Protein AF-A0A167EK23-F1 (afdb_monomer_lite)

Secondary structure (DSSP, 8-state):
-HHHHHHHHHHHHHHHHHHHHHHHHHHHHHHHHHHIIIIITTTSTHHHHTTSSTTHHHHHHHHHHHHHHHHTHHHHHHHHHHSIIIIIT--HHHHHHHHHHHHHT-HHHHHHHHHHHHHHHHHHHHHHHHHHHT-EEEE-SSTT-SS-SEEEE-TT--EEEEEEE--S-HHHHHHHHHH-TT--EEEE-HHHHHHHHHTTHHHHHHTTT-EEEE-S--HHHHHHHHHHHHHHHHHHHHHHTT-TTHHHHHHHHHHHHHHHHHHTT-S-HHHHHHHHHHHHHHHHTTS-SSSHHHHHHHHHHHHSIIIIIHHHTS-THHHHHTS-------HHHHHHHHHHHHHHHHHHHHHHTT---HHHHHHHHHHTS-HHHHHHHHHHHHHHHHHTHHHH-TT--SPPPHHHHHHHHHHHHHHHHHHHHHHHHHHHHHHHHHHHHHHHHHHTTTS-HHHHHHHHHHHHHHHHHH-HHHHT-HHHHHHHHHHHHHHHHHHHH----TT--SS-HHHHHHHHHHHHHHHSPP--HHHHH-----HHHHHHHHHHHHHHHHHHHHHHHH-

Foldseek 3Di:
DLQVLLVVLVVVLVVLVVLLVLLVVLLVVLLVLLCCQAPVLVVVVCPPVLVPDVVSVVSVLLVLLLCLCVVCVLLLVQLCVLCVVQRVPDQVVSVLVVLLVQVVVHDVSLVVSLQSQLQVVLLVLLCVVLVVVVWNKDFDPDCPPPQFGMWTQHPVRDIATEHEDEDPDPVVVVVSCVSRVVHQEYEYAPNHVVVCVVVVNQVVSVVVSHHYDHSDHHSVVSSVSSVSSSCSSNVSSVVVVPDPQNLQSSLVVQLVVLVVCQLVVVDALLRSLVSNLVSVLSNLLHHPDDDVLVVCLVVVLCRSPPPLSCLSVNDLVVQLVPQDLPDDDDPPVQCVLCVLLLVLLLVQLVVDLVHDDPLLLVLLLVVQHVLVVLVVVLVVLVVQLVVCVLCSRSSHPDPNDSSNSSSLSSNLSSVQLSVLSSQLSVQLGVSLSVSLLVSLCVNPVPDDPVSSSSSSSSLSSQLQLQAPRSCVRPVNCVPSVVSSVSNVVSCVVPVDRNNDGPDRSNSSSNSSSSSSSSPRDRDNSSVVSCPDSPVVSVVSSVVSNVSSVVSVVVVVVVD

Organism: NCBI:txid1763538

pLDDT: mean 74.18, std 21.86, range [27.73, 98.12]

Structure (mmCIF, N/CA/C/O backbone):
data_AF-A0A167EK23-F1
#
_entry.id   AF-A0A167EK23-F1
#
loop_
_atom_site.group_PDB
_atom_site.id
_atom_site.type_symbol
_atom_site.label_atom_id
_atom_site.label_alt_id
_atom_site.label_comp_id
_atom_site.label_asym_id
_atom_site.label_entity_id
_atom_site.label_seq_id
_atom_site.pdbx_PDB_ins_code
_atom_site.Cartn_x
_atom_site.Cartn_y
_atom_site.Cartn_z
_atom_site.occupancy
_atom_site.B_iso_or_equiv
_atom_site.auth_seq_id
_atom_site.auth_comp_id
_atom_site.auth_asym_id
_atom_site.auth_atom_id
_atom_site.pdbx_PDB_model_num
ATOM 1 N N . MET A 1 1 ? -22.776 21.039 62.248 1.00 86.50 1 MET A N 1
ATOM 2 C CA . MET A 1 1 ? -21.851 21.248 61.106 1.00 86.50 1 MET A CA 1
ATOM 3 C C . MET A 1 1 ? -21.140 19.959 60.688 1.00 86.50 1 MET A C 1
ATOM 5 O O . MET A 1 1 ? -21.287 19.573 59.538 1.00 86.50 1 MET A O 1
ATOM 9 N N . LEU A 1 2 ? -20.440 19.262 61.598 1.00 85.25 2 LEU A N 1
ATOM 10 C CA . LEU A 1 2 ? -19.725 18.003 61.299 1.00 85.25 2 LEU A CA 1
ATOM 11 C C . LEU A 1 2 ? -20.613 16.918 60.668 1.00 85.25 2 LEU A C 1
ATOM 13 O O . LEU A 1 2 ? -20.218 16.307 59.682 1.00 85.25 2 LEU A O 1
ATOM 17 N N . PHE A 1 3 ? -21.846 16.755 61.157 1.00 87.81 3 PHE A N 1
ATOM 18 C CA . PHE A 1 3 ? -22.830 15.844 60.560 1.00 87.81 3 PHE A CA 1
ATOM 19 C C . PHE A 1 3 ? -23.125 16.157 59.079 1.00 87.81 3 PHE A C 1
ATOM 21 O O . PHE A 1 3 ? -23.064 15.269 58.232 1.00 87.81 3 PHE A O 1
ATOM 28 N N . PHE A 1 4 ? -23.354 17.432 58.734 1.00 91.00 4 PHE A N 1
ATOM 29 C CA . PHE A 1 4 ? -23.576 17.862 57.346 1.00 91.00 4 PHE A CA 1
ATOM 30 C C . PHE A 1 4 ? -22.340 17.646 56.463 1.00 91.00 4 PHE A C 1
ATOM 32 O O . PHE A 1 4 ? -22.483 17.211 55.322 1.00 91.00 4 PHE A O 1
ATOM 39 N N . ILE A 1 5 ? -21.133 17.887 56.990 1.00 88.19 5 ILE A N 1
ATOM 40 C CA . ILE A 1 5 ? -19.869 17.597 56.289 1.00 88.19 5 ILE A CA 1
ATOM 41 C C . ILE A 1 5 ? -19.736 16.090 56.027 1.00 88.19 5 ILE A C 1
ATOM 43 O O . ILE A 1 5 ? -19.355 15.691 54.923 1.00 88.19 5 ILE A O 1
ATOM 47 N N . GLY A 1 6 ? -20.096 15.254 57.006 1.00 87.19 6 GLY A N 1
ATOM 48 C CA . GLY A 1 6 ? -20.115 13.798 56.880 1.00 87.19 6 GLY A CA 1
ATOM 49 C C . GLY A 1 6 ? -21.075 13.315 55.790 1.00 87.19 6 GLY A C 1
ATOM 50 O O . GLY A 1 6 ? -20.671 12.558 54.903 1.00 87.19 6 GLY A O 1
ATOM 51 N N . ILE A 1 7 ? -22.319 13.808 55.793 1.00 90.25 7 ILE A N 1
ATOM 52 C CA . ILE A 1 7 ? -23.319 13.483 54.762 1.00 90.25 7 ILE A CA 1
ATOM 53 C C . ILE A 1 7 ? -22.845 13.938 53.382 1.00 90.25 7 ILE A C 1
ATOM 55 O O . ILE A 1 7 ? -22.831 13.139 52.447 1.00 90.25 7 ILE A O 1
ATOM 59 N N . PHE A 1 8 ? -22.416 15.194 53.246 1.00 90.75 8 PHE A N 1
ATOM 60 C CA . PHE A 1 8 ? -21.968 15.739 51.966 1.00 90.75 8 PHE A CA 1
ATOM 61 C C . PHE A 1 8 ? -20.787 14.944 51.392 1.00 90.75 8 PHE A C 1
ATOM 63 O O . PHE A 1 8 ? -20.816 14.537 50.230 1.00 90.75 8 PHE A O 1
ATOM 70 N N . SER A 1 9 ? -19.784 14.641 52.222 1.00 86.88 9 SER A N 1
ATOM 71 C CA . SER A 1 9 ? -18.617 13.845 51.817 1.00 86.88 9 SER A CA 1
ATOM 72 C C . SER A 1 9 ? -19.011 12.430 51.381 1.00 86.88 9 SER A C 1
ATOM 74 O O . SER A 1 9 ? -18.484 11.919 50.391 1.00 86.88 9 SER A O 1
ATOM 76 N N . THR A 1 10 ? -19.991 11.826 52.061 1.00 87.56 10 THR A N 1
ATOM 77 C CA . THR A 1 10 ? -20.549 10.518 51.685 1.00 87.56 10 THR A CA 1
ATOM 78 C C . THR A 1 10 ? -21.228 10.580 50.317 1.00 87.56 10 THR A C 1
ATOM 80 O O . THR A 1 10 ? -20.924 9.766 49.447 1.00 87.56 10 THR A O 1
ATOM 83 N N . VAL A 1 11 ? -22.091 11.575 50.081 1.00 91.00 11 VAL A N 1
ATOM 84 C CA . VAL A 1 11 ? -22.794 11.762 48.796 1.00 91.00 11 VAL A CA 1
ATOM 85 C C . VAL A 1 11 ? -21.803 11.952 47.645 1.00 91.00 11 VAL A C 1
ATOM 87 O O . VAL A 1 11 ? -21.958 11.342 46.582 1.00 91.00 11 VAL A O 1
ATOM 90 N N . VAL A 1 12 ? -20.752 12.747 47.856 1.00 88.44 12 VAL A N 1
ATOM 91 C CA . VAL A 1 12 ? -19.687 12.967 46.867 1.00 88.44 12 VAL A CA 1
ATOM 92 C C . VAL A 1 12 ? -18.919 11.672 46.580 1.00 88.44 12 VAL A C 1
ATOM 94 O O . VAL A 1 12 ? -18.734 11.321 45.412 1.00 88.44 12 VAL A O 1
ATOM 97 N N . SER A 1 13 ? -18.522 10.924 47.616 1.00 86.25 13 SER A N 1
ATOM 98 C CA . SER A 1 13 ? -17.794 9.656 47.463 1.00 86.25 13 SER A CA 1
ATOM 99 C C . SER A 1 13 ? -18.622 8.607 46.709 1.00 86.25 13 SER A C 1
ATOM 101 O O . SER A 1 13 ? -18.146 8.017 45.734 1.00 86.25 13 SER A O 1
ATOM 103 N N . VAL A 1 14 ? -19.902 8.447 47.071 1.00 89.25 14 VAL A N 1
ATOM 104 C CA . VAL A 1 14 ? -20.846 7.546 46.387 1.00 89.25 14 VAL A CA 1
ATOM 105 C C . VAL A 1 14 ? -21.035 7.953 44.924 1.00 89.25 14 VAL A C 1
ATOM 107 O O . VAL A 1 14 ? -21.017 7.096 44.039 1.00 89.25 14 VAL A O 1
ATOM 110 N N . SER A 1 15 ? -21.146 9.254 44.640 1.00 88.44 15 SER A N 1
ATOM 111 C CA . SER A 1 15 ? -21.293 9.769 43.273 1.00 88.44 15 SER A CA 1
ATOM 112 C C . SER A 1 15 ? -20.065 9.468 42.408 1.00 88.44 15 SER A C 1
ATOM 114 O O . SER A 1 15 ? -20.202 8.975 41.285 1.00 88.44 15 SER A O 1
ATOM 116 N N . PHE A 1 16 ? -18.852 9.693 42.926 1.00 87.88 16 PHE A N 1
ATOM 117 C CA . PHE A 1 16 ? -17.621 9.344 42.209 1.00 87.88 16 PHE A CA 1
ATOM 118 C C . PHE A 1 16 ? -17.469 7.835 42.013 1.00 87.88 16 PHE A C 1
ATOM 120 O O . PHE A 1 16 ? -17.067 7.396 40.931 1.00 87.88 16 PHE A O 1
ATOM 127 N N . PHE A 1 17 ? -17.834 7.032 43.015 1.00 87.38 17 PHE A N 1
ATOM 128 C CA . PHE A 1 17 ? -17.827 5.578 42.901 1.00 87.38 17 PHE A CA 1
ATOM 129 C C . PHE A 1 17 ? -18.801 5.089 41.818 1.00 87.38 17 PHE A C 1
ATOM 131 O O . PHE A 1 17 ? -18.417 4.290 40.963 1.00 87.38 17 PHE A O 1
ATOM 138 N N . ALA A 1 18 ? -20.025 5.625 41.776 1.00 89.06 18 ALA A N 1
ATOM 139 C CA . ALA A 1 18 ? -21.009 5.311 40.740 1.00 89.06 18 ALA A CA 1
ATOM 140 C C . ALA A 1 18 ? -20.520 5.705 39.332 1.00 89.06 18 ALA A C 1
ATOM 142 O O . ALA A 1 18 ? -20.670 4.934 38.376 1.00 89.06 18 ALA A O 1
ATOM 143 N N . LEU A 1 19 ? -19.878 6.872 39.196 1.00 89.38 19 LEU A N 1
ATOM 144 C CA . LEU A 1 19 ? -19.251 7.306 37.944 1.00 89.38 19 LEU A CA 1
ATOM 145 C C . LEU A 1 19 ? -18.118 6.366 37.505 1.00 89.38 19 LEU A C 1
ATOM 147 O O . LEU A 1 19 ? -18.019 6.050 36.316 1.00 89.38 19 LEU A O 1
ATOM 151 N N . GLU A 1 20 ? -17.291 5.880 38.434 1.00 89.12 20 GLU A N 1
ATOM 152 C CA . GLU A 1 20 ? -16.228 4.919 38.124 1.00 89.12 20 GLU A CA 1
ATOM 153 C C . GLU A 1 20 ? -16.790 3.546 37.748 1.00 89.12 20 GLU A C 1
ATOM 155 O O . GLU A 1 20 ? -16.356 2.978 36.747 1.00 89.12 20 GLU A O 1
ATOM 160 N N . LEU A 1 21 ? -17.796 3.032 38.464 1.00 88.75 21 LEU A N 1
ATOM 161 C CA . LEU A 1 21 ? -18.479 1.783 38.103 1.00 88.75 21 LEU A CA 1
ATOM 162 C C . LEU A 1 21 ? -19.038 1.848 36.679 1.00 88.75 21 LEU A C 1
ATOM 164 O O . LEU A 1 21 ? -18.853 0.924 35.879 1.00 88.75 21 LEU A O 1
ATOM 168 N N . LYS A 1 22 ? -19.662 2.974 36.324 1.00 89.75 22 LYS A N 1
ATOM 169 C CA . LYS A 1 22 ? -20.150 3.214 34.966 1.00 89.75 22 LYS A CA 1
ATOM 170 C C . LYS A 1 22 ? -19.012 3.255 33.948 1.00 89.75 22 LYS A C 1
ATOM 172 O O . LYS A 1 22 ? -19.106 2.612 32.901 1.00 89.75 22 LYS A O 1
ATOM 177 N N . ALA A 1 23 ? -17.930 3.966 34.256 1.00 89.69 23 ALA A N 1
ATOM 178 C CA . ALA A 1 23 ? -16.756 4.024 33.396 1.00 89.69 23 ALA A CA 1
ATOM 179 C C . ALA A 1 23 ? -16.119 2.643 33.194 1.00 89.69 23 ALA A C 1
ATOM 181 O O . ALA A 1 23 ? -15.700 2.321 32.083 1.00 89.69 23 ALA A O 1
ATOM 182 N N . VAL A 1 24 ? -16.084 1.803 34.231 1.00 89.19 24 VAL A N 1
ATOM 183 C CA . VAL A 1 24 ? -15.617 0.414 34.161 1.00 89.19 24 VAL A CA 1
ATOM 184 C C . VAL A 1 24 ? -16.525 -0.418 33.256 1.00 89.19 24 VAL A C 1
ATOM 186 O O . VAL A 1 24 ? -16.014 -1.099 32.364 1.00 89.19 24 VAL A O 1
ATOM 189 N N . LYS A 1 25 ? -17.854 -0.327 33.415 1.00 90.12 25 LYS A N 1
ATOM 190 C CA . LYS A 1 25 ? -18.819 -1.025 32.546 1.00 90.12 25 LYS A CA 1
ATOM 191 C C . LYS A 1 25 ? -18.626 -0.633 31.081 1.00 90.12 25 LYS A C 1
ATOM 193 O O . LYS A 1 25 ? -18.529 -1.506 30.223 1.00 90.12 25 LYS A O 1
ATOM 198 N N . LYS A 1 26 ? -18.465 0.662 30.808 1.00 90.25 26 LYS A N 1
ATOM 199 C CA . LYS A 1 26 ? -18.238 1.180 29.455 1.00 90.25 26 LYS A CA 1
ATOM 200 C C . LYS A 1 26 ? -16.897 0.741 28.861 1.00 90.25 26 LYS A C 1
ATOM 202 O O . LYS A 1 26 ? -16.837 0.355 27.699 1.00 90.25 26 LYS A O 1
ATOM 207 N N . ARG A 1 27 ? -15.818 0.725 29.656 1.00 89.50 27 ARG A N 1
ATOM 208 C CA . ARG A 1 27 ? -14.523 0.165 29.222 1.00 89.50 27 ARG A CA 1
ATOM 209 C C . ARG A 1 27 ? -14.631 -1.325 28.890 1.00 89.50 27 ARG A C 1
ATOM 211 O O . ARG A 1 27 ? -13.993 -1.783 27.947 1.00 89.50 27 ARG A O 1
ATOM 218 N N . LYS A 1 28 ? -15.430 -2.082 29.652 1.00 89.75 28 LYS A N 1
ATOM 219 C CA . LYS A 1 28 ? -15.695 -3.504 29.385 1.00 89.75 28 LYS A CA 1
ATOM 220 C C . LYS A 1 28 ? -16.482 -3.693 28.085 1.00 89.75 28 LYS A C 1
ATOM 222 O O . LYS A 1 28 ? -16.145 -4.590 27.323 1.00 89.75 28 LYS A O 1
ATOM 227 N N . GLU A 1 29 ? -17.472 -2.842 27.819 1.00 88.25 29 GLU A N 1
ATOM 228 C CA . GLU A 1 29 ? -18.258 -2.850 26.576 1.00 88.25 29 GLU A CA 1
ATOM 229 C C . GLU A 1 29 ? -17.384 -2.576 25.348 1.00 88.25 29 GLU A C 1
ATOM 231 O O . GLU A 1 29 ? -17.344 -3.398 24.438 1.00 88.25 29 GLU A O 1
ATOM 236 N N . ILE A 1 30 ? -16.595 -1.496 25.368 1.00 86.94 30 ILE A N 1
ATOM 237 C CA . ILE A 1 30 ? -15.649 -1.195 24.283 1.00 86.94 30 ILE A CA 1
ATOM 238 C C . ILE A 1 30 ? -14.650 -2.340 24.117 1.00 86.94 30 ILE A C 1
ATOM 240 O O . ILE A 1 30 ? -14.402 -2.755 22.996 1.00 86.94 30 ILE A O 1
ATOM 244 N N . ARG A 1 31 ? -14.096 -2.897 25.205 1.00 86.19 31 ARG A N 1
ATOM 245 C CA . ARG A 1 31 ? -13.167 -4.035 25.109 1.00 86.19 31 ARG A CA 1
ATOM 246 C C . ARG A 1 31 ? -13.824 -5.253 24.469 1.00 86.19 31 ARG A C 1
ATOM 248 O O . ARG A 1 31 ? -13.180 -5.921 23.674 1.00 86.19 31 ARG A O 1
ATOM 255 N N . LYS A 1 32 ? -15.079 -5.549 24.816 1.00 85.19 32 LYS A N 1
ATOM 256 C CA . LYS A 1 32 ? -15.828 -6.649 24.202 1.00 85.19 32 LYS A CA 1
ATOM 257 C C . LYS A 1 32 ? -15.980 -6.412 22.699 1.00 85.19 32 LYS A C 1
ATOM 259 O O . LYS A 1 32 ? -15.695 -7.323 21.939 1.00 85.19 32 LYS A O 1
ATOM 264 N N . MET A 1 33 ? -16.345 -5.196 22.289 1.00 78.75 33 MET A N 1
ATOM 265 C CA . MET A 1 33 ? -16.458 -4.823 20.874 1.00 78.75 33 MET A CA 1
ATOM 266 C C . MET A 1 33 ? -15.108 -4.856 20.148 1.00 78.75 33 MET A C 1
ATOM 268 O O . MET A 1 33 ? -15.029 -5.373 19.046 1.00 78.75 33 MET A O 1
ATOM 272 N N . VAL A 1 34 ? -14.032 -4.365 20.769 1.00 77.06 34 VAL A N 1
ATOM 273 C CA . VAL A 1 34 ? -12.672 -4.457 20.218 1.00 77.06 34 VAL A CA 1
ATOM 274 C C . VAL A 1 34 ? -12.273 -5.916 20.043 1.00 77.06 34 VAL A C 1
ATOM 276 O O . VAL A 1 34 ? -11.807 -6.289 18.979 1.00 77.06 34 VAL A O 1
ATOM 279 N N . ASN A 1 35 ? -12.467 -6.758 21.058 1.00 75.38 35 ASN A N 1
ATOM 280 C CA . ASN A 1 35 ? -12.137 -8.174 20.950 1.00 75.38 35 ASN A CA 1
ATOM 281 C C . ASN A 1 35 ? -12.953 -8.840 19.844 1.00 75.38 35 ASN A C 1
ATOM 283 O O . ASN A 1 35 ? -12.349 -9.454 18.983 1.00 75.38 35 ASN A O 1
ATOM 287 N N . PHE A 1 36 ? -14.268 -8.621 19.805 1.00 69.31 36 PHE A N 1
ATOM 288 C CA . PHE A 1 36 ? -15.137 -9.104 18.731 1.00 69.31 36 PHE A CA 1
ATOM 289 C C . PHE A 1 36 ? -14.594 -8.728 17.340 1.00 69.31 36 PHE A C 1
ATOM 291 O O . PHE A 1 36 ? -14.412 -9.589 16.483 1.00 69.31 36 PHE A O 1
ATOM 298 N N . VAL A 1 37 ? -14.210 -7.462 17.149 1.00 60.06 37 VAL A N 1
ATOM 299 C CA . VAL A 1 37 ? -13.618 -6.973 15.892 1.00 60.06 37 VAL A CA 1
ATOM 300 C C . VAL A 1 37 ? -12.245 -7.590 15.596 1.00 60.06 37 VAL A C 1
ATOM 302 O O . VAL A 1 37 ? -11.894 -7.763 14.438 1.00 60.06 37 VAL A O 1
ATOM 305 N N . LEU A 1 38 ? -11.433 -7.913 16.604 1.00 61.88 38 LEU A N 1
ATOM 306 C CA . LEU A 1 38 ? -10.067 -8.402 16.382 1.00 61.88 38 LEU A CA 1
ATOM 307 C C . LEU A 1 38 ? -9.945 -9.932 16.334 1.00 61.88 38 LEU A C 1
ATOM 309 O O . LEU A 1 38 ? -9.018 -10.432 15.705 1.00 61.88 38 LEU A O 1
ATOM 313 N N . THR A 1 39 ? -10.807 -10.685 17.019 1.00 60.44 39 THR A N 1
ATOM 314 C CA . THR A 1 39 ? -10.721 -12.156 17.114 1.00 60.44 39 THR A CA 1
ATOM 315 C C . THR A 1 39 ? -11.787 -12.872 16.305 1.00 60.44 39 THR A C 1
ATOM 317 O O . THR A 1 39 ? -11.495 -13.899 15.697 1.00 60.44 39 THR A O 1
ATOM 320 N N . ASP A 1 40 ? -13.009 -12.347 16.271 1.00 49.88 40 ASP A N 1
ATOM 321 C CA . ASP A 1 40 ? -14.136 -13.084 15.693 1.00 49.88 40 ASP A CA 1
ATOM 322 C C . ASP A 1 40 ? -14.242 -12.789 14.189 1.00 49.88 40 ASP A C 1
ATOM 324 O O . ASP A 1 40 ? -14.466 -13.698 13.395 1.00 49.88 40 ASP A O 1
ATOM 328 N N . PHE A 1 41 ? -13.918 -11.557 13.779 1.00 42.31 41 PHE A N 1
ATOM 329 C CA . PHE A 1 41 ? -13.727 -11.186 12.369 1.00 42.31 41 PHE A CA 1
ATOM 330 C C . PHE A 1 41 ? -12.517 -11.872 11.713 1.00 42.31 41 PHE A C 1
ATOM 332 O O . PHE A 1 41 ? -12.591 -12.256 10.552 1.00 42.31 41 PHE A O 1
ATOM 339 N N . SER A 1 42 ? -11.400 -12.051 12.430 1.00 40.62 42 SER A N 1
ATOM 340 C CA . SER A 1 42 ? -10.162 -12.616 11.857 1.00 40.62 42 SER A CA 1
ATOM 341 C C . SER A 1 42 ? -10.148 -14.145 11.777 1.00 40.62 42 SER A C 1
ATOM 343 O O . SER A 1 42 ? -9.326 -14.711 11.062 1.00 40.62 42 SER A O 1
ATOM 345 N N . SER A 1 43 ? -11.046 -14.822 12.499 1.00 40.47 43 SER A N 1
ATOM 346 C CA . SER A 1 43 ? -11.112 -16.288 12.563 1.00 40.47 43 SER A CA 1
ATOM 347 C C . SER A 1 43 ? -12.132 -16.915 11.605 1.00 40.47 43 SER A C 1
ATOM 349 O O . SER A 1 43 ? -12.280 -18.134 11.611 1.00 40.47 43 SER A O 1
ATOM 351 N N . GLY A 1 44 ? -12.861 -16.121 10.806 1.00 37.34 44 GLY A N 1
ATOM 352 C CA . GLY A 1 44 ? -13.862 -16.620 9.846 1.00 37.34 44 GLY A CA 1
ATOM 353 C C . GLY A 1 44 ? -15.083 -17.309 10.478 1.00 37.34 44 GLY A C 1
ATOM 354 O O . GLY A 1 44 ? -15.975 -17.775 9.773 1.00 37.34 44 GLY A O 1
ATOM 355 N N . ARG A 1 45 ? -15.166 -17.355 11.816 1.00 39.41 45 ARG A N 1
ATOM 356 C CA . ARG A 1 45 ? -16.218 -18.051 12.581 1.00 39.41 45 ARG A CA 1
ATOM 357 C C . ARG A 1 45 ? -17.607 -17.418 12.420 1.00 39.41 45 ARG A C 1
ATOM 359 O O . ARG A 1 45 ? -18.616 -18.056 12.701 1.00 39.41 45 ARG A O 1
ATOM 366 N N . ILE A 1 46 ? -17.652 -16.180 11.925 1.00 40.88 46 ILE A N 1
ATOM 367 C CA . ILE A 1 46 ? -18.861 -15.370 11.719 1.00 40.88 46 ILE A CA 1
ATOM 368 C C . ILE A 1 46 ? -19.723 -15.865 10.539 1.00 40.88 46 ILE A C 1
ATOM 370 O O . ILE A 1 46 ? -20.876 -15.459 10.449 1.00 40.88 46 ILE A O 1
ATOM 374 N N . ARG A 1 47 ? -19.263 -16.816 9.709 1.00 33.28 47 ARG A N 1
ATOM 375 C CA . ARG A 1 47 ? -20.096 -17.382 8.627 1.00 33.28 47 ARG A CA 1
ATOM 376 C C . ARG A 1 47 ? -21.370 -18.090 9.131 1.00 33.28 47 ARG A C 1
ATOM 378 O O . ARG A 1 47 ? -22.375 -18.066 8.435 1.00 33.28 47 ARG A O 1
ATOM 385 N N . ASN A 1 48 ? -21.357 -18.668 10.340 1.00 33.72 48 ASN A N 1
ATOM 386 C CA . ASN A 1 48 ? -22.486 -19.463 10.860 1.00 33.72 48 ASN A CA 1
ATOM 387 C C . ASN A 1 48 ? -23.305 -18.782 11.978 1.00 33.72 48 ASN A C 1
ATOM 389 O O . ASN A 1 48 ? -24.424 -19.210 12.244 1.00 33.72 48 ASN A O 1
ATOM 393 N N . GLU A 1 49 ? -22.790 -17.738 12.640 1.00 33.19 49 GLU A N 1
ATOM 394 C CA . GLU A 1 49 ? -23.452 -17.104 13.804 1.00 33.19 49 GLU A CA 1
ATOM 395 C C . GLU A 1 49 ? -23.990 -15.679 13.522 1.00 33.19 49 GLU A C 1
ATOM 397 O O . GLU A 1 49 ? -24.690 -15.101 14.357 1.00 33.19 49 GLU A O 1
ATOM 402 N N . SER A 1 50 ? -23.712 -15.105 12.342 1.00 31.30 50 SER A N 1
ATOM 403 C CA . SER A 1 50 ? -24.074 -13.723 11.966 1.00 31.30 50 SER A CA 1
ATOM 404 C C . SER A 1 50 ? -25.572 -13.478 11.744 1.00 31.30 50 SER A C 1
ATOM 406 O O . SER A 1 50 ? -26.013 -12.331 11.806 1.00 31.30 50 SER A O 1
ATOM 408 N N . LEU A 1 51 ? -26.372 -14.534 11.575 1.00 30.92 51 LEU A N 1
ATOM 409 C CA . LEU A 1 51 ? -27.833 -14.461 11.431 1.00 30.92 51 LEU A CA 1
ATOM 410 C C . LEU A 1 51 ? -28.570 -14.082 12.732 1.00 30.92 51 LEU A C 1
ATOM 412 O O . LEU A 1 51 ? -29.713 -13.640 12.679 1.00 30.92 51 LEU A O 1
ATOM 416 N N . VAL A 1 52 ? -27.939 -14.227 13.906 1.00 34.12 52 VAL A N 1
ATOM 417 C CA . VAL A 1 52 ? -28.648 -14.165 15.205 1.00 34.12 52 VAL A CA 1
ATOM 418 C C . VAL A 1 52 ? -28.437 -12.844 15.958 1.00 34.12 52 VAL A C 1
ATOM 420 O O . VAL A 1 52 ? -29.207 -12.494 16.853 1.00 34.12 52 VAL A O 1
ATOM 423 N N . LEU A 1 53 ? -27.425 -12.053 15.601 1.00 31.52 53 LEU A N 1
ATOM 424 C CA . LEU A 1 53 ? -27.117 -10.786 16.267 1.00 31.52 53 LEU A CA 1
ATOM 425 C C . LEU A 1 53 ? -26.911 -9.725 15.191 1.00 31.52 53 LEU A C 1
ATOM 427 O O . LEU A 1 53 ? -25.904 -9.768 14.497 1.00 31.52 53 LEU A O 1
ATOM 431 N N . GLY A 1 54 ? -27.841 -8.771 15.066 1.00 27.81 54 GLY A N 1
ATOM 432 C CA . GLY A 1 54 ? -27.949 -7.755 13.998 1.00 27.81 54 GLY A CA 1
ATOM 433 C C . GLY A 1 54 ? -26.743 -6.833 13.707 1.00 27.81 54 GLY A C 1
ATOM 434 O O . GLY A 1 54 ? -26.923 -5.775 13.122 1.00 27.81 54 GLY A O 1
ATOM 435 N N . GLY A 1 55 ? -25.520 -7.195 14.102 1.00 28.62 55 GLY A N 1
ATOM 436 C CA . GLY A 1 55 ? -24.266 -6.747 13.485 1.00 28.62 55 GLY A CA 1
ATOM 437 C C . GLY A 1 55 ? -23.813 -7.591 12.277 1.00 28.62 55 GLY A C 1
ATOM 438 O O . GLY A 1 55 ? -22.792 -7.259 11.685 1.00 28.62 55 GLY A O 1
ATOM 439 N N . GLY A 1 56 ? -24.547 -8.651 11.907 1.00 30.67 56 GLY A N 1
ATOM 440 C CA . GLY A 1 56 ? -24.228 -9.538 10.778 1.00 30.67 56 GLY A CA 1
ATOM 441 C C . GLY A 1 56 ? -24.321 -8.902 9.388 1.00 30.67 56 GLY A C 1
ATOM 442 O O . GLY A 1 56 ? -23.530 -9.258 8.521 1.00 30.67 56 GLY A O 1
ATOM 443 N N . ALA A 1 57 ? -25.193 -7.908 9.190 1.00 31.97 57 ALA A N 1
ATOM 444 C CA . ALA A 1 57 ? -25.350 -7.252 7.888 1.00 31.97 57 ALA A CA 1
ATOM 445 C C . ALA A 1 57 ? -24.035 -6.612 7.411 1.00 31.97 57 ALA A C 1
ATOM 447 O O . ALA A 1 57 ? -23.607 -6.842 6.292 1.00 31.97 57 ALA A O 1
ATOM 448 N N . VAL A 1 58 ? -23.316 -5.910 8.293 1.00 34.03 58 VAL A N 1
ATOM 449 C CA . VAL A 1 58 ? -22.072 -5.199 7.941 1.00 34.03 58 VAL A CA 1
ATOM 450 C C . VAL A 1 58 ? -20.914 -6.151 7.611 1.00 34.03 58 VAL A C 1
ATOM 452 O O . VAL A 1 58 ? -20.093 -5.845 6.752 1.00 34.03 58 VAL A O 1
ATOM 455 N N . ALA A 1 59 ? -20.826 -7.295 8.297 1.00 33.47 59 ALA A N 1
ATOM 456 C CA . ALA A 1 59 ? -19.751 -8.268 8.095 1.00 33.47 59 ALA A CA 1
ATOM 457 C C . ALA A 1 59 ? -19.974 -9.130 6.844 1.00 33.47 59 ALA A C 1
ATOM 459 O O . ALA A 1 59 ? -19.012 -9.383 6.122 1.00 33.47 59 ALA A O 1
ATOM 460 N N . ASN A 1 60 ? -21.226 -9.527 6.583 1.00 36.66 60 ASN A N 1
ATOM 461 C CA . ASN A 1 60 ? -21.593 -10.223 5.352 1.00 36.66 60 ASN A CA 1
ATOM 462 C C . ASN A 1 60 ? -21.386 -9.296 4.151 1.00 36.66 60 ASN A C 1
ATOM 464 O O . ASN A 1 60 ? -20.650 -9.668 3.263 1.00 36.66 60 ASN A O 1
ATOM 468 N N . THR A 1 61 ? -21.814 -8.032 4.213 1.00 45.38 61 THR A N 1
ATOM 469 C CA . THR A 1 61 ? -21.638 -7.065 3.108 1.00 45.38 61 THR A CA 1
ATOM 470 C C . THR A 1 61 ? -20.180 -6.847 2.697 1.00 45.38 61 THR A C 1
ATOM 472 O O . THR A 1 61 ? -19.878 -6.715 1.519 1.00 45.38 61 THR A O 1
ATOM 475 N N . ILE A 1 62 ? -19.245 -6.800 3.651 1.00 39.94 62 ILE A N 1
ATOM 476 C CA . ILE A 1 62 ? -17.818 -6.630 3.333 1.00 39.94 62 ILE A CA 1
ATOM 477 C C . ILE A 1 62 ? -17.257 -7.870 2.634 1.00 39.94 62 ILE A C 1
ATOM 479 O O . ILE A 1 62 ? -16.422 -7.734 1.743 1.00 39.94 62 ILE A O 1
ATOM 483 N N . PHE A 1 63 ? -17.683 -9.061 3.055 1.00 43.84 63 PHE A N 1
ATOM 484 C CA . PHE A 1 63 ? -17.260 -10.320 2.451 1.00 43.84 63 PHE A CA 1
ATOM 485 C C . PHE A 1 63 ? -17.961 -10.559 1.112 1.00 43.84 63 PHE A C 1
ATOM 487 O O . PHE A 1 63 ? -17.310 -11.014 0.185 1.00 43.84 63 PHE A O 1
ATOM 494 N N . ASP A 1 64 ? -19.230 -10.173 1.002 1.00 46.47 64 ASP A N 1
ATOM 495 C CA . ASP A 1 64 ? -20.028 -10.195 -0.217 1.00 46.47 64 ASP A CA 1
ATOM 496 C C . ASP A 1 64 ? -19.390 -9.255 -1.238 1.00 46.47 64 ASP A C 1
ATOM 498 O O . ASP A 1 64 ? -19.049 -9.719 -2.309 1.00 46.47 64 ASP A O 1
ATOM 502 N N . LEU A 1 65 ? -19.035 -8.014 -0.873 1.00 46.47 65 LEU A N 1
ATOM 503 C CA . LEU A 1 65 ? -18.261 -7.103 -1.730 1.00 46.47 65 LEU A CA 1
ATOM 504 C C . LEU A 1 65 ? -16.910 -7.709 -2.154 1.00 46.47 65 LEU A C 1
ATOM 506 O O . LEU A 1 65 ? -16.510 -7.578 -3.305 1.00 46.47 65 LEU A O 1
ATOM 510 N N . TYR A 1 66 ? -16.203 -8.376 -1.235 1.00 44.16 66 TYR A N 1
ATOM 511 C CA . TYR A 1 66 ? -14.921 -9.022 -1.532 1.00 44.16 66 TYR A CA 1
ATOM 512 C C . TYR A 1 66 ? -15.092 -10.187 -2.511 1.00 44.16 66 TYR A C 1
ATOM 514 O O . TYR A 1 66 ? -14.343 -10.281 -3.471 1.00 44.16 66 TYR A O 1
ATOM 522 N N . SER A 1 67 ? -16.091 -11.043 -2.290 1.00 50.22 67 SER A N 1
ATOM 523 C CA . SER A 1 67 ? -16.410 -12.169 -3.164 1.00 50.22 67 SER A CA 1
ATOM 524 C C . SER A 1 67 ? -16.990 -11.714 -4.495 1.00 50.22 67 SER A C 1
ATOM 526 O O . SER A 1 67 ? -16.662 -12.295 -5.509 1.00 50.22 67 SER A O 1
ATOM 528 N N . THR A 1 68 ? -17.786 -10.650 -4.518 1.00 51.97 68 THR A N 1
ATOM 529 C CA . THR A 1 68 ? -18.329 -10.039 -5.729 1.00 51.97 68 THR A CA 1
ATOM 530 C C . THR A 1 68 ? -17.187 -9.505 -6.583 1.00 51.97 68 THR A C 1
ATOM 532 O O . THR A 1 68 ? -17.102 -9.828 -7.755 1.00 51.97 68 THR A O 1
ATOM 535 N N . LEU A 1 69 ? -16.251 -8.744 -6.011 1.00 52.75 69 LEU A N 1
ATOM 536 C CA . LEU A 1 69 ? -15.130 -8.205 -6.787 1.00 52.75 69 LEU A CA 1
ATOM 537 C C . LEU A 1 69 ? -14.122 -9.292 -7.212 1.00 52.75 69 LEU A C 1
ATOM 539 O O . LEU A 1 69 ? -13.591 -9.202 -8.311 1.00 52.75 69 LEU A O 1
ATOM 543 N N . ASP A 1 70 ? -13.885 -10.320 -6.387 1.00 50.75 70 ASP A N 1
ATOM 544 C CA . ASP A 1 70 ? -13.003 -11.463 -6.707 1.00 50.75 70 ASP A CA 1
ATOM 545 C C . ASP A 1 70 ? -13.631 -12.387 -7.770 1.00 50.75 70 ASP A C 1
ATOM 547 O O . ASP A 1 70 ? -12.989 -12.753 -8.749 1.00 50.75 70 ASP A O 1
ATOM 551 N N . ASN A 1 71 ? -14.929 -12.686 -7.653 1.00 58.09 71 ASN A N 1
ATOM 552 C CA . ASN A 1 71 ? -15.672 -13.496 -8.626 1.00 58.09 71 ASN A CA 1
ATOM 553 C C . ASN A 1 71 ? -15.938 -12.753 -9.947 1.00 58.09 71 ASN A C 1
ATOM 555 O O . ASN A 1 71 ? -16.382 -13.373 -10.912 1.00 58.09 71 ASN A O 1
ATOM 559 N N . HIS A 1 72 ? -15.695 -11.440 -9.994 1.00 66.62 72 HIS A N 1
ATOM 560 C CA . HIS A 1 72 ? -15.907 -10.602 -11.173 1.00 66.62 72 HIS A CA 1
ATOM 561 C C . HIS A 1 72 ? -14.635 -9.840 -11.591 1.00 66.62 72 HIS A C 1
ATOM 563 O O . HIS A 1 72 ? -14.731 -8.824 -12.278 1.00 66.62 72 HIS A O 1
ATOM 569 N N . GLU A 1 73 ? -13.439 -10.327 -11.229 1.00 64.50 73 GLU A N 1
ATOM 570 C CA . GLU A 1 73 ? -12.146 -9.713 -11.600 1.00 64.50 73 GLU A CA 1
ATOM 571 C C . GLU A 1 73 ? -12.036 -9.501 -13.119 1.00 64.50 73 GLU A C 1
ATOM 573 O O . GLU A 1 73 ? -11.736 -8.405 -13.585 1.00 64.50 73 GLU A O 1
ATOM 578 N N . GLN A 1 74 ? -12.411 -10.516 -13.902 1.00 69.25 74 GLN A N 1
ATOM 579 C CA . GLN A 1 74 ? -12.430 -10.459 -15.366 1.00 69.25 74 GLN A CA 1
ATOM 580 C C . GLN A 1 74 ? -13.372 -9.373 -15.918 1.00 69.25 74 GLN A C 1
ATOM 582 O O . GLN A 1 74 ? -13.099 -8.795 -16.970 1.00 69.25 74 GLN A O 1
ATOM 587 N N . PHE A 1 75 ? -14.478 -9.081 -15.227 1.00 77.44 75 PHE A N 1
ATOM 588 C CA . PHE A 1 75 ? -15.380 -7.984 -15.586 1.00 77.44 75 PHE A CA 1
ATOM 589 C C . PHE A 1 75 ? -14.743 -6.623 -15.330 1.00 77.44 75 PHE A C 1
ATOM 591 O O . PHE A 1 75 ? -14.749 -5.768 -16.217 1.00 77.44 75 PHE A O 1
ATOM 598 N N . LEU A 1 76 ? -14.144 -6.443 -14.154 1.00 71.62 76 LEU A N 1
ATOM 599 C CA . LEU A 1 76 ? -13.477 -5.196 -13.791 1.00 71.62 76 LEU A CA 1
ATOM 600 C C . LEU A 1 76 ? -12.320 -4.891 -14.741 1.00 71.62 76 LEU A C 1
ATOM 602 O O . LEU A 1 76 ? -12.259 -3.783 -15.262 1.00 71.62 76 LEU A O 1
ATOM 606 N N . ASP A 1 77 ? -11.471 -5.876 -15.038 1.00 71.19 77 ASP A N 1
ATOM 607 C CA . ASP A 1 77 ? -10.336 -5.714 -15.952 1.00 71.19 77 ASP A CA 1
ATOM 608 C C . ASP A 1 77 ? -10.785 -5.250 -17.342 1.00 71.19 77 ASP A C 1
ATOM 610 O O . ASP A 1 77 ? -10.212 -4.329 -17.927 1.00 71.19 77 ASP A O 1
ATOM 614 N N . VAL A 1 78 ? -11.851 -5.856 -17.870 1.00 78.31 78 VAL A N 1
ATOM 615 C CA . VAL A 1 78 ? -12.389 -5.498 -19.183 1.00 78.31 78 VAL A CA 1
ATOM 616 C C . VAL A 1 78 ? -12.946 -4.079 -19.211 1.00 78.31 78 VA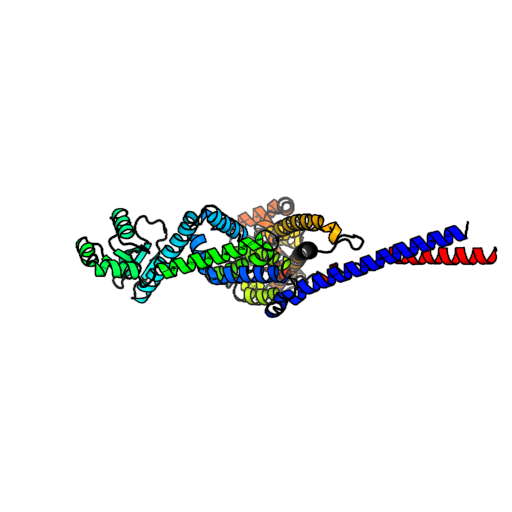L A C 1
ATOM 618 O O . VAL A 1 78 ? -12.720 -3.349 -20.176 1.00 78.31 78 VAL A O 1
ATOM 621 N N . ILE A 1 79 ? -13.661 -3.667 -18.171 1.00 79.50 79 ILE A N 1
ATOM 622 C CA . ILE A 1 79 ? -14.273 -2.340 -18.118 1.00 79.50 79 ILE A CA 1
ATOM 623 C C . ILE A 1 79 ? -13.239 -1.251 -17.787 1.00 79.50 79 ILE A C 1
ATOM 625 O O . ILE A 1 79 ? -13.301 -0.183 -18.393 1.00 79.50 79 ILE A O 1
ATOM 629 N N . GLU A 1 80 ? -12.263 -1.504 -16.902 1.00 72.31 80 GLU A N 1
ATOM 630 C CA . GLU A 1 80 ? -11.120 -0.597 -16.672 1.00 72.31 80 GLU A CA 1
ATOM 631 C C . GLU A 1 80 ? -10.368 -0.344 -17.982 1.00 72.31 80 GLU A C 1
ATOM 633 O O . GLU A 1 80 ? -10.004 0.793 -18.284 1.00 72.31 80 GLU A O 1
ATOM 638 N N . HIS A 1 81 ? -10.198 -1.393 -18.789 1.00 74.12 81 HIS A N 1
ATOM 639 C CA . HIS A 1 81 ? -9.544 -1.302 -20.088 1.00 74.12 81 HIS A CA 1
ATOM 640 C C . HIS A 1 81 ? -10.387 -0.576 -21.146 1.00 74.12 81 HIS A C 1
ATOM 642 O O . HIS A 1 81 ? -9.851 0.232 -21.901 1.00 74.12 81 HIS A O 1
ATOM 648 N N . ARG A 1 82 ? -11.699 -0.842 -21.218 1.00 75.94 82 ARG A N 1
ATOM 649 C CA . ARG A 1 82 ? -12.617 -0.211 -22.191 1.00 75.94 82 ARG A CA 1
ATOM 650 C C . ARG A 1 82 ? -12.903 1.257 -21.879 1.00 75.94 82 ARG A C 1
ATOM 652 O O . ARG A 1 82 ? -13.083 2.047 -22.801 1.00 75.94 82 ARG A O 1
ATOM 659 N N . PHE A 1 83 ? -12.921 1.629 -20.602 1.00 79.81 83 PHE A N 1
ATOM 660 C CA . PHE A 1 83 ? -13.217 2.987 -20.151 1.00 79.81 83 PHE A CA 1
ATOM 661 C C . PHE A 1 83 ? -12.074 3.545 -19.289 1.00 79.81 83 PHE A C 1
ATOM 663 O O . PHE A 1 83 ? -12.299 3.920 -18.140 1.00 79.81 83 PHE A O 1
ATOM 670 N N . PRO A 1 84 ? -10.839 3.663 -19.810 1.00 72.38 84 PRO A N 1
ATOM 671 C CA . PRO A 1 84 ? -9.661 3.972 -18.994 1.00 72.38 84 PRO A CA 1
ATOM 672 C C . PRO A 1 84 ? -9.735 5.364 -18.359 1.00 72.38 84 PRO A C 1
ATOM 674 O O . PRO A 1 84 ? -9.306 5.555 -17.225 1.00 72.38 84 PRO A O 1
ATOM 677 N N . ASN A 1 85 ? -10.357 6.324 -19.048 1.00 75.12 85 ASN A N 1
ATOM 678 C CA . ASN A 1 85 ? -10.568 7.678 -18.531 1.00 75.12 85 ASN A CA 1
ATOM 679 C C . ASN A 1 85 ? -11.629 7.740 -17.423 1.00 75.12 85 ASN A C 1
ATOM 681 O O . ASN A 1 85 ? -11.636 8.684 -16.637 1.00 75.12 85 ASN A O 1
ATOM 685 N N . GLU A 1 86 ? -12.536 6.764 -17.380 1.00 70.62 86 GLU A N 1
ATOM 686 C CA . GLU A 1 86 ? -13.614 6.708 -16.392 1.00 70.62 86 GLU A CA 1
ATOM 687 C C . GLU A 1 86 ? -13.272 5.763 -15.232 1.00 70.62 86 GLU A C 1
ATOM 689 O O . GLU A 1 86 ? -13.704 6.008 -14.109 1.00 70.62 86 GLU A O 1
ATOM 694 N N . MET A 1 87 ? -12.483 4.714 -15.496 1.00 70.25 87 MET A N 1
ATOM 695 C CA . MET A 1 87 ? -12.300 3.559 -14.612 1.00 70.25 87 MET A CA 1
ATOM 696 C C . MET A 1 87 ? -10.841 3.122 -14.402 1.00 70.25 87 MET A C 1
ATOM 698 O O . MET A 1 87 ? -10.568 2.436 -13.422 1.00 70.25 87 MET A O 1
ATOM 702 N N . GLY A 1 88 ? -9.888 3.521 -15.251 1.00 56.75 88 GLY A N 1
ATOM 703 C CA . GLY A 1 88 ? -8.525 2.959 -15.262 1.00 56.75 88 GLY A CA 1
ATOM 704 C C . GLY A 1 88 ? -7.716 3.187 -13.977 1.00 56.75 88 GLY A C 1
ATOM 705 O O . GLY A 1 88 ? -6.976 2.308 -13.543 1.00 56.75 88 GLY A O 1
ATOM 706 N N . ASP A 1 89 ? -7.913 4.333 -13.318 1.00 58.56 89 ASP A N 1
ATOM 707 C CA . ASP A 1 89 ? -7.317 4.639 -12.006 1.00 58.56 89 ASP A CA 1
ATOM 708 C C . ASP A 1 89 ? -8.343 4.637 -10.864 1.00 58.56 89 ASP A C 1
ATOM 710 O O . ASP A 1 89 ? -7.993 4.923 -9.708 1.00 58.56 89 ASP A O 1
ATOM 714 N N . ALA A 1 90 ? -9.603 4.301 -11.164 1.00 56.41 90 ALA A N 1
ATOM 715 C CA . ALA A 1 90 ? -10.689 4.402 -10.208 1.00 56.41 90 ALA A CA 1
ATOM 716 C C . ALA A 1 90 ? -10.394 3.538 -8.976 1.00 56.41 90 ALA A C 1
ATOM 718 O O . ALA A 1 90 ? -10.091 2.341 -9.013 1.00 56.41 90 ALA A O 1
ATOM 719 N N . THR A 1 91 ? -10.451 4.169 -7.815 1.00 55.22 91 THR A N 1
ATOM 720 C CA . THR A 1 91 ? -10.525 3.463 -6.549 1.00 55.22 91 THR A CA 1
ATOM 721 C C . THR A 1 91 ? -11.806 2.631 -6.528 1.00 55.22 91 THR A C 1
ATOM 723 O O . THR A 1 91 ? -12.809 3.031 -7.113 1.00 55.22 91 THR A O 1
ATOM 726 N N . PRO A 1 92 ? -11.845 1.505 -5.802 1.00 53.44 92 PRO A N 1
ATOM 727 C CA . PRO A 1 92 ? -13.068 0.713 -5.748 1.00 53.44 92 PRO A CA 1
ATOM 728 C C . PRO A 1 92 ? -14.296 1.489 -5.205 1.00 53.44 92 PRO A C 1
ATOM 730 O O . PRO A 1 92 ? -15.426 1.100 -5.465 1.00 53.44 92 PRO A O 1
ATOM 733 N N . LEU A 1 93 ? -14.099 2.605 -4.481 1.00 52.12 93 LEU A N 1
ATOM 734 C CA . LEU A 1 93 ? -15.183 3.520 -4.090 1.00 52.12 93 LEU A CA 1
ATOM 735 C C . LEU A 1 93 ? -15.670 4.375 -5.266 1.00 52.12 93 LEU A C 1
ATOM 737 O O . LEU A 1 93 ? -16.868 4.572 -5.409 1.00 52.12 93 LEU A O 1
ATOM 741 N N . GLU A 1 94 ? -14.760 4.873 -6.103 1.00 64.81 94 GLU A N 1
ATOM 742 C CA . GLU A 1 94 ? -15.120 5.556 -7.352 1.00 64.81 94 GLU A CA 1
ATOM 743 C C . GLU A 1 94 ? -15.856 4.600 -8.294 1.00 64.81 94 GLU A C 1
ATOM 745 O O . GLU A 1 94 ? -16.846 4.999 -8.888 1.00 64.81 94 GLU A O 1
ATOM 750 N N . TRP A 1 95 ? -15.458 3.327 -8.324 1.00 67.31 95 TRP A N 1
ATOM 751 C CA . TRP A 1 95 ? -16.160 2.249 -9.020 1.00 67.31 95 TRP A CA 1
ATOM 752 C C . TRP A 1 95 ? -17.585 2.026 -8.510 1.00 67.31 95 TRP A C 1
ATOM 754 O O . TRP A 1 95 ? -18.516 1.997 -9.304 1.00 67.31 95 TRP A O 1
ATOM 764 N N . ILE A 1 96 ? -17.774 1.901 -7.194 1.00 66.62 96 ILE A N 1
ATOM 765 C CA . ILE A 1 96 ? -19.107 1.727 -6.598 1.00 66.62 96 ILE A CA 1
ATOM 766 C C . ILE A 1 96 ? -19.981 2.954 -6.862 1.00 66.62 96 ILE A C 1
ATOM 768 O O . ILE A 1 96 ? -21.089 2.802 -7.360 1.00 66.62 96 ILE A O 1
ATOM 772 N N . ASN A 1 97 ? -19.459 4.162 -6.631 1.00 69.00 97 ASN A N 1
ATOM 773 C CA . ASN A 1 97 ? -20.178 5.403 -6.921 1.00 69.00 97 ASN A CA 1
ATOM 774 C C . ASN A 1 97 ? -20.524 5.519 -8.410 1.00 69.00 97 ASN A C 1
ATOM 776 O O . ASN A 1 97 ? -21.586 6.024 -8.763 1.00 69.00 97 ASN A O 1
ATOM 780 N N . LYS A 1 98 ? -19.630 5.067 -9.295 1.00 77.88 98 LYS A N 1
ATOM 781 C CA . LYS A 1 98 ? -19.861 5.052 -10.737 1.00 77.88 98 LYS A CA 1
ATOM 782 C C . LYS A 1 98 ? -20.955 4.056 -11.092 1.00 77.88 98 LYS A C 1
ATOM 784 O O . LYS A 1 98 ? -21.877 4.451 -11.787 1.00 77.88 98 LYS A O 1
ATOM 789 N N . VAL A 1 99 ? -20.905 2.824 -10.586 1.00 77.31 99 VAL A N 1
ATOM 790 C CA . VAL A 1 99 ? -21.973 1.831 -10.784 1.00 77.31 99 VAL A CA 1
ATOM 791 C C . VAL A 1 99 ? -23.301 2.361 -10.249 1.00 77.31 99 VAL A C 1
ATOM 793 O O . VAL A 1 99 ? -24.296 2.316 -10.958 1.00 77.31 99 VAL A O 1
ATOM 796 N N . GLU A 1 100 ? -23.321 2.960 -9.063 1.00 78.06 100 GLU A N 1
ATOM 797 C CA . GLU A 1 100 ? -24.517 3.599 -8.515 1.00 78.06 100 GLU A CA 1
ATOM 798 C C . GLU A 1 100 ? -25.041 4.719 -9.423 1.00 78.06 100 GLU A C 1
ATOM 800 O O . GLU A 1 100 ? -26.234 4.766 -9.706 1.00 78.06 100 GLU A O 1
ATOM 805 N N . THR A 1 101 ? -24.150 5.560 -9.956 1.00 80.56 101 THR A N 1
ATOM 806 C CA . THR A 1 101 ? -24.504 6.603 -10.931 1.00 80.56 101 THR A CA 1
ATOM 807 C C . THR A 1 101 ? -25.088 5.989 -12.207 1.00 80.56 101 THR A C 1
ATOM 809 O O . THR A 1 101 ? -26.102 6.468 -12.698 1.00 80.56 101 THR A O 1
ATOM 812 N N . LEU A 1 102 ? -24.516 4.890 -12.716 1.00 81.38 102 LEU A N 1
ATOM 813 C CA . LEU A 1 102 ? -25.033 4.187 -13.898 1.00 81.38 102 LEU A CA 1
ATOM 814 C C . LEU A 1 102 ? -26.459 3.668 -13.674 1.00 81.38 102 LEU A C 1
ATOM 816 O O . LEU A 1 102 ? -27.287 3.800 -14.570 1.00 81.38 102 LEU A O 1
ATOM 820 N N . TYR A 1 103 ? -26.757 3.120 -12.492 1.00 82.25 103 TYR A N 1
ATOM 821 C CA . TYR A 1 103 ? -28.113 2.687 -12.136 1.00 82.25 103 TYR A CA 1
ATOM 822 C C . TYR A 1 103 ? -29.068 3.873 -11.914 1.00 82.25 103 TYR A C 1
ATOM 824 O O . TYR A 1 103 ? -30.237 3.791 -12.287 1.00 82.25 103 TYR A O 1
ATOM 832 N N . GLN A 1 104 ? -28.588 4.994 -11.362 1.00 82.00 104 GLN A N 1
ATOM 833 C CA . GLN A 1 104 ? -29.377 6.224 -11.195 1.00 82.00 104 GLN A CA 1
ATOM 834 C C . GLN A 1 104 ? -29.715 6.900 -12.535 1.00 82.00 104 GLN A C 1
ATOM 836 O O . GLN A 1 104 ? -30.814 7.435 -12.689 1.00 82.00 104 GLN A O 1
ATOM 841 N N . ASP A 1 105 ? -28.802 6.840 -13.507 1.00 82.38 105 ASP A N 1
ATOM 842 C CA . ASP A 1 105 ? -28.968 7.399 -14.853 1.00 82.38 105 ASP A CA 1
ATOM 843 C C . ASP A 1 105 ? -29.881 6.536 -15.758 1.00 82.38 105 ASP A C 1
ATOM 845 O O . ASP A 1 105 ? -30.275 6.971 -16.844 1.00 82.38 105 ASP A O 1
ATOM 849 N N . GLY A 1 106 ? -30.266 5.338 -15.298 1.00 79.38 106 GLY A N 1
ATOM 850 C CA . GLY A 1 106 ? -31.224 4.431 -15.937 1.00 79.38 106 GLY A CA 1
ATOM 851 C C . GLY A 1 106 ? -30.603 3.331 -16.811 1.00 79.38 106 GLY A C 1
ATOM 852 O O . GLY A 1 106 ? -29.408 3.326 -17.107 1.00 79.38 106 GLY A O 1
ATOM 853 N N . ASP A 1 107 ? -31.448 2.397 -17.268 1.00 76.62 107 ASP A N 1
ATOM 854 C CA . ASP A 1 107 ? -31.056 1.137 -17.936 1.00 76.62 107 ASP A CA 1
ATOM 855 C C . ASP A 1 107 ? -30.112 1.311 -19.139 1.00 76.62 107 ASP A C 1
ATOM 857 O O . ASP A 1 107 ? -29.287 0.441 -19.432 1.00 76.62 107 ASP A O 1
ATOM 861 N N . ASN A 1 108 ? -30.190 2.449 -19.833 1.00 73.62 108 ASN A N 1
ATOM 862 C CA . ASN A 1 108 ? -29.342 2.739 -20.990 1.00 73.62 108 ASN A CA 1
ATOM 863 C C . ASN A 1 108 ? -27.854 2.862 -20.612 1.00 73.62 108 ASN A C 1
ATOM 865 O O . ASN A 1 108 ? -26.995 2.416 -21.374 1.00 73.62 108 ASN A O 1
ATOM 869 N N . SER A 1 109 ? -27.545 3.414 -19.435 1.00 78.50 109 SER A N 1
ATOM 870 C CA . SER A 1 109 ? -26.171 3.592 -18.952 1.00 78.50 109 SER A CA 1
ATOM 871 C C . SER A 1 109 ? -25.545 2.259 -18.537 1.00 78.50 109 SER A C 1
ATOM 873 O O . SER A 1 109 ? -24.408 1.965 -18.906 1.00 78.50 109 SER A O 1
ATOM 875 N N . VAL A 1 110 ? -26.310 1.401 -17.855 1.00 84.38 110 VAL A N 1
ATOM 876 C CA . VAL A 1 110 ? -25.892 0.031 -17.500 1.00 84.38 110 VAL A CA 1
ATOM 877 C C . VAL A 1 110 ? -25.696 -0.822 -18.760 1.00 84.38 110 VAL A C 1
ATOM 879 O O . VAL A 1 110 ? -24.682 -1.509 -18.899 1.00 84.38 110 VAL A O 1
ATOM 882 N N . SER A 1 111 ? -26.612 -0.725 -19.729 1.00 85.94 111 SER A N 1
ATOM 883 C CA . SER A 1 111 ? -26.547 -1.472 -20.993 1.00 85.94 111 SER A CA 1
ATOM 884 C C . SER A 1 111 ? -25.287 -1.166 -21.813 1.00 85.94 111 SER A C 1
ATOM 886 O O . SER A 1 111 ? -24.746 -2.066 -22.463 1.00 85.94 111 SER A O 1
ATOM 888 N N . GLY A 1 112 ? -24.773 0.069 -21.755 1.00 87.06 112 GLY A N 1
ATOM 889 C CA . GLY A 1 112 ? -23.508 0.438 -22.399 1.00 87.06 112 GLY A CA 1
ATOM 890 C C . GLY A 1 112 ? -22.317 -0.358 -21.855 1.00 87.06 112 GLY A C 1
ATOM 891 O O . GLY A 1 112 ? -21.546 -0.929 -22.625 1.00 87.06 112 GLY A O 1
ATOM 892 N N . TYR A 1 113 ? -22.219 -0.481 -20.530 1.00 85.88 113 TYR A N 1
ATOM 893 C CA . TYR A 1 113 ? -21.162 -1.242 -19.856 1.00 85.88 113 TYR A CA 1
ATOM 894 C C . TYR A 1 113 ? -21.300 -2.750 -20.092 1.00 85.88 113 TYR A C 1
ATOM 896 O O . TYR A 1 113 ? -20.315 -3.422 -20.398 1.00 85.88 113 TYR A O 1
ATOM 904 N N . VAL A 1 114 ? -22.528 -3.274 -20.041 1.00 89.94 114 VAL A N 1
ATOM 905 C CA . VAL A 1 114 ? -22.827 -4.679 -20.372 1.00 89.94 114 VAL A CA 1
ATOM 906 C C . VAL A 1 114 ? -22.409 -5.012 -21.805 1.00 89.94 114 VAL A C 1
ATOM 908 O O . VAL A 1 114 ? -21.778 -6.038 -22.051 1.00 89.94 114 VAL A O 1
ATOM 911 N N . SER A 1 115 ? -22.715 -4.126 -22.754 1.00 89.81 115 SER A N 1
ATOM 912 C CA . SER A 1 115 ? -22.364 -4.316 -24.165 1.00 89.81 115 SER A CA 1
ATOM 913 C C . SER A 1 115 ? -20.852 -4.239 -24.392 1.00 89.81 115 SER A C 1
ATOM 915 O O . SER A 1 115 ? -20.308 -5.057 -25.130 1.00 89.81 115 SER A O 1
ATOM 917 N N . ALA A 1 116 ? -20.162 -3.312 -23.719 1.00 87.88 116 ALA A N 1
ATOM 918 C CA . ALA A 1 116 ? -18.708 -3.187 -23.797 1.00 87.88 116 ALA A CA 1
ATOM 919 C C . ALA A 1 116 ? -17.983 -4.428 -23.254 1.00 87.88 116 ALA A C 1
ATOM 921 O O . ALA A 1 116 ? -17.005 -4.875 -23.863 1.00 87.88 116 ALA A O 1
ATOM 922 N N . TYR A 1 117 ? -18.479 -5.004 -22.150 1.00 89.31 117 TYR A N 1
ATOM 923 C CA . TYR A 1 117 ? -17.954 -6.261 -21.620 1.00 89.31 117 TYR A CA 1
ATOM 924 C C . TYR A 1 117 ? -18.190 -7.425 -22.578 1.00 89.31 117 TYR A C 1
ATOM 926 O O . TYR A 1 117 ? -17.240 -8.128 -22.918 1.00 89.31 117 TYR A O 1
ATOM 934 N N . ALA A 1 118 ? -19.428 -7.601 -23.049 1.00 92.38 118 ALA A N 1
ATOM 935 C CA . ALA A 1 118 ? -19.776 -8.699 -23.945 1.00 92.38 118 ALA A CA 1
ATOM 936 C C . ALA A 1 118 ? -18.955 -8.660 -25.242 1.00 92.38 118 ALA A C 1
ATOM 938 O O . ALA A 1 118 ? -18.402 -9.680 -25.643 1.00 92.38 118 ALA A O 1
ATOM 939 N N . GLY A 1 119 ? -18.789 -7.477 -25.845 1.00 91.38 119 GLY A N 1
ATOM 940 C CA . GLY A 1 119 ? -17.928 -7.310 -27.018 1.00 91.38 119 GLY A CA 1
ATOM 941 C C . GLY A 1 119 ? -16.472 -7.680 -26.729 1.00 91.38 119 GLY A C 1
ATOM 942 O O . GLY A 1 119 ? -15.857 -8.420 -27.486 1.00 91.38 119 GLY A O 1
ATOM 943 N N . GLN A 1 120 ? -15.926 -7.245 -25.590 1.00 90.19 120 GLN A N 1
ATOM 944 C CA . GLN A 1 120 ? -14.540 -7.561 -25.247 1.00 90.19 120 GLN A CA 1
ATOM 945 C C . GLN A 1 120 ? -14.308 -9.051 -24.951 1.00 90.19 120 GLN A C 1
ATOM 947 O O . GLN A 1 120 ? -13.249 -9.579 -25.287 1.00 90.19 120 GLN A O 1
ATOM 952 N N . GLN A 1 121 ? -15.263 -9.732 -24.312 1.00 89.81 121 GLN A N 1
ATOM 953 C CA . GLN A 1 121 ? -15.159 -11.175 -24.089 1.00 89.81 121 GLN A CA 1
ATOM 954 C C . GLN A 1 121 ? -15.296 -11.964 -25.386 1.00 89.81 121 GLN A C 1
ATOM 956 O O . GLN A 1 121 ? -14.556 -12.924 -25.573 1.00 89.81 121 GLN A O 1
ATOM 961 N N . ALA A 1 122 ? -16.166 -11.533 -26.299 1.00 93.94 122 ALA A N 1
ATOM 962 C CA . ALA A 1 122 ? -16.247 -12.110 -27.635 1.00 93.94 122 ALA A CA 1
ATOM 963 C C . ALA A 1 122 ? -14.892 -12.029 -28.364 1.00 93.94 122 ALA A C 1
ATOM 965 O O . ALA A 1 122 ? -14.431 -13.027 -28.916 1.00 93.94 122 ALA A O 1
ATOM 966 N N . GLU A 1 123 ? -14.200 -10.885 -28.293 1.00 93.56 123 GLU A N 1
ATOM 967 C CA . GLU A 1 123 ? -12.847 -10.734 -28.852 1.00 93.56 123 GLU A CA 1
ATOM 968 C C . GLU A 1 123 ? -11.838 -11.690 -28.197 1.00 93.56 123 GLU A C 1
ATOM 970 O O . GLU A 1 123 ? -11.025 -12.292 -28.893 1.00 93.56 123 GLU A O 1
ATOM 975 N N . ASN A 1 124 ? -11.878 -11.847 -26.867 1.00 89.69 124 ASN A N 1
ATOM 976 C CA . ASN A 1 124 ? -10.982 -12.764 -26.151 1.00 89.69 124 ASN A CA 1
ATOM 977 C C . ASN A 1 124 ? -11.218 -14.224 -26.576 1.00 89.69 124 ASN A C 1
ATOM 979 O O . ASN A 1 124 ? -10.266 -14.931 -26.891 1.00 89.69 124 ASN A O 1
ATOM 983 N N . ILE A 1 125 ? -12.484 -14.651 -26.633 1.00 92.06 125 ILE A N 1
ATOM 984 C CA . ILE A 1 125 ? -12.871 -16.006 -27.052 1.00 92.06 125 ILE A CA 1
ATOM 985 C C . ILE A 1 125 ? -12.452 -16.258 -28.503 1.00 92.06 125 ILE A C 1
ATOM 987 O O . ILE A 1 125 ? -11.970 -17.339 -28.820 1.00 92.06 125 ILE A O 1
ATOM 991 N N . THR A 1 126 ? -12.574 -15.251 -29.369 1.00 94.69 126 THR A N 1
ATOM 992 C CA . THR A 1 126 ? -12.148 -15.341 -30.773 1.00 94.69 126 THR A CA 1
ATOM 993 C C . THR A 1 126 ? -10.634 -15.526 -30.890 1.00 94.69 126 THR A C 1
ATOM 995 O O . THR A 1 126 ? -10.174 -16.382 -31.642 1.00 94.69 126 THR A O 1
ATOM 998 N N . VAL A 1 127 ? -9.840 -14.787 -30.105 1.00 92.88 127 VAL A N 1
ATOM 999 C CA . VAL A 1 127 ? -8.382 -14.989 -30.042 1.00 92.88 127 VAL A CA 1
ATOM 1000 C C . VAL A 1 127 ? -8.046 -16.412 -29.592 1.00 92.88 127 VAL A C 1
ATOM 1002 O O . VAL A 1 127 ? -7.194 -17.055 -30.206 1.00 92.88 127 VAL A O 1
ATOM 1005 N N . ASP A 1 128 ? -8.719 -16.924 -28.561 1.00 90.69 128 ASP A N 1
ATOM 1006 C CA . ASP A 1 128 ? -8.500 -18.286 -28.063 1.00 90.69 128 ASP A CA 1
ATOM 1007 C C . ASP A 1 128 ? -8.910 -19.347 -29.098 1.00 90.69 128 ASP A C 1
ATOM 1009 O O . ASP A 1 128 ? -8.217 -20.358 -29.257 1.00 90.69 128 ASP A O 1
ATOM 1013 N N . HIS A 1 129 ? -10.001 -19.107 -29.831 1.00 92.88 129 HIS A N 1
ATOM 1014 C CA . HIS A 1 129 ? -10.496 -19.970 -30.903 1.00 92.88 129 HIS A CA 1
ATOM 1015 C C . HIS A 1 129 ? -9.472 -20.098 -32.038 1.00 92.88 129 HIS A C 1
ATOM 1017 O O . HIS A 1 129 ? -9.041 -21.208 -32.349 1.00 92.88 129 HIS A O 1
ATOM 1023 N N . LEU A 1 130 ? -9.010 -18.966 -32.575 1.00 93.81 130 LEU A N 1
ATOM 1024 C CA . LEU A 1 130 ? -8.013 -18.904 -33.650 1.00 93.81 130 LEU A CA 1
ATOM 1025 C C . LEU A 1 130 ? -6.639 -19.426 -33.192 1.00 93.81 130 LEU A C 1
ATOM 1027 O O . LEU A 1 130 ? -5.941 -20.143 -33.903 1.00 93.81 130 LEU A O 1
ATOM 1031 N N . THR A 1 131 ? -6.249 -19.152 -31.947 1.00 91.81 131 THR A N 1
ATOM 1032 C CA . THR A 1 131 ? -5.003 -19.718 -31.401 1.00 91.81 131 THR A CA 1
ATOM 1033 C C . THR A 1 131 ? -5.083 -21.243 -31.299 1.00 91.81 131 THR A C 1
ATOM 1035 O O . THR A 1 131 ? -4.103 -21.951 -31.539 1.00 91.81 131 THR A O 1
ATOM 1038 N N . SER A 1 132 ? -6.265 -21.773 -30.976 1.00 90.75 132 SER A N 1
ATOM 1039 C CA . SER A 1 132 ? -6.506 -23.216 -30.891 1.00 90.75 132 SER A CA 1
ATOM 1040 C C . SER A 1 132 ? -6.585 -23.898 -32.263 1.00 90.75 132 SER A C 1
ATOM 1042 O O . SER A 1 132 ? -6.305 -25.096 -32.338 1.00 90.75 132 SER A O 1
ATOM 1044 N N . SER A 1 133 ? -6.917 -23.168 -33.337 1.00 92.69 133 SER A N 1
ATOM 1045 C CA . SER A 1 133 ? -6.874 -23.667 -34.723 1.00 92.69 133 SER A CA 1
ATOM 1046 C C . SER A 1 133 ? -5.455 -23.702 -35.310 1.00 92.69 133 SER A C 1
ATOM 1048 O O . SER A 1 133 ? -5.247 -24.299 -36.364 1.00 92.69 133 SER A O 1
ATOM 1050 N N . GLY A 1 134 ? -4.464 -23.153 -34.598 1.00 92.69 134 GLY A N 1
ATOM 1051 C CA . GLY A 1 134 ? -3.057 -23.138 -35.004 1.00 92.69 134 GLY A CA 1
ATOM 1052 C C . GLY A 1 134 ? -2.570 -21.793 -35.543 1.00 92.69 134 GLY A C 1
ATOM 1053 O O . GLY A 1 134 ? -1.410 -21.693 -35.944 1.00 92.69 134 GLY A O 1
ATOM 1054 N N . GLU A 1 135 ? -3.414 -20.762 -35.523 1.00 95.31 135 GLU A N 1
ATOM 1055 C CA . GLU A 1 135 ? -3.062 -19.409 -35.950 1.00 95.31 135 GLU A CA 1
ATOM 1056 C C . GLU A 1 135 ? -2.393 -18.615 -34.817 1.00 95.31 135 GLU A C 1
ATOM 1058 O O . GLU A 1 135 ? -2.551 -18.898 -33.628 1.00 95.31 135 GLU A O 1
ATOM 1063 N N . GLN A 1 136 ? -1.632 -17.579 -35.168 1.00 93.81 136 GLN A N 1
ATOM 1064 C CA . GLN A 1 136 ? -1.165 -16.586 -34.201 1.00 93.81 136 GLN A CA 1
ATOM 1065 C C . GLN A 1 136 ? -2.175 -15.443 -34.140 1.00 93.81 136 GLN A C 1
ATOM 1067 O O . GLN A 1 136 ? -2.131 -14.539 -34.974 1.00 93.81 136 GLN A O 1
ATOM 1072 N N . ALA A 1 137 ? -3.080 -15.482 -33.159 1.00 94.19 137 ALA A N 1
ATOM 1073 C CA . ALA A 1 137 ? -4.109 -14.462 -32.980 1.00 94.19 137 ALA A CA 1
ATOM 1074 C C . ALA A 1 137 ? -3.789 -13.477 -31.848 1.00 94.19 137 ALA A C 1
ATOM 1076 O O . ALA A 1 137 ? -3.251 -13.832 -30.798 1.00 94.19 137 ALA A O 1
ATOM 1077 N N . SER A 1 138 ? -4.141 -12.212 -32.059 1.00 91.69 138 SER A N 1
ATOM 1078 C CA . SER A 1 138 ? -4.003 -11.147 -31.066 1.00 91.69 138 SER A CA 1
ATOM 1079 C C . SER A 1 138 ? -4.969 -10.005 -31.354 1.00 91.69 138 SER A C 1
ATOM 1081 O O . SER A 1 138 ? -5.325 -9.746 -32.499 1.00 91.69 138 SER A O 1
ATOM 1083 N N . GLN A 1 139 ? -5.375 -9.292 -30.310 1.00 87.88 139 GLN A N 1
ATOM 1084 C CA . GLN A 1 139 ? -6.104 -8.033 -30.464 1.00 87.88 139 GLN A CA 1
ATOM 1085 C C . GLN A 1 139 ? -5.176 -6.923 -30.964 1.00 87.88 139 GLN A C 1
ATOM 1087 O O . GLN A 1 139 ? -3.985 -6.907 -30.641 1.00 87.88 139 GLN A O 1
ATOM 1092 N N . PHE A 1 140 ? -5.729 -5.961 -31.700 1.00 81.69 140 PHE A N 1
ATOM 1093 C CA . PHE A 1 140 ? -4.982 -4.786 -32.150 1.00 81.69 140 PHE A CA 1
ATOM 1094 C C . PHE A 1 140 ? -4.445 -3.953 -30.973 1.00 81.69 140 PHE A C 1
ATOM 1096 O O . PHE A 1 140 ? -5.099 -3.813 -29.936 1.00 81.69 140 PHE A O 1
ATOM 1103 N N . GLU A 1 141 ? -3.263 -3.343 -31.156 1.00 64.06 141 GLU A N 1
ATOM 1104 C CA . GLU A 1 141 ? -2.656 -2.439 -30.161 1.00 64.06 141 GLU A CA 1
ATOM 1105 C C . GLU A 1 141 ? -3.576 -1.252 -29.832 1.00 64.06 141 GLU A C 1
ATOM 1107 O O . GLU A 1 141 ? -3.671 -0.831 -28.678 1.00 64.06 141 GLU A O 1
ATOM 1112 N N . SER A 1 142 ? -4.292 -0.744 -30.840 1.00 62.53 142 SER A N 1
ATOM 1113 C CA . SER A 1 142 ? -5.411 0.180 -30.666 1.00 62.53 142 SER A CA 1
ATOM 1114 C C . SER A 1 142 ? -6.714 -0.598 -30.792 1.00 62.53 142 SER A C 1
ATOM 1116 O O . SER A 1 142 ? -7.090 -0.989 -31.892 1.00 62.53 142 SER A O 1
ATOM 1118 N N . ARG A 1 143 ? -7.444 -0.772 -29.685 1.00 56.97 143 ARG A N 1
ATOM 1119 C CA . ARG A 1 143 ? -8.792 -1.383 -29.689 1.00 56.97 143 ARG A CA 1
ATOM 1120 C C . ARG A 1 143 ? -9.900 -0.437 -30.177 1.00 56.97 143 ARG A C 1
ATOM 1122 O O . ARG A 1 143 ? -11.077 -0.719 -29.999 1.00 56.97 143 ARG A O 1
ATOM 1129 N N . ILE A 1 144 ? -9.504 0.709 -30.737 1.00 54.69 144 ILE A N 1
ATOM 1130 C CA . ILE A 1 144 ? -10.336 1.629 -31.526 1.00 54.69 144 ILE A CA 1
ATOM 1131 C C . ILE A 1 144 ? -9.818 1.600 -32.972 1.00 54.69 144 ILE A C 1
ATOM 1133 O O . ILE A 1 144 ? -9.661 2.633 -33.621 1.00 54.69 144 ILE A O 1
ATOM 1137 N N . HIS A 1 145 ? -9.405 0.429 -33.452 1.00 62.91 145 HIS A N 1
ATOM 1138 C CA . HIS A 1 145 ? -9.241 0.250 -34.882 1.00 62.91 145 HIS A CA 1
ATOM 1139 C C . HIS A 1 145 ? -10.647 0.352 -35.479 1.00 62.91 145 HIS A C 1
ATOM 1141 O O . HIS A 1 145 ? -11.574 -0.263 -34.960 1.00 62.91 145 HIS A O 1
ATOM 1147 N N . GLU A 1 146 ? -10.835 1.225 -36.471 1.00 68.94 146 GLU A N 1
ATOM 1148 C CA . GLU A 1 146 ? -12.185 1.670 -36.846 1.00 68.94 146 GLU A CA 1
ATOM 1149 C C . GLU A 1 146 ? -13.084 0.518 -37.301 1.00 68.94 146 GLU A C 1
ATOM 1151 O O . GLU A 1 146 ? -14.292 0.640 -37.157 1.00 68.94 146 GLU A O 1
ATOM 1156 N N . ASN A 1 147 ? -12.514 -0.589 -37.794 1.00 79.88 147 ASN A N 1
ATOM 1157 C CA . ASN A 1 147 ? -13.264 -1.631 -38.499 1.00 79.88 147 ASN A CA 1
ATOM 1158 C C . ASN A 1 147 ? -13.082 -3.057 -37.934 1.00 79.88 147 ASN A C 1
ATOM 1160 O O . ASN A 1 147 ? -14.037 -3.834 -37.920 1.00 79.88 147 ASN A O 1
ATOM 1164 N N . ASP A 1 148 ? -11.901 -3.395 -37.405 1.00 89.25 148 ASP A N 1
ATOM 1165 C CA . ASP A 1 148 ? -11.524 -4.779 -37.053 1.00 89.25 148 ASP A CA 1
ATOM 1166 C C . ASP A 1 148 ? -10.969 -4.877 -35.630 1.00 89.25 148 ASP A C 1
ATOM 1168 O O . ASP A 1 148 ? -10.342 -3.942 -35.139 1.00 89.25 148 ASP A O 1
ATOM 1172 N N . ASP A 1 149 ? -11.166 -6.025 -34.982 1.00 91.38 149 ASP A N 1
ATOM 1173 C CA . ASP A 1 149 ? -10.938 -6.201 -33.544 1.00 91.38 149 ASP A CA 1
ATOM 1174 C C . ASP A 1 149 ? -9.823 -7.221 -33.231 1.00 91.38 149 ASP A C 1
ATOM 1176 O O . ASP A 1 149 ? -9.090 -7.075 -32.244 1.00 91.38 149 ASP A O 1
ATOM 1180 N N . VAL A 1 150 ? -9.645 -8.236 -34.086 1.00 93.62 150 VAL A N 1
ATOM 1181 C CA . VAL A 1 150 ? -8.667 -9.325 -33.911 1.00 93.62 150 VAL A CA 1
ATOM 1182 C C . VAL A 1 150 ? -7.860 -9.529 -35.189 1.00 93.62 150 VAL A C 1
ATOM 1184 O O . VAL A 1 150 ? -8.420 -9.598 -36.274 1.00 93.62 150 VAL A O 1
ATOM 1187 N N . ARG A 1 151 ? -6.541 -9.672 -35.059 1.00 95.25 151 ARG A N 1
ATOM 1188 C CA . ARG A 1 151 ? -5.635 -10.052 -36.145 1.00 95.25 151 ARG A CA 1
ATOM 1189 C C . ARG A 1 151 ? -5.152 -11.476 -35.944 1.00 95.25 151 ARG A C 1
ATOM 1191 O O . ARG A 1 151 ? -4.620 -11.783 -34.874 1.00 95.25 151 ARG A O 1
ATOM 1198 N N . ALA A 1 152 ? -5.259 -12.294 -36.982 1.00 96.56 152 ALA A N 1
ATOM 1199 C CA . ALA A 1 152 ? -4.698 -13.635 -37.026 1.00 96.56 152 ALA A CA 1
ATOM 1200 C C . ALA A 1 152 ? -3.643 -13.766 -38.124 1.00 96.56 152 ALA A C 1
ATOM 1202 O O . ALA A 1 152 ? -3.705 -13.093 -39.156 1.00 96.56 152 ALA A O 1
ATOM 1203 N N . ILE A 1 153 ? -2.655 -14.623 -37.876 1.00 95.25 153 ILE A N 1
ATOM 1204 C CA . ILE A 1 153 ? -1.616 -14.980 -38.837 1.00 95.25 153 ILE A CA 1
ATOM 1205 C C . ILE A 1 153 ? -1.600 -16.500 -38.964 1.00 95.25 153 ILE A C 1
ATOM 1207 O O . ILE A 1 153 ? -1.329 -17.194 -37.979 1.00 95.25 153 ILE A O 1
ATOM 1211 N N . ASP A 1 154 ? -1.883 -17.004 -40.162 1.00 95.50 154 ASP A N 1
ATOM 1212 C CA . ASP A 1 154 ? -1.900 -18.441 -40.434 1.00 95.50 154 ASP A CA 1
ATOM 1213 C C . ASP A 1 154 ? -0.481 -19.045 -40.510 1.00 95.50 154 ASP A C 1
ATOM 1215 O O . ASP A 1 154 ? 0.542 -18.353 -40.434 1.00 95.50 154 ASP A O 1
ATOM 1219 N N . GLU A 1 155 ? -0.397 -20.365 -40.694 1.00 94.69 155 GLU A N 1
ATOM 1220 C CA . GLU A 1 155 ? 0.878 -21.085 -40.836 1.00 94.69 155 GLU A CA 1
ATOM 1221 C C . GLU A 1 155 ? 1.724 -20.637 -42.046 1.00 94.69 155 GLU A C 1
ATOM 1223 O O . GLU A 1 155 ? 2.940 -20.851 -42.070 1.00 94.69 155 GLU A O 1
ATOM 1228 N N . ASN A 1 156 ? 1.101 -19.986 -43.032 1.00 95.31 156 ASN A N 1
ATOM 1229 C CA . ASN A 1 156 ? 1.738 -19.471 -44.241 1.00 95.31 156 ASN A CA 1
ATOM 1230 C C . ASN A 1 156 ? 2.164 -17.999 -44.105 1.00 95.31 156 ASN A C 1
ATOM 1232 O O . ASN A 1 156 ? 2.795 -17.457 -45.018 1.00 95.31 156 ASN A O 1
ATOM 1236 N N . GLY A 1 157 ? 1.852 -17.349 -42.980 1.00 93.75 157 GLY A N 1
ATOM 1237 C CA . GLY A 1 157 ? 2.112 -15.930 -42.753 1.00 93.75 157 GLY A CA 1
ATOM 1238 C C . GLY A 1 157 ? 1.081 -14.994 -43.393 1.00 93.75 157 GLY A C 1
ATOM 1239 O O . GLY A 1 157 ? 1.361 -13.800 -43.523 1.00 93.75 157 GLY A O 1
ATOM 1240 N N . ILE A 1 158 ? -0.075 -15.509 -43.820 1.00 95.56 158 ILE A N 1
ATOM 1241 C CA . ILE A 1 158 ? -1.197 -14.709 -44.317 1.00 95.56 158 ILE A CA 1
ATOM 1242 C C . ILE A 1 158 ? -1.866 -14.039 -43.122 1.00 95.56 158 ILE A C 1
ATOM 1244 O O . ILE A 1 158 ? -2.170 -14.686 -42.124 1.00 95.56 158 ILE A O 1
ATOM 1248 N N . ILE A 1 159 ? -2.059 -12.726 -43.234 1.00 95.94 159 ILE A N 1
ATOM 1249 C CA . ILE A 1 159 ? -2.687 -11.908 -42.201 1.00 95.94 159 ILE A CA 1
ATOM 1250 C C . ILE A 1 159 ? -4.164 -11.750 -42.547 1.00 95.94 159 ILE A C 1
ATOM 1252 O O . ILE A 1 159 ? -4.479 -11.245 -43.627 1.00 95.94 159 ILE A O 1
ATOM 1256 N N . THR A 1 160 ? -5.032 -12.111 -41.606 1.00 95.94 160 THR A N 1
ATOM 1257 C CA . THR A 1 160 ? -6.475 -11.878 -41.686 1.00 95.94 160 THR A CA 1
ATOM 1258 C C . THR A 1 160 ? -6.908 -11.030 -40.499 1.00 95.94 160 THR A C 1
ATOM 1260 O O . THR A 1 160 ? -6.605 -11.346 -39.346 1.00 95.94 160 THR A O 1
ATOM 1263 N N . ASP A 1 161 ? -7.606 -9.937 -40.793 1.00 95.69 161 ASP A N 1
ATOM 1264 C CA . ASP A 1 161 ? -8.154 -9.025 -39.797 1.00 95.69 161 ASP A CA 1
ATOM 1265 C C . ASP A 1 161 ? -9.666 -9.293 -39.687 1.00 95.69 161 ASP A C 1
ATOM 1267 O O . ASP A 1 161 ? -10.386 -9.269 -40.687 1.00 95.69 161 ASP A O 1
ATOM 1271 N N . TYR A 1 162 ? -10.121 -9.610 -38.475 1.00 96.38 162 TYR A N 1
ATOM 1272 C CA . TYR A 1 162 ? -11.489 -10.009 -38.161 1.00 96.38 162 TYR A CA 1
ATOM 1273 C C . TYR A 1 162 ? -12.199 -8.940 -37.334 1.00 96.38 162 TYR A C 1
ATOM 1275 O O . TYR A 1 162 ? -11.683 -8.463 -36.318 1.00 96.38 162 TYR A O 1
ATOM 1283 N N . SER A 1 163 ? -13.440 -8.646 -37.711 1.00 95.69 163 SER A N 1
ATOM 1284 C CA . SER A 1 163 ? -14.365 -7.827 -36.934 1.00 95.69 163 SER A CA 1
ATOM 1285 C C . SER A 1 163 ? -15.249 -8.732 -36.067 1.00 95.69 163 SER A C 1
ATOM 1287 O O . SER A 1 163 ? -16.009 -9.561 -36.566 1.00 95.69 163 SER A O 1
ATOM 1289 N N . VAL A 1 164 ? -15.161 -8.601 -34.746 1.00 95.81 164 VAL A N 1
ATOM 1290 C CA . VAL A 1 164 ? -15.858 -9.471 -33.789 1.00 95.81 164 VAL A CA 1
ATOM 1291 C C . VAL A 1 164 ? -17.131 -8.785 -33.310 1.00 95.81 164 VAL A C 1
ATOM 1293 O O . VAL A 1 164 ? -17.115 -7.625 -32.892 1.00 95.81 164 VAL A O 1
ATOM 1296 N N . LYS A 1 165 ? -18.272 -9.474 -33.390 1.00 95.31 165 LYS A N 1
ATOM 1297 C CA . LYS A 1 165 ? -19.589 -8.902 -33.084 1.00 95.31 165 LYS A CA 1
ATOM 1298 C C . LYS A 1 165 ? -20.400 -9.823 -32.173 1.00 95.31 165 LYS A C 1
ATOM 1300 O O . LYS A 1 165 ? -20.451 -11.038 -32.345 1.00 95.31 165 LYS A O 1
ATOM 1305 N N . SER A 1 166 ? -21.060 -9.221 -31.187 1.00 92.69 166 SER A N 1
ATOM 1306 C CA . SER A 1 166 ? -21.968 -9.901 -30.258 1.00 92.69 166 SER A CA 1
ATOM 1307 C C . SER A 1 166 ? -23.295 -9.149 -30.253 1.00 92.69 166 SER A C 1
ATOM 1309 O O . SER A 1 166 ? -23.452 -8.156 -29.540 1.00 92.69 166 SER A O 1
ATOM 1311 N N . TYR A 1 167 ? -24.237 -9.580 -31.096 1.00 91.62 167 TYR A N 1
ATOM 1312 C CA . TYR A 1 167 ? -25.519 -8.903 -31.300 1.00 91.62 167 TYR A CA 1
ATOM 1313 C C . TYR A 1 167 ? -26.709 -9.847 -31.124 1.00 91.62 167 TYR A C 1
ATOM 1315 O O . TYR A 1 167 ? -26.645 -11.042 -31.396 1.00 91.62 167 TYR A O 1
ATOM 1323 N N . GLY A 1 168 ? -27.837 -9.276 -30.697 1.00 88.00 168 GLY A N 1
ATOM 1324 C CA . GLY A 1 168 ? -29.103 -10.002 -30.567 1.00 88.00 168 GLY A CA 1
ATOM 1325 C C . GLY A 1 168 ? -29.972 -9.999 -31.829 1.00 88.00 168 GLY A C 1
ATOM 1326 O O . GLY A 1 168 ? -31.011 -10.651 -31.835 1.00 88.00 168 GLY A O 1
ATOM 1327 N N . SER A 1 169 ? -29.606 -9.250 -32.879 1.00 94.12 169 SER A N 1
ATOM 1328 C CA . SER A 1 169 ? -30.433 -9.119 -34.085 1.00 94.12 169 SER A CA 1
ATOM 1329 C C . SER A 1 169 ? -29.613 -8.961 -35.366 1.00 94.12 169 SER A C 1
ATOM 1331 O O . SER A 1 169 ? -28.541 -8.352 -35.362 1.00 94.12 169 SER A O 1
ATOM 1333 N N . ILE A 1 170 ? -30.171 -9.457 -36.474 1.00 96.12 170 ILE A N 1
ATOM 1334 C CA . ILE A 1 170 ? -29.614 -9.280 -37.823 1.00 96.12 170 ILE A CA 1
ATOM 1335 C C . ILE A 1 170 ? -29.568 -7.801 -38.224 1.00 96.12 170 ILE A C 1
ATOM 1337 O O . ILE A 1 170 ? -28.619 -7.390 -38.877 1.00 96.12 170 ILE A O 1
ATOM 1341 N N . ASP A 1 171 ? -30.539 -6.979 -37.821 1.00 96.62 171 ASP A N 1
ATOM 1342 C CA . ASP A 1 171 ? -30.563 -5.561 -38.206 1.00 96.62 171 ASP A CA 1
ATOM 1343 C C . ASP A 1 171 ? -29.359 -4.798 -37.636 1.00 96.62 171 ASP A C 1
ATOM 1345 O O . ASP A 1 171 ? -28.736 -4.008 -38.343 1.00 96.62 171 ASP A O 1
ATOM 1349 N N . SER A 1 172 ? -28.970 -5.090 -36.388 1.00 93.69 172 SER A N 1
ATOM 1350 C CA . SER A 1 172 ? -27.751 -4.536 -35.782 1.00 93.69 172 SER A CA 1
ATOM 1351 C C . SER A 1 172 ? -26.487 -4.977 -36.522 1.00 93.69 172 SER A C 1
ATOM 1353 O O . SER A 1 172 ? -25.578 -4.173 -36.714 1.00 93.69 172 SER A O 1
ATOM 1355 N N . PHE A 1 173 ? -26.441 -6.231 -36.977 1.00 96.00 173 PHE A N 1
ATOM 1356 C CA . PHE A 1 173 ? -25.327 -6.736 -37.778 1.00 96.00 173 PHE A CA 1
ATOM 1357 C C . PHE A 1 173 ? -25.269 -6.078 -39.164 1.00 96.00 173 PHE A C 1
ATOM 1359 O O . PHE A 1 173 ? -24.209 -5.632 -39.587 1.00 96.00 173 PHE A O 1
ATOM 1366 N N . ASN A 1 174 ? -26.410 -5.930 -39.842 1.00 95.88 174 ASN A N 1
ATOM 1367 C CA . ASN A 1 174 ? -26.500 -5.245 -41.133 1.00 95.88 174 ASN A CA 1
ATOM 1368 C C . ASN A 1 174 ? -26.006 -3.801 -41.039 1.00 95.88 174 ASN A C 1
ATOM 1370 O O . ASN A 1 174 ? -25.324 -3.320 -41.945 1.00 95.88 174 ASN A O 1
ATOM 1374 N N . GLN A 1 175 ? -26.359 -3.119 -39.948 1.00 94.94 175 GLN A N 1
ATOM 1375 C CA . GLN A 1 175 ? -25.885 -1.773 -39.671 1.00 94.94 175 GLN A CA 1
ATOM 1376 C C . GLN A 1 175 ? -24.364 -1.763 -39.487 1.00 94.94 175 GLN A C 1
ATOM 1378 O O . GLN A 1 175 ? -23.697 -0.993 -40.164 1.00 94.94 175 GLN A O 1
ATOM 1383 N N . ALA A 1 176 ? -23.804 -2.680 -38.690 1.00 92.94 176 ALA A N 1
ATOM 1384 C CA . ALA A 1 176 ? -22.354 -2.786 -38.504 1.00 92.94 176 ALA A CA 1
ATOM 1385 C C . ALA A 1 176 ? -21.600 -3.062 -39.820 1.00 92.94 176 ALA A C 1
ATOM 1387 O O . ALA A 1 176 ? -20.581 -2.436 -40.083 1.00 92.94 176 ALA A O 1
ATOM 1388 N N . VAL A 1 177 ? -22.119 -3.940 -40.683 1.00 95.12 177 VAL A N 1
ATOM 1389 C CA . VAL A 1 177 ? -21.542 -4.186 -42.019 1.00 95.12 177 VAL A CA 1
ATOM 1390 C C . VAL A 1 177 ? -21.620 -2.940 -42.910 1.00 95.12 177 VAL A C 1
ATOM 1392 O O . VAL A 1 177 ? -20.734 -2.689 -43.719 1.00 95.12 177 VAL A O 1
ATOM 1395 N N . THR A 1 178 ? -22.686 -2.149 -42.775 1.00 94.88 178 THR A N 1
ATOM 1396 C CA . THR A 1 178 ? -22.852 -0.900 -43.534 1.00 94.88 178 THR A CA 1
ATOM 1397 C C . THR A 1 178 ? -21.898 0.188 -43.043 1.00 94.88 178 THR A C 1
ATOM 1399 O O . THR A 1 178 ? -21.362 0.937 -43.858 1.00 94.88 178 THR A O 1
ATOM 1402 N N . ASP A 1 179 ? -21.686 0.264 -41.730 1.00 92.00 179 ASP A N 1
ATOM 1403 C CA . ASP A 1 179 ? -20.826 1.259 -41.087 1.00 92.00 179 ASP A CA 1
ATOM 1404 C C . ASP A 1 179 ? -19.332 0.937 -41.261 1.00 92.00 179 ASP A C 1
ATOM 1406 O O . ASP A 1 179 ? -18.513 1.855 -41.275 1.00 92.00 179 ASP A O 1
ATOM 1410 N N . HIS A 1 180 ? -18.989 -0.340 -41.469 1.00 91.56 180 HIS A N 1
ATOM 1411 C CA . HIS A 1 180 ? -17.617 -0.831 -41.634 1.00 91.56 180 HIS A CA 1
ATOM 1412 C C . HIS A 1 180 ? -17.444 -1.607 -42.952 1.00 91.56 180 HIS A C 1
ATOM 1414 O O . HIS A 1 180 ? -17.202 -2.814 -42.928 1.00 91.56 180 HIS A O 1
ATOM 1420 N N . PRO A 1 181 ? -17.548 -0.941 -44.120 1.00 92.62 181 PRO A N 1
ATOM 1421 C CA . PRO A 1 181 ? -17.498 -1.605 -45.427 1.00 92.62 181 PRO A CA 1
ATOM 1422 C C . PRO A 1 181 ? -16.127 -2.211 -45.768 1.00 92.62 181 PRO A C 1
ATOM 1424 O O . PRO A 1 181 ? -16.018 -2.977 -46.723 1.00 92.62 181 PRO A O 1
ATOM 1427 N N . GLU A 1 182 ? -15.086 -1.843 -45.021 1.00 91.94 182 GLU A N 1
ATOM 1428 C CA . GLU A 1 182 ? -13.709 -2.305 -45.214 1.00 91.94 182 GLU A CA 1
ATOM 1429 C C . GLU A 1 182 ? -13.469 -3.699 -44.598 1.00 91.94 182 GLU A C 1
ATOM 1431 O O . GLU A 1 182 ? -12.541 -4.404 -44.999 1.00 91.94 182 GLU A O 1
ATOM 1436 N N . SER A 1 183 ? -14.304 -4.110 -43.636 1.00 94.12 183 SER A N 1
ATOM 1437 C CA . SER A 1 183 ? -14.197 -5.413 -42.979 1.00 94.12 183 SER A CA 1
ATOM 1438 C C . SER A 1 183 ? -14.789 -6.504 -43.865 1.00 94.12 183 SER A C 1
ATOM 1440 O O . SER A 1 183 ? -15.952 -6.461 -44.264 1.00 94.12 183 SER A O 1
ATOM 1442 N N . SER A 1 184 ? -13.974 -7.513 -44.158 1.00 96.00 184 SER A N 1
ATOM 1443 C CA . SER A 1 184 ? -14.353 -8.652 -45.004 1.00 96.00 184 SER A CA 1
ATOM 1444 C C . SER A 1 184 ? -14.502 -9.958 -44.232 1.00 96.00 184 SER A C 1
ATOM 1446 O O . SER A 1 184 ? -15.043 -10.904 -44.789 1.00 96.00 184 SER A O 1
ATOM 1448 N N . HIS A 1 185 ? -14.073 -10.016 -42.968 1.00 97.81 185 HIS A N 1
ATOM 1449 C CA . HIS A 1 185 ? -14.145 -11.219 -42.140 1.00 97.81 185 HIS A CA 1
ATOM 1450 C C . HIS A 1 185 ? -14.778 -10.876 -40.794 1.00 97.81 185 HIS A C 1
ATOM 1452 O O . HIS A 1 185 ? -14.358 -9.929 -40.124 1.00 97.81 185 HIS A O 1
ATOM 1458 N N . TYR A 1 186 ? -15.791 -11.640 -40.396 1.00 97.81 186 TYR A N 1
ATOM 1459 C CA . TYR A 1 186 ? -16.526 -11.414 -39.159 1.00 97.81 186 TYR A CA 1
ATOM 1460 C C . TYR A 1 186 ? -16.615 -12.676 -38.316 1.00 97.81 186 TYR A C 1
ATOM 1462 O O . TYR A 1 186 ? -16.994 -13.728 -38.817 1.00 97.81 186 TYR A O 1
ATOM 1470 N N . PHE A 1 187 ? -16.400 -12.528 -37.011 1.00 97.88 187 PHE A N 1
ATOM 1471 C CA . PHE A 1 187 ? -16.866 -13.499 -36.024 1.00 97.88 187 PHE A CA 1
ATOM 1472 C C . PHE A 1 187 ? -18.139 -12.974 -35.370 1.00 97.88 187 PHE A C 1
ATOM 1474 O O . PHE A 1 187 ? -18.178 -11.838 -34.890 1.00 97.88 187 PHE A O 1
ATOM 1481 N N . VAL A 1 188 ? -19.192 -13.791 -35.347 1.00 97.88 188 VAL A N 1
ATOM 1482 C CA . VAL A 1 188 ? -20.467 -13.449 -34.703 1.00 97.88 188 VAL A CA 1
ATOM 1483 C C . VAL A 1 188 ? -20.827 -14.455 -33.611 1.00 97.88 188 VAL A C 1
ATOM 1485 O O . VAL A 1 188 ? -20.383 -15.599 -33.639 1.00 97.88 188 VAL A O 1
ATOM 1488 N N . ASN A 1 189 ? -21.654 -14.050 -32.640 1.00 97.81 189 ASN A N 1
ATOM 1489 C CA . ASN A 1 189 ? -22.203 -14.991 -31.658 1.00 97.81 189 ASN A CA 1
ATOM 1490 C C . ASN A 1 189 ? -23.049 -16.075 -32.342 1.00 97.81 189 ASN A C 1
ATOM 1492 O O . ASN A 1 189 ? -23.739 -15.808 -33.329 1.00 97.81 189 ASN A O 1
ATOM 1496 N N . HIS A 1 190 ? -23.076 -17.263 -31.739 1.00 97.31 190 HIS A N 1
ATOM 1497 C CA . HIS A 1 190 ? -23.751 -18.451 -32.266 1.00 97.31 190 HIS A CA 1
ATOM 1498 C C . HIS A 1 190 ? -25.226 -18.196 -32.624 1.00 97.31 190 HIS A C 1
ATOM 1500 O O . HIS A 1 190 ? -25.724 -18.630 -33.661 1.00 97.31 190 HIS A O 1
ATOM 1506 N N . GLU A 1 191 ? -25.934 -17.426 -31.794 1.00 96.88 191 GLU A N 1
ATOM 1507 C CA . GLU A 1 191 ? -27.349 -17.104 -32.014 1.00 96.88 191 GLU A CA 1
ATOM 1508 C C . GLU A 1 191 ? -27.563 -16.250 -33.270 1.00 96.88 191 GLU A C 1
ATOM 1510 O O . GLU A 1 191 ? -28.566 -16.413 -33.965 1.00 96.88 191 GLU A O 1
ATOM 1515 N N . LEU A 1 192 ? -26.645 -15.322 -33.558 1.00 97.25 192 LEU A N 1
ATOM 1516 C CA . LEU A 1 192 ? -26.698 -14.499 -34.762 1.00 97.25 192 LEU A CA 1
ATOM 1517 C C . LEU A 1 192 ? -26.297 -15.324 -35.988 1.00 97.25 192 LEU A C 1
ATOM 1519 O O . LEU A 1 192 ? -26.967 -15.229 -37.016 1.00 97.25 192 LEU A O 1
ATOM 1523 N N . TYR A 1 193 ? -25.265 -16.165 -35.869 1.00 98.12 193 TYR A N 1
ATOM 1524 C CA . TYR A 1 193 ? -24.852 -17.075 -36.937 1.00 98.12 193 TYR A CA 1
ATOM 1525 C C . TYR A 1 193 ? -26.014 -17.967 -37.391 1.00 98.12 193 TYR A C 1
ATOM 1527 O O . TYR A 1 193 ? -26.360 -17.981 -38.572 1.00 98.12 193 TYR A O 1
ATOM 1535 N N . ALA A 1 194 ? -26.694 -18.624 -36.446 1.00 97.44 194 ALA A N 1
ATOM 1536 C CA . ALA A 1 194 ? -27.836 -19.490 -36.728 1.00 97.44 194 ALA A CA 1
ATOM 1537 C C . ALA A 1 194 ? -28.991 -18.737 -37.417 1.00 97.44 194 ALA A C 1
ATOM 1539 O O . ALA A 1 194 ? -29.597 -19.250 -38.355 1.00 97.44 194 ALA A O 1
ATOM 1540 N N . GLN A 1 195 ? -29.271 -17.492 -37.011 1.00 97.50 195 GLN A N 1
ATOM 1541 C CA . GLN A 1 195 ? -30.284 -16.658 -37.671 1.00 97.50 195 GLN A CA 1
ATOM 1542 C C . GLN A 1 195 ? -29.892 -16.282 -39.108 1.00 97.50 195 GLN A C 1
ATOM 1544 O O . GLN A 1 195 ? -30.753 -16.215 -39.992 1.00 97.50 195 GLN A O 1
ATOM 1549 N N . LEU A 1 196 ? -28.609 -15.993 -39.348 1.00 97.44 196 LEU A N 1
ATOM 1550 C CA . LEU A 1 196 ? -28.088 -15.706 -40.685 1.00 97.44 196 LEU A CA 1
ATOM 1551 C C . LEU A 1 196 ? -28.149 -16.954 -41.574 1.00 97.44 196 LEU A C 1
ATOM 1553 O O . LEU A 1 196 ? -28.523 -16.843 -42.744 1.00 97.44 196 LEU A O 1
ATOM 1557 N N . GLU A 1 197 ? -27.831 -18.125 -41.024 1.00 97.69 197 GLU A N 1
ATOM 1558 C CA . GLU A 1 197 ? -27.913 -19.416 -41.709 1.00 97.69 197 GLU A CA 1
ATOM 1559 C C . GLU A 1 197 ? -29.361 -19.767 -42.076 1.00 97.69 197 GLU A C 1
ATOM 1561 O O . GLU A 1 197 ? -29.655 -20.015 -43.246 1.00 97.69 197 GLU A O 1
ATOM 1566 N N . GLU A 1 198 ? -30.288 -19.693 -41.115 1.00 97.44 198 GLU A N 1
ATOM 1567 C CA . GLU A 1 198 ? -31.711 -20.005 -41.308 1.00 97.44 198 GLU A CA 1
ATOM 1568 C C . GLU A 1 198 ? -32.343 -19.151 -42.418 1.00 97.44 198 GLU A C 1
ATOM 1570 O O . GLU A 1 198 ? -33.162 -19.630 -43.206 1.00 97.44 198 GLU A O 1
ATOM 1575 N N . LYS A 1 199 ? -31.932 -17.881 -42.526 1.00 97.50 199 LYS A N 1
ATOM 1576 C CA . LYS A 1 199 ? -32.412 -16.958 -43.565 1.00 97.50 199 LYS A CA 1
ATOM 1577 C C . LYS A 1 199 ? -31.635 -17.043 -44.883 1.00 97.50 199 LYS A C 1
ATOM 1579 O O . LYS A 1 199 ? -31.934 -16.278 -45.801 1.00 97.50 199 LYS A O 1
ATOM 1584 N N . GLY A 1 200 ? -30.640 -17.926 -44.991 1.00 97.00 200 GLY A N 1
ATOM 1585 C CA . GLY A 1 200 ? -29.782 -18.056 -46.172 1.00 97.00 200 GLY A CA 1
ATOM 1586 C C . GLY A 1 200 ? -28.927 -16.813 -46.453 1.00 97.00 200 GLY A C 1
ATOM 1587 O O . GLY A 1 200 ? -28.527 -16.573 -47.593 1.00 97.00 200 GLY A O 1
ATOM 1588 N N . LEU A 1 201 ? -28.672 -15.989 -45.433 1.00 97.25 201 LEU A N 1
ATOM 1589 C CA . LEU A 1 201 ? -27.928 -14.739 -45.566 1.00 97.25 201 LEU A CA 1
ATOM 1590 C C . LEU A 1 201 ? -26.415 -14.960 -45.588 1.00 97.25 201 LEU A C 1
ATOM 1592 O O . LEU A 1 201 ? -25.730 -14.163 -46.221 1.00 97.25 201 LEU A O 1
ATOM 1596 N N . LEU A 1 202 ? -25.898 -16.045 -45.002 1.00 97.38 202 LEU A N 1
ATOM 1597 C CA . LEU A 1 202 ? -24.461 -16.365 -45.039 1.00 97.38 202 LEU A CA 1
ATOM 1598 C C . LEU A 1 202 ? -23.931 -16.429 -46.480 1.00 97.38 202 LEU A C 1
ATOM 1600 O O . LEU A 1 202 ? -22.988 -15.726 -46.831 1.00 97.38 202 LEU A O 1
ATOM 1604 N N . SER A 1 203 ? -24.607 -17.165 -47.371 1.00 96.88 203 SER A N 1
ATOM 1605 C CA . SER A 1 203 ? -24.224 -17.221 -48.790 1.00 96.88 203 SER A CA 1
ATOM 1606 C C . SER A 1 203 ? -24.374 -15.870 -49.501 1.00 96.88 203 SER A C 1
ATOM 1608 O O . SER A 1 203 ? -23.625 -15.566 -50.425 1.00 96.88 203 SER A O 1
ATOM 1610 N N . SER A 1 204 ? -25.342 -15.047 -49.085 1.00 97.12 204 SER A N 1
ATOM 1611 C CA . SER A 1 204 ? -25.535 -13.694 -49.623 1.00 97.12 204 SER A CA 1
ATOM 1612 C C . SER A 1 204 ? -24.374 -12.766 -49.253 1.00 97.12 204 SER A C 1
ATOM 1614 O O . SER A 1 204 ? -23.910 -12.013 -50.108 1.00 97.12 204 SER A O 1
ATOM 1616 N N . TYR A 1 205 ? -23.879 -12.844 -48.014 1.00 97.62 205 TYR A N 1
ATOM 1617 C CA . TYR A 1 205 ? -22.701 -12.105 -47.553 1.00 97.62 205 TYR A CA 1
ATOM 1618 C C . TYR A 1 205 ? -21.418 -12.597 -48.213 1.00 97.62 205 TYR A C 1
ATOM 1620 O O . TYR A 1 205 ? -20.669 -11.780 -48.748 1.00 97.62 205 TYR A O 1
ATOM 1628 N N . LEU A 1 206 ? -21.237 -13.914 -48.321 1.00 97.38 206 LEU A N 1
ATOM 1629 C CA . LEU A 1 206 ? -20.071 -14.492 -48.985 1.00 97.38 206 LEU A CA 1
ATOM 1630 C C . LEU A 1 206 ? -19.975 -14.054 -50.455 1.00 97.38 206 LEU A C 1
ATOM 1632 O O . LEU A 1 206 ? -18.911 -13.668 -50.931 1.00 97.38 206 LEU A O 1
ATOM 1636 N N . ASN A 1 207 ? -21.108 -13.999 -51.166 1.00 97.12 207 ASN A N 1
ATOM 1637 C CA . ASN A 1 207 ? -21.166 -13.484 -52.541 1.00 97.12 207 ASN A CA 1
ATOM 1638 C C . ASN A 1 207 ? -20.827 -11.985 -52.656 1.00 97.12 207 ASN A C 1
ATOM 1640 O O . ASN A 1 207 ? -20.537 -11.507 -53.752 1.00 97.12 207 ASN A O 1
ATOM 1644 N N . LYS A 1 208 ? -20.876 -11.240 -51.547 1.00 96.75 208 LYS A N 1
ATOM 1645 C CA . LYS A 1 208 ? -20.436 -9.840 -51.449 1.00 96.75 208 LYS A CA 1
ATOM 1646 C C . LYS A 1 208 ? -18.985 -9.709 -50.973 1.00 96.75 208 LYS A C 1
ATOM 1648 O O . LYS A 1 208 ? -18.528 -8.586 -50.800 1.00 96.75 208 LYS A O 1
ATOM 1653 N N . GLY A 1 209 ? -18.271 -10.822 -50.792 1.00 97.00 209 GLY A N 1
ATOM 1654 C CA . GLY A 1 209 ? -16.902 -10.841 -50.277 1.00 97.00 209 GLY A CA 1
ATOM 1655 C C . GLY A 1 209 ? -16.813 -10.669 -48.761 1.00 97.00 209 GLY A C 1
ATOM 1656 O O . GLY A 1 209 ? -15.776 -10.228 -48.280 1.00 97.00 209 GLY A O 1
ATOM 1657 N N . ILE A 1 210 ? -17.893 -10.971 -48.034 1.00 97.69 210 ILE A N 1
ATOM 1658 C CA . ILE A 1 210 ? -17.941 -10.910 -46.573 1.00 97.69 210 ILE A CA 1
ATOM 1659 C C . ILE A 1 210 ? -18.047 -12.333 -46.035 1.00 97.69 210 ILE A C 1
ATOM 1661 O O . ILE A 1 210 ? -19.080 -12.985 -46.205 1.00 97.69 210 ILE A O 1
ATOM 1665 N N . ASP A 1 211 ? -16.982 -12.794 -45.397 1.00 97.81 211 ASP A N 1
ATOM 1666 C CA . ASP A 1 211 ? -16.933 -14.064 -44.691 1.00 97.81 211 ASP A CA 1
ATOM 1667 C C . ASP A 1 211 ? -17.424 -13.892 -43.251 1.00 97.81 211 ASP A C 1
ATOM 1669 O O . ASP A 1 211 ? -17.113 -12.903 -42.581 1.00 97.81 211 ASP A O 1
ATOM 1673 N N . ILE A 1 212 ? -18.250 -14.828 -42.793 1.00 98.00 212 ILE A N 1
ATOM 1674 C CA . ILE A 1 212 ? -18.870 -14.785 -41.469 1.00 98.00 212 ILE A CA 1
ATOM 1675 C C . ILE A 1 212 ? -18.713 -16.158 -40.840 1.00 98.00 212 ILE A C 1
ATOM 1677 O O . ILE A 1 212 ? -19.224 -17.148 -41.364 1.00 98.00 212 ILE A O 1
ATOM 1681 N N . GLU A 1 213 ? -18.086 -16.183 -39.673 1.00 97.88 213 GLU A N 1
ATOM 1682 C CA . GLU A 1 213 ? -17.817 -17.376 -38.887 1.00 97.88 213 GLU A CA 1
ATOM 1683 C C . GLU A 1 213 ? -18.548 -17.339 -37.539 1.00 97.88 213 GLU A C 1
ATOM 1685 O O . GLU A 1 213 ? -18.839 -16.278 -36.973 1.00 97.88 213 GLU A O 1
ATOM 1690 N N . ASP A 1 214 ? -18.862 -18.527 -37.023 1.00 97.31 214 ASP A N 1
ATOM 1691 C CA . ASP A 1 214 ? -19.409 -18.695 -35.679 1.00 97.31 214 ASP A CA 1
ATOM 1692 C C . ASP A 1 214 ? -18.275 -18.612 -34.654 1.00 97.31 214 ASP A C 1
ATOM 1694 O O . ASP A 1 214 ? -17.391 -19.467 -34.612 1.00 97.31 214 ASP A O 1
ATOM 1698 N N . GLY A 1 215 ? -18.316 -17.595 -33.795 1.00 93.88 215 GLY A N 1
ATOM 1699 C CA . GLY A 1 215 ? -17.319 -17.394 -32.747 1.00 93.88 215 GLY A CA 1
ATOM 1700 C C . GLY A 1 215 ? -17.453 -18.341 -31.554 1.00 93.88 215 GLY A C 1
ATOM 1701 O O . GLY A 1 215 ? -16.620 -18.303 -30.650 1.00 93.88 215 GLY A O 1
ATOM 1702 N N . GLY A 1 216 ? -18.4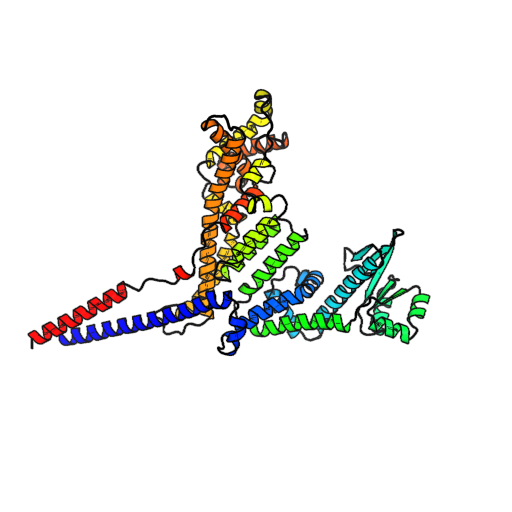98 -19.175 -31.499 1.00 92.69 216 GLY A N 1
ATOM 1703 C CA . GLY A 1 216 ? -18.673 -20.176 -30.443 1.00 92.69 216 GLY A CA 1
ATOM 1704 C C . GLY A 1 216 ? -19.060 -19.600 -29.075 1.00 92.69 216 GLY A C 1
ATOM 1705 O O . GLY A 1 216 ? -18.984 -20.302 -28.065 1.00 92.69 216 GLY A O 1
ATOM 1706 N N . TYR A 1 217 ? -19.488 -18.337 -29.023 1.00 94.25 217 TYR A N 1
ATOM 1707 C CA . TYR A 1 217 ? -19.976 -17.667 -27.815 1.00 94.25 217 TYR A CA 1
ATOM 1708 C C . TYR A 1 217 ? -21.459 -17.293 -27.924 1.00 94.25 217 TYR A C 1
ATOM 1710 O O . TYR A 1 217 ? -21.996 -17.067 -29.009 1.00 94.25 217 TYR A O 1
ATOM 1718 N N . LEU A 1 218 ? -22.129 -17.209 -26.770 1.00 95.38 218 LEU A N 1
ATOM 1719 C CA . LEU A 1 218 ? -23.534 -16.812 -26.648 1.00 95.38 218 LEU A CA 1
ATOM 1720 C C . LEU A 1 218 ? -23.620 -15.380 -26.119 1.00 95.38 218 LEU A C 1
ATOM 1722 O O . LEU A 1 218 ? -23.094 -15.080 -25.045 1.00 95.38 218 LEU A O 1
ATOM 1726 N N . ASN A 1 219 ? -24.309 -14.501 -26.846 1.00 93.56 219 ASN A N 1
ATOM 1727 C CA . ASN A 1 219 ? -24.457 -13.101 -26.457 1.00 93.56 219 ASN A CA 1
ATOM 1728 C C . ASN A 1 219 ? -25.279 -12.977 -25.167 1.00 93.56 219 ASN A C 1
ATOM 1730 O O . ASN A 1 219 ? -24.939 -12.163 -24.310 1.00 93.56 219 ASN A O 1
ATOM 1734 N N . GLU A 1 220 ? -26.317 -13.802 -24.990 1.00 92.94 220 GLU A N 1
ATOM 1735 C CA . GLU A 1 220 ? -27.091 -13.845 -23.743 1.00 92.94 220 GLU A CA 1
ATOM 1736 C C . GLU A 1 220 ? -26.204 -14.172 -22.530 1.00 92.94 220 GLU A C 1
ATOM 1738 O O . GLU A 1 220 ? -26.258 -13.460 -21.526 1.00 92.94 220 GLU A O 1
ATOM 1743 N N . THR A 1 221 ? -25.323 -15.173 -22.639 1.00 91.00 221 THR A N 1
ATOM 1744 C CA . THR A 1 221 ? -24.408 -15.572 -21.557 1.00 91.00 221 THR A CA 1
ATOM 1745 C C . THR A 1 221 ? -23.452 -14.445 -21.178 1.00 91.00 221 THR A C 1
ATOM 1747 O O . THR A 1 221 ? -23.380 -14.079 -20.005 1.00 91.00 221 THR A O 1
ATOM 1750 N N . LEU A 1 222 ? -22.764 -13.847 -22.159 1.00 91.06 222 LEU A N 1
ATOM 1751 C CA . LEU A 1 222 ? -21.788 -12.779 -21.904 1.00 91.06 222 LEU A CA 1
ATOM 1752 C C . LEU A 1 222 ? -22.445 -11.535 -21.287 1.00 91.06 222 LEU A C 1
ATOM 1754 O O . LEU A 1 222 ? -21.890 -10.901 -20.387 1.00 91.06 222 LEU A O 1
ATOM 1758 N N . ARG A 1 223 ? -23.652 -11.185 -21.750 1.00 92.25 223 ARG A N 1
ATOM 1759 C CA . ARG A 1 223 ? -24.418 -10.064 -21.192 1.00 92.25 223 ARG A CA 1
ATOM 1760 C C . ARG A 1 223 ? -24.936 -10.379 -19.792 1.00 92.25 223 ARG A C 1
ATOM 1762 O O . ARG A 1 223 ? -24.871 -9.508 -18.931 1.00 92.25 223 ARG A O 1
ATOM 1769 N N . SER A 1 224 ? -25.398 -11.606 -19.545 1.00 87.44 224 SER A N 1
ATOM 1770 C CA . SER A 1 224 ? -25.842 -12.048 -18.219 1.00 87.44 224 SER A CA 1
ATOM 1771 C C . SER A 1 224 ? -24.704 -12.033 -17.199 1.00 87.44 224 SER A C 1
ATOM 1773 O O . SER A 1 224 ? -24.939 -11.669 -16.049 1.00 87.44 224 SER A O 1
ATOM 1775 N N . GLU A 1 225 ? -23.481 -12.396 -17.592 1.00 81.88 225 GLU A N 1
ATOM 1776 C CA . GLU A 1 225 ? -22.298 -12.302 -16.728 1.00 81.88 225 GLU A CA 1
ATOM 1777 C C . GLU A 1 225 ? -22.011 -10.853 -16.320 1.00 81.88 225 GLU A C 1
ATOM 1779 O O . GLU A 1 225 ? -21.867 -10.561 -15.132 1.00 81.88 225 GLU A O 1
ATOM 1784 N N . ALA A 1 226 ? -22.001 -9.929 -17.287 1.00 85.12 226 ALA A N 1
ATOM 1785 C CA . ALA A 1 226 ? -21.807 -8.507 -17.012 1.00 85.12 226 ALA A CA 1
ATOM 1786 C C . ALA A 1 226 ? -22.920 -7.906 -16.149 1.00 85.12 226 ALA A C 1
ATOM 1788 O O . ALA A 1 226 ? -22.634 -7.174 -15.202 1.00 85.12 226 ALA A O 1
ATOM 1789 N N . SER A 1 227 ? -24.183 -8.209 -16.464 1.00 86.25 227 SER A N 1
ATOM 1790 C CA . SER A 1 227 ? -25.329 -7.759 -15.672 1.00 86.25 227 SER A CA 1
ATOM 1791 C C . SER A 1 227 ? -25.242 -8.293 -14.248 1.00 86.25 227 SER A C 1
ATOM 1793 O O . SER A 1 227 ? -25.323 -7.506 -13.313 1.00 86.25 227 SER A O 1
ATOM 1795 N N . SER A 1 228 ? -24.946 -9.585 -14.069 1.00 79.25 228 SER A N 1
ATOM 1796 C CA . SER A 1 228 ? -24.766 -10.180 -12.742 1.00 79.25 228 SER A CA 1
ATOM 1797 C C . SER A 1 228 ? -23.631 -9.518 -11.960 1.00 79.25 228 SER A C 1
ATOM 1799 O O . SER A 1 228 ? -23.768 -9.330 -10.752 1.00 79.25 228 SER A O 1
ATOM 1801 N N . ALA A 1 229 ? -22.524 -9.160 -12.617 1.00 75.12 229 ALA A N 1
ATOM 1802 C CA . ALA A 1 229 ? -21.417 -8.463 -11.971 1.00 75.12 229 ALA A CA 1
ATOM 1803 C C . ALA A 1 229 ? -21.817 -7.049 -11.520 1.00 75.12 229 ALA A C 1
ATOM 1805 O O . ALA A 1 229 ? -21.560 -6.664 -10.378 1.00 75.12 229 ALA A O 1
ATOM 1806 N N . LEU A 1 230 ? -22.490 -6.285 -12.386 1.00 78.44 230 LEU A N 1
ATOM 1807 C CA . LEU A 1 230 ? -22.968 -4.937 -12.070 1.00 78.44 230 LEU A CA 1
ATOM 1808 C C . LEU A 1 230 ? -24.058 -4.943 -10.998 1.00 78.44 230 LEU A C 1
ATOM 1810 O O . LEU A 1 230 ? -24.003 -4.114 -10.095 1.00 78.44 230 LEU A O 1
ATOM 1814 N N . ASP A 1 231 ? -25.012 -5.872 -11.063 1.00 79.25 231 ASP A N 1
ATOM 1815 C CA . ASP A 1 231 ? -26.051 -6.079 -10.048 1.00 79.25 231 ASP A CA 1
ATOM 1816 C C . ASP A 1 231 ? -25.436 -6.424 -8.691 1.00 79.25 231 ASP A C 1
ATOM 1818 O O . ASP A 1 231 ? -25.830 -5.878 -7.661 1.00 79.25 231 ASP A O 1
ATOM 1822 N N . ALA A 1 232 ? -24.426 -7.297 -8.671 1.00 68.38 232 ALA A N 1
ATOM 1823 C CA . ALA A 1 232 ? -23.746 -7.673 -7.441 1.00 68.38 232 ALA A CA 1
ATOM 1824 C C . ALA A 1 232 ? -22.934 -6.506 -6.847 1.00 68.38 232 ALA A C 1
ATOM 1826 O O . ALA A 1 232 ? -22.893 -6.350 -5.623 1.00 68.38 232 ALA A O 1
ATOM 1827 N N . ILE A 1 233 ? -22.319 -5.656 -7.682 1.00 68.12 233 ILE A N 1
ATOM 1828 C CA . ILE A 1 233 ? -21.635 -4.430 -7.232 1.00 68.12 233 ILE A CA 1
ATOM 1829 C C . ILE A 1 233 ? -22.654 -3.390 -6.738 1.00 68.12 233 ILE A C 1
ATOM 1831 O O . ILE A 1 233 ? -22.456 -2.796 -5.677 1.00 68.12 233 ILE A O 1
ATOM 1835 N N . HIS A 1 234 ? -23.756 -3.190 -7.461 1.00 74.94 234 HIS A N 1
ATOM 1836 C CA . HIS A 1 234 ? -24.812 -2.243 -7.103 1.00 74.94 234 HIS A CA 1
ATOM 1837 C C . HIS A 1 234 ? -25.538 -2.646 -5.815 1.00 74.94 234 HIS A C 1
ATOM 1839 O O . HIS A 1 234 ? -25.690 -1.826 -4.911 1.00 74.94 234 HIS A O 1
ATOM 1845 N N . GLY A 1 235 ? -25.876 -3.929 -5.664 1.00 64.88 235 GLY A N 1
ATOM 1846 C CA . GLY A 1 235 ? -26.454 -4.482 -4.439 1.00 64.88 235 GLY A CA 1
ATOM 1847 C C . GLY A 1 235 ? -25.523 -4.361 -3.227 1.00 64.88 235 GLY A C 1
ATOM 1848 O O . GLY A 1 235 ? -25.988 -4.280 -2.090 1.00 64.88 235 GLY A O 1
ATOM 1849 N N . ALA A 1 236 ? -24.208 -4.275 -3.450 1.00 57.84 236 ALA A N 1
ATOM 1850 C CA . ALA A 1 236 ? -23.252 -3.947 -2.398 1.00 57.84 236 ALA A CA 1
ATOM 1851 C C . ALA A 1 236 ? -23.184 -2.433 -2.081 1.00 57.84 236 ALA A C 1
ATOM 1853 O O . ALA A 1 236 ? -22.775 -2.072 -0.971 1.00 57.84 236 ALA A O 1
ATOM 1854 N N . SER A 1 237 ? -23.610 -1.556 -3.004 1.00 56.09 237 SER A N 1
ATOM 1855 C CA . SER A 1 237 ? -23.676 -0.090 -2.830 1.00 56.09 237 SER A CA 1
ATOM 1856 C C . SER A 1 237 ? -24.776 0.342 -1.863 1.00 56.09 237 SER A C 1
ATOM 1858 O O . SER A 1 237 ? -24.527 1.156 -0.975 1.00 56.09 237 SER A O 1
ATOM 1860 N N . ASP A 1 238 ? -25.949 -0.295 -1.931 1.00 53.53 238 ASP A N 1
ATOM 1861 C CA . ASP A 1 238 ? -27.093 -0.032 -1.036 1.00 53.53 238 ASP A CA 1
ATOM 1862 C C . ASP A 1 238 ? -26.749 -0.202 0.459 1.00 53.53 238 ASP A C 1
ATOM 1864 O O . ASP A 1 238 ? -27.410 0.329 1.355 1.00 53.53 238 ASP A O 1
ATOM 1868 N N . VAL A 1 239 ? -25.672 -0.931 0.761 1.00 46.69 239 VAL A N 1
ATOM 1869 C CA . VAL A 1 239 ? -25.166 -1.130 2.124 1.00 46.69 239 VAL A CA 1
ATOM 1870 C C . VAL A 1 239 ? -23.919 -0.273 2.427 1.00 46.69 239 VAL A C 1
ATOM 1872 O O . VAL A 1 239 ? -23.549 -0.086 3.595 1.00 46.69 239 VAL A O 1
ATOM 1875 N N . ALA A 1 240 ? -23.281 0.297 1.399 1.00 39.91 240 ALA A N 1
ATOM 1876 C CA . ALA A 1 240 ? -22.113 1.175 1.485 1.00 39.91 240 ALA A CA 1
ATOM 1877 C C . ALA A 1 240 ? -22.453 2.585 2.007 1.00 39.91 240 ALA A C 1
ATOM 1879 O O . ALA A 1 240 ? -21.628 3.188 2.707 1.00 39.91 240 ALA A O 1
ATOM 1880 N N . ASP A 1 241 ? -23.687 3.050 1.787 1.00 38.03 241 ASP A N 1
ATOM 1881 C CA . ASP A 1 241 ? -24.218 4.374 2.160 1.00 38.03 241 ASP A CA 1
ATOM 1882 C C . ASP A 1 241 ? -24.087 4.753 3.647 1.00 38.03 241 ASP A C 1
ATOM 1884 O O . ASP A 1 241 ? -24.251 5.911 4.054 1.00 38.03 241 ASP A O 1
ATOM 1888 N N . HIS A 1 242 ? -23.771 3.793 4.517 1.00 40.53 242 HIS A N 1
ATOM 1889 C CA . HIS A 1 242 ? -23.700 4.014 5.960 1.00 40.53 242 HIS A CA 1
ATOM 1890 C C . HIS A 1 242 ? -22.352 3.726 6.605 1.00 40.53 242 HIS A C 1
ATOM 1892 O O . HIS A 1 242 ? -22.248 3.821 7.838 1.00 40.53 242 HIS A O 1
ATOM 1898 N N . ILE A 1 243 ? -21.300 3.393 5.843 1.00 42.34 243 ILE A N 1
ATOM 1899 C CA . ILE A 1 243 ? -20.092 2.875 6.485 1.00 42.34 243 ILE A CA 1
ATOM 1900 C C . ILE A 1 243 ? -18.774 3.380 5.869 1.00 42.34 243 ILE A C 1
ATOM 1902 O O . ILE A 1 243 ? -18.405 2.990 4.767 1.00 42.34 243 ILE A O 1
ATOM 1906 N N . PRO A 1 244 ? -17.940 4.096 6.656 1.00 35.59 244 PRO A N 1
ATOM 1907 C CA . PRO A 1 244 ? -16.517 4.358 6.377 1.00 35.59 244 PRO A CA 1
ATOM 1908 C C . PRO A 1 244 ? -15.622 3.102 6.197 1.00 35.59 244 PRO A C 1
ATOM 1910 O O . PRO A 1 244 ? -14.401 3.208 6.286 1.00 35.59 244 PRO A O 1
ATOM 1913 N N . PHE A 1 245 ? -16.207 1.909 6.024 1.00 38.12 245 PHE A N 1
ATOM 1914 C CA . PHE A 1 245 ? -15.571 0.585 6.029 1.00 38.12 245 PHE A CA 1
ATOM 1915 C C . PHE A 1 245 ? -15.144 0.055 4.665 1.00 38.12 245 PHE A C 1
ATOM 1917 O O . PHE A 1 245 ? -14.310 -0.846 4.628 1.00 38.12 245 PHE A O 1
ATOM 1924 N N . LEU A 1 246 ? -15.657 0.601 3.562 1.00 37.69 246 LEU A N 1
ATOM 1925 C CA . LEU A 1 246 ? -15.229 0.220 2.211 1.00 37.69 246 LEU A CA 1
ATOM 1926 C C . LEU A 1 246 ? -13.703 0.326 2.061 1.00 37.69 246 LEU A C 1
ATOM 1928 O O . LEU A 1 246 ? -13.038 -0.593 1.589 1.00 37.69 246 LEU A O 1
ATOM 1932 N N . GLY A 1 247 ? -13.117 1.377 2.637 1.00 35.53 247 GLY A N 1
ATOM 1933 C CA . GLY A 1 247 ? -11.675 1.582 2.659 1.00 35.53 247 GLY A CA 1
ATOM 1934 C C . GLY A 1 247 ? -10.863 0.536 3.431 1.00 35.53 247 GLY A C 1
ATOM 1935 O O . GLY A 1 247 ? -9.651 0.629 3.352 1.00 35.53 247 GLY A O 1
ATOM 1936 N N . LEU A 1 248 ? -11.463 -0.414 4.171 1.00 32.34 248 LEU A N 1
ATOM 1937 C CA . LEU A 1 248 ? -10.782 -1.556 4.815 1.00 32.34 248 LEU A CA 1
ATOM 1938 C C . LEU A 1 248 ? -10.722 -2.803 3.913 1.00 32.34 248 LEU A C 1
ATOM 1940 O O . LEU A 1 248 ? -9.722 -3.523 3.950 1.00 32.34 248 LEU A O 1
ATOM 1944 N N . ALA A 1 249 ? -11.795 -3.057 3.157 1.00 33.88 249 ALA A N 1
ATOM 1945 C CA . ALA A 1 249 ? -11.992 -4.235 2.308 1.00 33.88 249 ALA A CA 1
ATOM 1946 C C . ALA A 1 249 ? -11.280 -4.090 0.955 1.00 33.88 249 ALA A C 1
ATOM 1948 O O . ALA A 1 249 ? -10.596 -4.994 0.490 1.00 33.88 249 ALA A O 1
ATOM 1949 N N . MET A 1 250 ? -11.321 -2.886 0.388 1.00 38.41 250 MET A N 1
ATOM 1950 C CA . MET A 1 250 ? -10.787 -2.541 -0.937 1.00 38.41 250 MET A CA 1
ATOM 1951 C C . MET A 1 250 ? -9.256 -2.615 -1.062 1.00 38.41 250 MET A C 1
ATOM 1953 O O . MET A 1 250 ? -8.686 -2.404 -2.128 1.00 38.41 250 MET A O 1
ATOM 1957 N N . LEU A 1 251 ? -8.570 -2.887 0.044 1.00 38.34 251 LEU A N 1
ATOM 1958 C CA . LEU A 1 251 ? -7.118 -2.822 0.172 1.00 38.34 251 LEU A CA 1
ATOM 1959 C C . LEU A 1 251 ? -6.438 -4.169 -0.027 1.00 38.34 251 LEU A C 1
ATOM 1961 O O . LEU A 1 251 ? -5.284 -4.220 -0.443 1.00 38.34 251 LEU A O 1
ATOM 1965 N N . GLY A 1 252 ? -7.151 -5.253 0.279 1.00 34.09 252 GLY A N 1
ATOM 1966 C CA . GLY A 1 252 ? -6.668 -6.593 -0.016 1.00 34.09 252 GLY A CA 1
ATOM 1967 C C . GLY A 1 252 ? -6.755 -6.909 -1.514 1.00 34.09 252 GLY A C 1
ATOM 1968 O O . GLY A 1 252 ? -5.847 -7.545 -2.037 1.00 34.09 252 GLY A O 1
ATOM 1969 N N . ILE A 1 253 ? -7.752 -6.360 -2.219 1.00 36.84 253 ILE A N 1
ATOM 1970 C CA . ILE A 1 253 ? -7.960 -6.542 -3.667 1.00 36.84 253 ILE A CA 1
ATOM 1971 C C . ILE A 1 253 ? -6.824 -5.896 -4.477 1.00 36.84 253 ILE A C 1
ATOM 1973 O O . ILE A 1 253 ? -6.184 -6.574 -5.275 1.00 36.84 253 ILE A O 1
ATOM 1977 N N . LYS A 1 254 ? -6.463 -4.629 -4.201 1.00 41.19 254 LYS A N 1
ATOM 1978 C CA . LYS A 1 254 ? -5.318 -3.981 -4.878 1.00 41.19 254 LYS A CA 1
ATOM 1979 C C . LYS A 1 254 ? -3.975 -4.655 -4.569 1.00 41.19 254 LYS A C 1
ATOM 1981 O O . LYS A 1 254 ? -3.159 -4.789 -5.472 1.00 41.19 254 LYS A O 1
ATOM 1986 N N . SER A 1 255 ? -3.760 -5.170 -3.354 1.00 39.38 255 SER A N 1
ATOM 1987 C CA . SER A 1 255 ? -2.539 -5.932 -3.035 1.00 39.38 255 SER A CA 1
ATOM 1988 C C . SER A 1 255 ? -2.418 -7.234 -3.822 1.00 39.38 255 SER A C 1
ATOM 1990 O O . SER A 1 255 ? -1.321 -7.572 -4.268 1.00 39.38 255 SER A O 1
ATOM 1992 N N . VAL A 1 256 ? -3.520 -7.971 -3.984 1.00 38.25 256 VAL A N 1
ATOM 1993 C CA . VAL A 1 256 ? -3.550 -9.218 -4.761 1.00 38.25 256 VAL A CA 1
ATOM 1994 C C . VAL A 1 256 ? -3.364 -8.917 -6.249 1.00 38.25 256 VAL A C 1
ATOM 1996 O O . VAL A 1 256 ? -2.486 -9.520 -6.862 1.00 38.25 256 VAL A O 1
ATOM 1999 N N . ARG A 1 257 ? -4.052 -7.897 -6.781 1.00 44.00 257 ARG A N 1
ATOM 2000 C CA . ARG A 1 257 ? -3.910 -7.426 -8.169 1.00 44.00 257 ARG A CA 1
ATOM 2001 C C . ARG A 1 257 ? -2.489 -6.970 -8.497 1.00 44.00 257 ARG A C 1
ATOM 2003 O O . ARG A 1 257 ? -1.890 -7.477 -9.434 1.00 44.00 257 ARG A O 1
ATOM 2010 N N . ASN A 1 258 ? -1.900 -6.092 -7.679 1.00 44.16 258 ASN A N 1
ATOM 2011 C CA . ASN A 1 258 ? -0.505 -5.658 -7.835 1.00 44.16 258 ASN A CA 1
ATOM 2012 C C . ASN A 1 258 ? 0.459 -6.855 -7.778 1.00 44.16 258 ASN A C 1
ATOM 2014 O O . ASN A 1 258 ? 1.445 -6.899 -8.503 1.00 44.16 258 ASN A O 1
ATOM 2018 N N . THR A 1 259 ? 0.175 -7.854 -6.935 1.00 39.94 259 THR A N 1
ATOM 2019 C CA . THR A 1 259 ? 0.989 -9.079 -6.864 1.00 39.94 259 THR A CA 1
ATOM 2020 C C . THR A 1 259 ? 0.868 -9.880 -8.152 1.00 39.94 259 THR A C 1
ATOM 2022 O O . THR A 1 259 ? 1.884 -10.297 -8.700 1.00 39.94 259 THR A O 1
ATOM 2025 N N . HIS A 1 260 ? -0.343 -10.045 -8.673 1.00 39.41 260 HIS A N 1
ATOM 2026 C CA . HIS A 1 260 ? -0.602 -10.778 -9.903 1.00 39.41 260 HIS A CA 1
ATOM 2027 C C . HIS A 1 260 ? -0.010 -10.103 -11.154 1.00 39.41 260 HIS A C 1
ATOM 2029 O O . HIS A 1 260 ? 0.685 -10.761 -11.929 1.00 39.41 260 HIS A O 1
ATOM 2035 N N . GLU A 1 261 ? -0.207 -8.794 -11.311 1.00 44.66 261 GLU A N 1
ATOM 2036 C CA . GLU A 1 261 ? 0.333 -7.976 -12.408 1.00 44.66 261 GLU A CA 1
ATOM 2037 C C . GLU A 1 261 ? 1.866 -7.950 -12.402 1.00 44.66 261 GLU A C 1
ATOM 2039 O O . GLU A 1 261 ? 2.518 -8.055 -13.446 1.00 44.66 261 GLU A O 1
ATOM 2044 N N . TYR A 1 262 ? 2.457 -7.928 -11.209 1.00 41.91 262 TYR A N 1
ATOM 2045 C CA . TYR A 1 262 ? 3.888 -8.100 -11.029 1.00 41.91 262 TYR A CA 1
ATOM 2046 C C . TYR A 1 262 ? 4.383 -9.495 -11.460 1.00 41.91 262 TYR A C 1
ATOM 2048 O O . TYR A 1 262 ? 5.373 -9.600 -12.186 1.00 41.91 262 TYR A O 1
ATOM 2056 N N . TYR A 1 263 ? 3.682 -10.573 -11.081 1.00 38.94 263 TYR A N 1
ATOM 2057 C CA . TYR A 1 263 ? 3.997 -11.937 -11.537 1.00 38.94 263 TYR A CA 1
ATOM 2058 C C . TYR A 1 263 ? 3.855 -12.107 -13.058 1.00 38.94 263 TYR A C 1
ATOM 2060 O O . TYR A 1 263 ? 4.602 -12.884 -13.650 1.00 38.94 263 TYR A O 1
ATOM 2068 N N . LYS A 1 264 ? 2.935 -11.371 -13.695 1.00 43.81 264 LYS A N 1
ATOM 2069 C CA . LYS A 1 264 ? 2.760 -11.319 -15.157 1.00 43.81 264 LYS A CA 1
ATOM 2070 C C . LYS A 1 264 ? 3.771 -10.399 -15.863 1.00 43.81 264 LYS A C 1
ATOM 2072 O O . LYS A 1 264 ? 3.732 -10.290 -17.084 1.00 43.81 264 LYS A O 1
ATOM 2077 N N . GLY A 1 265 ? 4.672 -9.739 -15.128 1.00 37.69 265 GLY A N 1
ATOM 2078 C CA . GLY A 1 265 ? 5.690 -8.842 -15.686 1.00 37.69 265 GLY A CA 1
ATOM 2079 C C . GLY A 1 265 ? 5.151 -7.504 -16.204 1.00 37.69 265 GLY A C 1
ATOM 2080 O O . GLY A 1 265 ? 5.893 -6.760 -16.840 1.00 37.69 265 GLY A O 1
ATOM 2081 N N . LYS A 1 266 ? 3.884 -7.183 -15.919 1.00 44.16 266 LYS A N 1
ATOM 2082 C CA . LYS A 1 266 ? 3.205 -5.954 -16.356 1.00 44.16 266 LYS A CA 1
ATOM 2083 C C . LYS A 1 266 ? 3.492 -4.748 -15.454 1.00 44.16 266 LYS A C 1
ATOM 2085 O O . LYS A 1 266 ? 3.153 -3.623 -15.800 1.00 44.16 266 LYS A O 1
ATOM 2090 N N . GLN A 1 267 ? 4.146 -4.974 -14.314 1.00 41.97 267 GLN A N 1
ATOM 2091 C CA . GLN A 1 267 ? 4.485 -3.952 -13.327 1.00 41.97 267 GLN A CA 1
ATOM 2092 C C . GLN A 1 267 ? 5.954 -4.073 -12.907 1.00 41.97 267 GLN A C 1
ATOM 2094 O O . GLN A 1 267 ? 6.449 -5.171 -12.638 1.00 41.97 267 GLN A O 1
ATOM 2099 N N . SER A 1 268 ? 6.674 -2.950 -12.811 1.00 41.38 268 SER A N 1
ATOM 2100 C CA . SER A 1 268 ? 8.068 -2.964 -12.354 1.00 41.38 268 SER A CA 1
ATOM 2101 C C . SER A 1 268 ? 8.164 -3.250 -10.848 1.00 41.38 268 SER A C 1
ATOM 2103 O O . SER A 1 268 ? 7.269 -2.929 -10.071 1.00 41.38 268 SER A O 1
ATOM 2105 N N . GLY A 1 269 ? 9.286 -3.812 -10.381 1.00 39.19 269 GLY A N 1
ATOM 2106 C CA . GLY A 1 269 ? 9.483 -4.102 -8.948 1.00 39.19 269 GLY A CA 1
ATOM 2107 C C . GLY A 1 269 ? 9.453 -2.863 -8.044 1.00 39.19 269 GLY A C 1
ATOM 2108 O O . GLY A 1 269 ? 9.151 -2.979 -6.858 1.00 39.19 269 GLY A O 1
ATOM 2109 N N . ASN A 1 270 ? 9.720 -1.684 -8.611 1.00 41.47 270 ASN A N 1
ATOM 2110 C CA . ASN A 1 270 ? 9.603 -0.406 -7.916 1.00 41.47 270 ASN A CA 1
ATOM 2111 C C . ASN A 1 270 ? 8.130 0.018 -7.768 1.00 41.47 270 ASN A C 1
ATOM 2113 O O . ASN A 1 270 ? 7.684 0.323 -6.666 1.00 41.47 270 ASN A O 1
ATOM 2117 N N . GLU A 1 271 ? 7.341 -0.061 -8.844 1.00 44.28 271 GLU A N 1
ATOM 2118 C CA . GLU A 1 271 ? 5.893 0.197 -8.800 1.00 44.28 271 GLU A CA 1
ATOM 2119 C C . GLU A 1 271 ? 5.169 -0.805 -7.905 1.00 44.28 271 GLU A C 1
ATOM 2121 O O . GLU A 1 271 ? 4.319 -0.419 -7.109 1.00 44.28 271 GLU A O 1
ATOM 2126 N N . PHE A 1 272 ? 5.547 -2.081 -7.969 1.00 45.53 272 PHE A N 1
ATOM 2127 C CA . PHE A 1 272 ? 5.014 -3.118 -7.095 1.00 45.53 272 PHE A CA 1
ATOM 2128 C C . PHE A 1 272 ? 5.371 -2.862 -5.629 1.00 45.53 272 PHE A C 1
ATOM 2130 O O . PHE A 1 272 ? 4.506 -2.935 -4.762 1.00 45.53 272 PHE A O 1
ATOM 2137 N N . GLY A 1 273 ? 6.626 -2.507 -5.335 1.00 38.25 273 GLY A N 1
ATOM 2138 C CA . GLY A 1 273 ? 7.071 -2.171 -3.984 1.00 38.25 273 GLY A CA 1
ATOM 2139 C C . GLY A 1 273 ? 6.331 -0.964 -3.406 1.00 38.25 273 GLY A C 1
ATOM 2140 O O . GLY A 1 273 ? 5.861 -1.027 -2.272 1.00 38.25 273 GLY A O 1
ATOM 2141 N N . ILE A 1 274 ? 6.164 0.105 -4.187 1.00 45.34 274 ILE A N 1
ATOM 2142 C CA . ILE A 1 274 ? 5.408 1.303 -3.793 1.00 45.34 274 ILE A CA 1
ATOM 2143 C C . ILE A 1 274 ? 3.925 0.968 -3.590 1.00 45.34 274 ILE A C 1
ATOM 2145 O O . ILE A 1 274 ? 3.348 1.363 -2.573 1.00 45.34 274 ILE A O 1
ATOM 2149 N N . ASN A 1 275 ? 3.329 0.189 -4.492 1.00 44.47 275 ASN A N 1
ATOM 2150 C CA . ASN A 1 275 ? 1.913 -0.155 -4.438 1.00 44.47 275 ASN A CA 1
ATOM 2151 C C . ASN A 1 275 ? 1.601 -1.144 -3.309 1.00 44.47 275 ASN A C 1
ATOM 2153 O O . ASN A 1 275 ? 0.691 -0.896 -2.531 1.00 44.47 275 ASN A O 1
ATOM 2157 N N . VAL A 1 276 ? 2.415 -2.181 -3.098 1.00 45.66 276 VAL A N 1
ATOM 2158 C CA . VAL A 1 276 ? 2.277 -3.111 -1.964 1.00 45.66 276 VAL A CA 1
ATOM 2159 C C . VAL A 1 276 ? 2.548 -2.432 -0.638 1.00 45.66 276 VAL A C 1
ATOM 2161 O O . VAL A 1 276 ? 1.907 -2.761 0.355 1.00 45.66 276 VAL A O 1
ATOM 2164 N N . VAL A 1 277 ? 3.486 -1.491 -0.565 1.00 40.69 277 VAL A N 1
ATOM 2165 C CA . VAL A 1 277 ? 3.745 -0.742 0.666 1.00 40.69 277 VAL A CA 1
ATOM 2166 C C . VAL A 1 277 ? 2.605 0.240 0.952 1.00 40.69 277 VAL A C 1
ATOM 2168 O O . VAL A 1 277 ? 2.163 0.302 2.102 1.00 40.69 277 VAL A O 1
ATOM 2171 N N . SER A 1 278 ? 2.074 0.935 -0.063 1.00 41.25 278 SER A N 1
ATOM 2172 C CA . SER A 1 278 ? 0.847 1.743 0.044 1.00 41.25 278 SER A CA 1
ATOM 2173 C C . SER A 1 278 ? -0.356 0.880 0.450 1.00 41.25 278 SER A C 1
ATOM 2175 O O . SER A 1 278 ? -1.103 1.246 1.360 1.00 41.25 278 SER A O 1
ATOM 2177 N N . ASP A 1 279 ? -0.485 -0.323 -0.105 1.00 41.69 279 ASP A N 1
ATOM 2178 C CA . ASP A 1 279 ? -1.550 -1.273 0.213 1.00 41.69 279 ASP A CA 1
ATOM 2179 C C . ASP A 1 279 ? -1.342 -1.964 1.575 1.00 41.69 279 ASP A C 1
ATOM 2181 O O . ASP A 1 279 ? -2.299 -2.234 2.292 1.00 41.69 279 ASP A O 1
ATOM 2185 N N . THR A 1 280 ? -0.105 -2.145 2.037 1.00 38.16 280 THR A N 1
ATOM 2186 C CA . THR A 1 280 ? 0.228 -2.690 3.367 1.00 38.16 280 THR A CA 1
ATOM 2187 C C . THR A 1 280 ? -0.030 -1.668 4.478 1.00 38.16 280 THR A C 1
ATOM 2189 O O . THR A 1 280 ? -0.481 -2.047 5.561 1.00 38.16 280 THR A O 1
ATOM 2192 N N . VAL A 1 281 ? 0.196 -0.367 4.236 1.00 37.56 281 VAL A N 1
ATOM 2193 C CA . VAL A 1 281 ? -0.273 0.724 5.127 1.00 37.56 281 VAL A CA 1
ATOM 2194 C C . VAL A 1 281 ? -1.761 0.607 5.366 1.00 37.56 281 VAL A C 1
ATOM 2196 O O . VAL A 1 281 ? -2.263 0.755 6.482 1.00 37.56 281 VAL A O 1
ATOM 2199 N N . ARG A 1 282 ? -2.451 0.390 4.257 1.00 37.06 282 ARG A N 1
ATOM 2200 C CA . ARG A 1 282 ? -3.882 0.313 4.143 1.00 37.06 282 ARG A CA 1
ATOM 2201 C C . ARG A 1 282 ? -4.365 -0.953 4.889 1.00 37.06 282 ARG A C 1
ATOM 2203 O O . ARG A 1 282 ? -5.186 -0.834 5.797 1.00 37.06 282 ARG A O 1
ATOM 2210 N N . ILE A 1 283 ? -3.804 -2.137 4.622 1.00 34.34 283 ILE A N 1
ATOM 2211 C CA . ILE A 1 283 ? -4.147 -3.430 5.260 1.00 34.34 283 ILE A CA 1
ATOM 2212 C C . ILE A 1 283 ? -3.812 -3.448 6.763 1.00 34.34 283 ILE A C 1
ATOM 2214 O O . ILE A 1 283 ? -4.599 -3.919 7.588 1.00 34.34 283 ILE A O 1
ATOM 2218 N N . GLY A 1 284 ? -2.673 -2.875 7.163 1.00 34.50 284 GLY A N 1
ATOM 2219 C CA . GLY A 1 284 ? -2.264 -2.767 8.567 1.00 34.50 284 GLY A CA 1
ATOM 2220 C C . GLY A 1 284 ? -3.188 -1.885 9.415 1.00 34.50 284 GLY A C 1
ATOM 2221 O O . GLY A 1 284 ? -3.226 -2.040 10.636 1.00 34.50 284 GLY A O 1
ATOM 2222 N N . ALA A 1 285 ? -3.961 -0.997 8.779 1.00 35.47 285 ALA A N 1
ATOM 2223 C CA . ALA A 1 285 ? -4.973 -0.157 9.416 1.00 35.47 285 ALA A CA 1
ATOM 2224 C C . ALA A 1 285 ? -6.316 -0.875 9.659 1.00 35.47 285 ALA A C 1
ATOM 2226 O O . ALA A 1 285 ? -7.151 -0.380 10.423 1.00 35.47 285 ALA A O 1
ATOM 2227 N N . SER A 1 286 ? -6.508 -2.030 9.018 1.00 35.59 286 SER A N 1
ATOM 2228 C CA . SER A 1 286 ? -7.804 -2.624 8.702 1.00 35.59 286 SER A CA 1
ATOM 2229 C C . SER A 1 286 ? -8.077 -3.911 9.500 1.00 35.59 286 SER A C 1
ATOM 2231 O O . SER A 1 286 ? -9.041 -4.006 10.259 1.00 35.59 286 SER A O 1
ATOM 2233 N N . THR A 1 287 ? -7.153 -4.866 9.461 1.00 29.89 287 THR A N 1
ATOM 2234 C CA . THR A 1 287 ? -7.286 -6.152 10.156 1.00 29.89 287 THR A CA 1
ATOM 2235 C C . THR A 1 287 ? -6.353 -6.199 11.356 1.00 29.89 287 THR A C 1
ATOM 2237 O O . THR A 1 287 ? -5.131 -6.274 11.207 1.00 29.89 287 THR A O 1
ATOM 2240 N N . GLY A 1 288 ? -6.884 -6.153 12.578 1.00 32.66 288 GLY A N 1
ATOM 2241 C CA . GLY A 1 288 ? -6.023 -6.316 13.742 1.00 32.66 288 GLY A CA 1
ATOM 2242 C C . GLY A 1 288 ? -5.544 -7.756 13.895 1.00 32.66 288 GLY A C 1
ATOM 2243 O O . GLY A 1 288 ? -6.262 -8.590 14.430 1.00 32.66 288 GLY A O 1
ATOM 2244 N N . GLY A 1 289 ? -4.294 -8.015 13.508 1.00 31.08 289 GLY A N 1
ATOM 2245 C CA . GLY A 1 289 ? -3.516 -9.144 14.022 1.00 31.08 289 GLY A CA 1
ATOM 2246 C C . GLY A 1 289 ? -2.869 -10.072 12.990 1.00 31.08 289 GLY A C 1
ATOM 2247 O O . GLY A 1 289 ? -3.473 -11.023 12.515 1.00 31.08 289 GLY A O 1
ATOM 2248 N N . ALA A 1 290 ? -1.564 -9.864 12.806 1.00 32.78 290 ALA A N 1
ATOM 2249 C CA . ALA A 1 290 ? -0.489 -10.868 12.805 1.00 32.78 290 ALA A CA 1
ATOM 2250 C C . ALA A 1 290 ? -0.382 -11.968 11.721 1.00 32.78 290 ALA A C 1
ATOM 2252 O O . ALA A 1 290 ? 0.747 -12.363 11.447 1.00 32.78 290 ALA A O 1
ATOM 2253 N N . VAL A 1 291 ? -1.444 -12.471 11.086 1.00 30.61 291 VAL A N 1
ATOM 2254 C CA . VAL A 1 291 ? -1.316 -13.724 10.297 1.00 30.61 291 VAL A CA 1
ATOM 2255 C C . VAL A 1 291 ? -1.105 -13.496 8.794 1.00 30.61 291 VAL A C 1
ATOM 2257 O O . VAL A 1 291 ? -0.312 -14.204 8.173 1.00 30.61 291 VAL A O 1
ATOM 2260 N N . VAL A 1 292 ? -1.726 -12.469 8.207 1.00 32.16 292 VAL A N 1
ATOM 2261 C CA . VAL A 1 292 ? -1.629 -12.227 6.753 1.00 32.16 292 VAL A CA 1
ATOM 2262 C C . VAL A 1 292 ? -0.317 -11.538 6.375 1.00 32.16 292 VAL A C 1
ATOM 2264 O O . VAL A 1 292 ? 0.315 -11.941 5.411 1.00 32.16 292 VAL A O 1
ATOM 2267 N N . GLY A 1 293 ? 0.182 -10.592 7.179 1.00 31.30 293 GLY A N 1
ATOM 2268 C CA . GLY A 1 293 ? 1.449 -9.899 6.892 1.00 31.30 293 GLY A CA 1
ATOM 2269 C C . GLY A 1 293 ? 2.691 -10.802 6.928 1.00 31.30 293 GLY A C 1
ATOM 2270 O O . GLY A 1 293 ? 3.649 -10.545 6.207 1.00 31.30 293 GLY A O 1
ATOM 2271 N N . ALA A 1 294 ? 2.673 -11.879 7.724 1.00 29.31 294 ALA A N 1
ATOM 2272 C CA . ALA A 1 294 ? 3.774 -12.843 7.798 1.00 29.31 294 ALA A CA 1
ATOM 2273 C C . ALA A 1 294 ? 3.766 -13.834 6.618 1.00 29.31 294 ALA A C 1
ATOM 2275 O O . ALA A 1 294 ? 4.828 -14.163 6.095 1.00 29.31 294 ALA A O 1
ATOM 2276 N N . LYS A 1 295 ? 2.580 -14.271 6.162 1.00 29.16 295 LYS A N 1
ATOM 2277 C CA . LYS A 1 295 ? 2.437 -15.124 4.969 1.00 29.16 295 LYS A CA 1
ATOM 2278 C C . LYS A 1 295 ? 2.605 -14.336 3.671 1.00 29.16 295 LYS A C 1
ATOM 2280 O O . LYS A 1 295 ? 3.298 -14.811 2.783 1.00 29.16 295 LYS A O 1
ATOM 2285 N N . ALA A 1 296 ? 2.071 -13.117 3.597 1.00 30.92 296 ALA A N 1
ATOM 2286 C CA . ALA A 1 296 ? 2.325 -12.191 2.502 1.00 30.92 296 ALA A CA 1
ATOM 2287 C C . ALA A 1 296 ? 3.814 -11.836 2.448 1.00 30.92 296 ALA A C 1
ATOM 2289 O O . ALA A 1 296 ? 4.412 -12.019 1.408 1.00 30.92 296 ALA A O 1
ATOM 2290 N N . GLY A 1 297 ? 4.468 -11.477 3.558 1.00 29.98 297 GLY A N 1
ATOM 2291 C CA . GLY A 1 297 ? 5.917 -11.226 3.574 1.00 29.98 297 GLY A CA 1
ATOM 2292 C C . GLY A 1 297 ? 6.777 -12.422 3.125 1.00 29.98 297 GLY A C 1
ATOM 2293 O O . GLY A 1 297 ? 7.797 -12.219 2.470 1.00 29.98 297 GLY A O 1
ATOM 2294 N N . ALA A 1 298 ? 6.355 -13.659 3.417 1.00 28.50 298 ALA A N 1
ATOM 2295 C CA . ALA A 1 298 ? 7.040 -14.882 2.982 1.00 28.50 298 ALA A CA 1
ATOM 2296 C C . ALA A 1 298 ? 6.777 -15.241 1.503 1.00 28.50 298 ALA A C 1
ATOM 2298 O O . ALA A 1 298 ? 7.688 -15.685 0.811 1.00 28.50 298 ALA A O 1
ATOM 2299 N N . ILE A 1 299 ? 5.561 -15.018 0.998 1.00 29.81 299 ILE A N 1
ATOM 2300 C CA . ILE A 1 299 ? 5.190 -15.260 -0.410 1.00 29.81 299 ILE A CA 1
ATOM 2301 C C . ILE A 1 299 ? 5.754 -14.152 -1.315 1.00 29.81 299 ILE A C 1
ATOM 2303 O O . ILE A 1 299 ? 6.357 -14.443 -2.343 1.00 29.81 299 ILE A O 1
ATOM 2307 N N . ILE A 1 300 ? 5.654 -12.895 -0.877 1.00 33.72 300 ILE A N 1
ATOM 2308 C CA . ILE A 1 300 ? 6.205 -11.699 -1.526 1.00 33.72 300 ILE A CA 1
ATOM 2309 C C . ILE A 1 300 ? 7.729 -11.819 -1.605 1.00 33.72 300 ILE A C 1
ATOM 2311 O O . ILE A 1 300 ? 8.294 -11.655 -2.672 1.00 33.72 300 ILE A O 1
ATOM 2315 N N . GLY A 1 301 ? 8.419 -12.229 -0.538 1.00 27.73 301 GLY A N 1
ATOM 2316 C CA . GLY A 1 301 ? 9.874 -12.401 -0.580 1.00 27.73 301 GLY A CA 1
ATOM 2317 C C . GLY A 1 301 ? 10.391 -13.353 -1.675 1.00 27.73 301 GLY A C 1
ATOM 2318 O O . GLY A 1 301 ? 11.504 -13.165 -2.157 1.00 27.73 301 GLY A O 1
ATOM 2319 N N . THR A 1 302 ? 9.600 -14.337 -2.111 1.00 30.58 302 THR A N 1
ATOM 2320 C CA . THR A 1 302 ? 10.095 -15.436 -2.961 1.00 30.58 302 THR A CA 1
ATOM 2321 C C . THR A 1 302 ? 9.976 -15.148 -4.467 1.00 30.58 302 THR A C 1
ATOM 2323 O O . THR A 1 302 ? 10.573 -15.860 -5.269 1.00 30.58 302 THR A O 1
ATOM 2326 N N . ALA A 1 303 ? 9.270 -14.083 -4.866 1.00 28.89 303 ALA A N 1
ATOM 2327 C CA . ALA A 1 303 ? 8.889 -13.865 -6.263 1.00 28.89 303 ALA A CA 1
ATOM 2328 C C . ALA A 1 303 ? 9.265 -12.515 -6.891 1.00 28.89 303 ALA A C 1
ATOM 2330 O O . ALA A 1 303 ? 9.095 -12.361 -8.098 1.00 28.89 303 ALA A O 1
ATOM 2331 N N . ILE A 1 304 ? 9.792 -11.550 -6.118 1.00 37.62 304 ILE A N 1
ATOM 2332 C CA . ILE A 1 304 ? 10.009 -10.149 -6.552 1.00 37.62 304 ILE A CA 1
ATOM 2333 C C . ILE A 1 304 ? 11.230 -9.950 -7.466 1.00 37.62 304 ILE A C 1
ATOM 2335 O O . ILE A 1 304 ? 12.071 -9.091 -7.218 1.00 37.62 304 ILE A O 1
ATOM 2339 N N . ALA A 1 305 ? 11.332 -10.686 -8.567 1.00 32.47 305 ALA A N 1
ATOM 2340 C CA . ALA A 1 305 ? 12.418 -10.571 -9.534 1.00 32.47 305 ALA A CA 1
ATOM 2341 C C . ALA A 1 305 ? 13.782 -10.987 -8.950 1.00 32.47 305 ALA A C 1
ATOM 2343 O O . ALA A 1 305 ? 14.049 -10.862 -7.750 1.00 32.47 305 ALA A O 1
ATOM 2344 N N . PRO A 1 306 ? 14.715 -11.446 -9.797 1.00 33.78 306 PRO A N 1
ATOM 2345 C CA . PRO A 1 306 ? 16.013 -11.938 -9.335 1.00 33.78 306 PRO A CA 1
ATOM 2346 C C . PRO A 1 306 ? 16.839 -10.921 -8.509 1.00 33.78 306 PRO A C 1
ATOM 2348 O O . PRO A 1 306 ? 17.783 -11.317 -7.827 1.00 33.78 306 PRO A O 1
ATOM 2351 N N . GLY A 1 307 ? 16.491 -9.623 -8.526 1.00 32.03 307 GLY A N 1
ATOM 2352 C CA . GLY A 1 307 ? 17.195 -8.540 -7.823 1.00 32.03 307 GLY A CA 1
ATOM 2353 C C . GLY A 1 307 ? 16.572 -8.054 -6.504 1.00 32.03 307 GLY A C 1
ATOM 2354 O O . GLY A 1 307 ? 17.292 -7.953 -5.517 1.00 32.03 307 GLY A O 1
ATOM 2355 N N . ILE A 1 308 ? 15.267 -7.752 -6.444 1.00 33.94 308 ILE A N 1
ATOM 2356 C CA . ILE A 1 308 ? 14.620 -7.144 -5.255 1.00 33.94 308 ILE A CA 1
ATOM 2357 C C . ILE A 1 308 ? 14.107 -8.227 -4.290 1.00 33.94 308 ILE A C 1
ATOM 2359 O O . ILE A 1 308 ? 14.296 -8.111 -3.077 1.00 33.94 308 ILE A O 1
ATOM 2363 N N . GLY A 1 309 ? 13.569 -9.337 -4.806 1.00 30.98 309 GLY A N 1
ATOM 2364 C CA . GLY A 1 309 ? 13.189 -10.515 -4.014 1.00 30.98 309 GLY A CA 1
ATOM 2365 C C . GLY A 1 309 ? 14.383 -11.130 -3.282 1.00 30.98 309 GLY A C 1
ATOM 2366 O O . GLY A 1 309 ? 14.292 -11.465 -2.104 1.00 30.98 309 GLY A O 1
ATOM 2367 N N . THR A 1 310 ? 15.562 -11.132 -3.908 1.00 36.97 310 THR A N 1
ATOM 2368 C CA . THR A 1 310 ? 16.826 -11.562 -3.284 1.00 36.97 310 THR A CA 1
ATOM 2369 C C . THR A 1 310 ? 17.284 -10.640 -2.145 1.00 36.97 310 THR A C 1
ATOM 2371 O O . THR A 1 310 ? 18.037 -11.089 -1.292 1.00 36.97 310 THR A O 1
ATOM 2374 N N . ILE A 1 311 ? 16.830 -9.381 -2.083 1.00 37.78 311 ILE A N 1
ATOM 2375 C CA . ILE A 1 311 ? 17.136 -8.427 -0.993 1.00 37.78 311 ILE A CA 1
ATOM 2376 C C . ILE A 1 311 ? 16.143 -8.575 0.172 1.00 37.78 311 ILE A C 1
ATOM 2378 O O . ILE A 1 311 ? 16.496 -8.360 1.337 1.00 37.78 311 ILE A O 1
ATOM 2382 N N . VAL A 1 312 ? 14.895 -8.935 -0.144 1.00 37.53 312 VAL A N 1
ATOM 2383 C CA . VAL A 1 312 ? 13.798 -9.087 0.822 1.00 37.53 312 VAL A CA 1
ATOM 2384 C C . VAL A 1 312 ? 13.781 -10.491 1.452 1.00 37.53 312 VAL A C 1
ATOM 2386 O O . VAL A 1 312 ? 13.651 -10.585 2.674 1.00 37.53 312 VAL A O 1
ATOM 2389 N N . ALA A 1 313 ? 13.972 -11.564 0.669 1.00 31.95 313 ALA A N 1
ATOM 2390 C CA . ALA A 1 313 ? 14.036 -12.959 1.137 1.00 31.95 313 ALA A CA 1
ATOM 2391 C C . ALA A 1 313 ? 15.459 -13.503 1.325 1.00 31.95 313 ALA A C 1
ATOM 2393 O O . ALA A 1 313 ? 15.704 -14.282 2.247 1.00 31.95 313 ALA A O 1
ATOM 2394 N N . GLY A 1 314 ? 16.407 -13.096 0.481 1.00 37.44 314 GLY A N 1
ATOM 2395 C CA . GLY A 1 314 ? 17.818 -13.440 0.632 1.00 37.44 314 GLY A CA 1
ATOM 2396 C C . GLY A 1 314 ? 18.490 -12.463 1.591 1.00 37.44 314 GLY A C 1
ATOM 2397 O O . GLY A 1 314 ? 18.371 -11.248 1.472 1.00 37.44 314 GLY A O 1
ATOM 2398 N N . GLY A 1 315 ? 19.186 -12.968 2.604 1.00 38.78 315 GLY A N 1
ATOM 2399 C CA . GLY A 1 315 ? 19.903 -12.111 3.544 1.00 38.78 315 GLY A CA 1
ATOM 2400 C C . GLY A 1 315 ? 20.875 -11.149 2.845 1.00 38.78 315 GLY A C 1
ATOM 2401 O O . GLY A 1 315 ? 21.275 -11.357 1.701 1.00 38.78 315 GLY A O 1
ATOM 2402 N N . ILE A 1 316 ? 21.332 -10.145 3.600 1.00 41.62 316 ILE A N 1
ATOM 2403 C CA . ILE A 1 316 ? 22.381 -9.155 3.263 1.00 41.62 316 ILE A CA 1
ATOM 2404 C C . ILE A 1 316 ? 23.546 -9.773 2.450 1.00 41.62 316 ILE A C 1
ATOM 2406 O O . ILE A 1 316 ? 24.146 -9.106 1.613 1.00 41.62 316 ILE A O 1
ATOM 2410 N N . GLY A 1 317 ? 23.805 -11.076 2.606 1.00 37.03 317 GLY A N 1
ATOM 2411 C CA . GLY A 1 317 ? 24.755 -11.851 1.815 1.00 37.03 317 GLY A CA 1
ATOM 2412 C C . GLY A 1 317 ? 24.587 -11.839 0.287 1.00 37.03 317 GLY A C 1
ATOM 2413 O O . GLY A 1 317 ? 25.621 -11.913 -0.372 1.00 37.03 317 GLY A O 1
ATOM 2414 N N . GLY A 1 318 ? 23.377 -11.710 -0.278 1.00 38.72 318 GLY A N 1
ATOM 2415 C CA . GLY A 1 318 ? 23.144 -11.715 -1.736 1.00 38.72 318 GLY A CA 1
ATOM 2416 C C . GLY A 1 318 ? 23.642 -10.450 -2.446 1.00 38.72 318 GLY A C 1
ATOM 2417 O O . GLY A 1 318 ? 24.351 -10.540 -3.449 1.00 38.72 318 GLY A O 1
ATOM 2418 N N . ILE A 1 319 ? 23.384 -9.271 -1.861 1.00 44.12 319 ILE A N 1
ATOM 2419 C CA . ILE A 1 319 ? 23.924 -7.983 -2.342 1.00 44.12 319 ILE A CA 1
ATOM 2420 C C . ILE A 1 319 ? 25.455 -8.021 -2.311 1.00 44.12 319 ILE A C 1
ATOM 2422 O O . ILE A 1 319 ? 26.115 -7.616 -3.266 1.00 44.12 319 ILE A O 1
ATOM 2426 N N . VAL A 1 320 ? 26.020 -8.579 -1.238 1.00 48.50 320 VAL A N 1
ATOM 2427 C CA . VAL A 1 320 ? 27.470 -8.647 -1.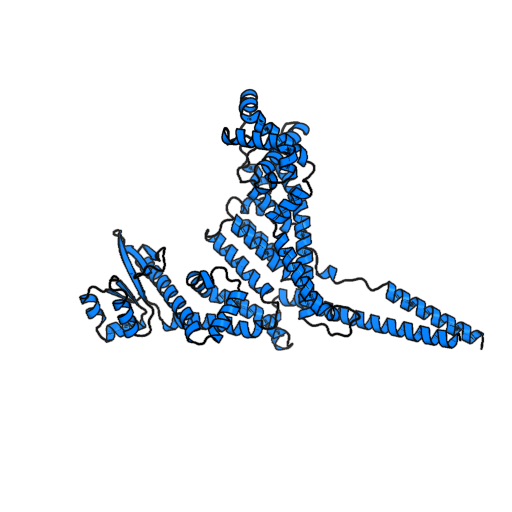047 1.00 48.50 320 VAL A CA 1
ATOM 2428 C C . VAL A 1 320 ? 28.142 -9.659 -1.999 1.00 48.50 320 VAL A C 1
ATOM 2430 O O . VAL A 1 320 ? 29.311 -9.491 -2.329 1.00 48.50 320 VAL A O 1
ATOM 2433 N N . CYS A 1 321 ? 27.440 -10.693 -2.482 1.00 37.06 321 CYS A N 1
ATOM 2434 C CA . CYS A 1 321 ? 28.011 -11.686 -3.409 1.00 37.06 321 CYS A CA 1
ATOM 2435 C C . CYS A 1 321 ? 28.191 -11.178 -4.850 1.00 37.06 321 CYS A C 1
ATOM 2437 O O . CYS A 1 321 ? 29.027 -11.712 -5.570 1.00 37.06 321 CYS A O 1
ATOM 2439 N N . SER A 1 322 ? 27.444 -10.154 -5.274 1.00 34.84 322 SER A N 1
ATOM 2440 C CA . SER A 1 322 ? 27.526 -9.599 -6.641 1.00 34.84 322 SER A CA 1
ATOM 2441 C C . SER A 1 322 ? 28.561 -8.474 -6.805 1.00 34.84 322 SER A C 1
ATOM 2443 O O . SER A 1 322 ? 28.690 -7.892 -7.881 1.00 34.84 322 SER A O 1
ATOM 2445 N N . MET A 1 323 ? 29.305 -8.154 -5.743 1.00 50.06 323 MET A N 1
ATOM 2446 C CA . MET A 1 323 ? 30.350 -7.134 -5.760 1.00 50.06 323 MET A CA 1
ATOM 2447 C C . MET A 1 323 ? 31.621 -7.713 -6.384 1.00 50.06 323 MET A C 1
ATOM 2449 O O . MET A 1 323 ? 32.215 -8.643 -5.843 1.00 50.06 323 MET A O 1
ATOM 2453 N N . ALA A 1 324 ? 32.020 -7.172 -7.537 1.00 37.56 324 ALA A N 1
ATOM 2454 C CA . ALA A 1 324 ? 33.140 -7.668 -8.326 1.00 37.56 324 ALA A CA 1
ATOM 2455 C C . ALA A 1 324 ? 34.430 -7.788 -7.489 1.00 37.56 324 ALA A C 1
ATOM 2457 O O . ALA A 1 324 ? 35.041 -6.793 -7.094 1.00 37.56 324 ALA A O 1
ATOM 2458 N N . THR A 1 325 ? 34.872 -9.027 -7.271 1.00 38.53 325 THR A N 1
ATOM 2459 C CA . THR A 1 325 ? 36.210 -9.396 -6.794 1.00 38.53 325 THR A CA 1
ATOM 2460 C C . THR A 1 325 ? 37.243 -9.100 -7.882 1.00 38.53 325 THR A C 1
ATOM 2462 O O . THR A 1 325 ? 37.761 -9.999 -8.540 1.00 38.53 325 THR A O 1
ATOM 2465 N N . GLY A 1 326 ? 37.522 -7.819 -8.115 1.00 39.69 326 GLY A N 1
ATOM 2466 C CA . GLY A 1 326 ? 38.669 -7.384 -8.905 1.00 39.69 326 GLY A CA 1
ATOM 2467 C C . GLY A 1 326 ? 39.919 -7.403 -8.033 1.00 39.69 326 GLY A C 1
ATOM 2468 O O . GLY A 1 326 ? 40.134 -6.482 -7.248 1.00 39.69 326 GLY A O 1
ATOM 2469 N N . SER A 1 327 ? 40.718 -8.466 -8.136 1.00 36.34 327 SER A N 1
ATOM 2470 C CA . SER A 1 327 ? 42.016 -8.583 -7.465 1.00 36.34 327 SER A CA 1
ATOM 2471 C C . SER A 1 327 ? 42.915 -7.368 -7.725 1.00 36.34 327 SER A C 1
ATOM 2473 O O . SER A 1 327 ? 43.086 -6.927 -8.860 1.00 36.34 327 SER A O 1
ATOM 2475 N N . MET A 1 328 ? 43.519 -6.875 -6.640 1.00 43.25 328 MET A N 1
ATOM 2476 C CA . MET A 1 328 ? 44.485 -5.776 -6.573 1.00 43.25 328 MET A CA 1
ATOM 2477 C C . MET A 1 328 ? 45.699 -6.006 -7.489 1.00 43.25 328 MET A C 1
ATOM 2479 O O . MET A 1 328 ? 46.637 -6.682 -7.076 1.00 43.25 328 MET A O 1
ATOM 2483 N N . VAL A 1 329 ? 45.760 -5.379 -8.671 1.00 36.06 329 VAL A N 1
ATOM 2484 C CA . VAL A 1 329 ? 47.035 -5.124 -9.374 1.00 36.06 329 VAL A CA 1
ATOM 2485 C C . VAL A 1 329 ? 47.004 -3.772 -10.106 1.00 36.06 329 VAL A C 1
ATOM 2487 O O . VAL A 1 329 ? 46.462 -3.640 -11.201 1.00 36.06 329 VAL A O 1
ATOM 2490 N N . ASN A 1 330 ? 47.697 -2.804 -9.484 1.00 45.19 330 ASN A N 1
ATOM 2491 C CA . ASN A 1 330 ? 48.196 -1.488 -9.936 1.00 45.19 330 ASN A CA 1
ATOM 2492 C C . ASN A 1 330 ? 47.645 -0.303 -9.126 1.00 45.19 330 ASN A C 1
ATOM 2494 O O . ASN A 1 330 ? 47.042 0.620 -9.675 1.00 45.19 330 ASN A O 1
ATOM 2498 N N . TRP A 1 331 ? 47.967 -0.273 -7.827 1.00 49.91 331 TRP A N 1
ATOM 2499 C CA . TRP A 1 331 ? 47.677 0.822 -6.886 1.00 49.91 331 TRP A CA 1
ATOM 2500 C C . TRP A 1 331 ? 47.934 2.231 -7.463 1.00 49.91 331 TRP A C 1
ATOM 2502 O O . TRP A 1 331 ? 47.178 3.162 -7.196 1.00 49.91 331 TRP A O 1
ATOM 2512 N N . PHE A 1 332 ? 48.960 2.390 -8.309 1.00 50.03 332 PHE A N 1
ATOM 2513 C CA . PHE A 1 332 ? 49.294 3.662 -8.959 1.00 50.03 332 PHE A CA 1
ATOM 2514 C C . PHE A 1 332 ? 48.320 4.052 -10.089 1.00 50.03 332 PHE A C 1
ATOM 2516 O O . PHE A 1 332 ? 47.890 5.202 -10.160 1.00 50.03 332 PHE A O 1
ATOM 2523 N N . LYS A 1 333 ? 47.916 3.096 -10.941 1.00 54.81 333 LYS A N 1
ATOM 2524 C CA . LYS A 1 333 ? 46.925 3.324 -12.011 1.00 54.81 333 LYS A CA 1
ATOM 2525 C C . LYS A 1 333 ? 45.526 3.525 -11.434 1.00 54.81 333 LYS A C 1
ATOM 2527 O O . LYS A 1 333 ? 44.782 4.365 -11.926 1.00 54.81 333 LYS A O 1
ATOM 2532 N N . GLU A 1 334 ? 45.191 2.815 -10.361 1.00 62.03 334 GLU A N 1
ATOM 2533 C CA . GLU A 1 334 ? 43.915 2.972 -9.660 1.00 62.03 334 GLU A CA 1
ATOM 2534 C C . GLU A 1 334 ? 43.816 4.308 -8.926 1.00 62.03 334 GLU A C 1
ATOM 2536 O O . GLU A 1 334 ? 42.799 4.985 -9.035 1.00 62.03 334 GLU A O 1
ATOM 2541 N N . LYS A 1 335 ? 44.872 4.745 -8.229 1.00 64.44 335 LYS A N 1
ATOM 2542 C CA . LYS A 1 335 ? 44.876 6.051 -7.556 1.00 64.44 335 LYS A CA 1
ATOM 2543 C C . LYS A 1 335 ? 44.784 7.208 -8.553 1.00 64.44 335 LYS A C 1
ATOM 2545 O O . LYS A 1 335 ? 44.145 8.209 -8.249 1.00 64.44 335 LYS A O 1
ATOM 2550 N N . TRP A 1 336 ? 45.382 7.063 -9.736 1.00 70.94 336 TRP A N 1
ATOM 2551 C CA . TRP A 1 336 ? 45.303 8.070 -10.795 1.00 70.94 336 TRP A CA 1
ATOM 2552 C C . TRP A 1 336 ? 43.940 8.076 -11.505 1.00 70.94 336 TRP A C 1
ATOM 2554 O O . TRP A 1 336 ? 43.367 9.140 -11.710 1.00 70.94 336 TRP A O 1
ATOM 2564 N N . LYS A 1 337 ? 43.380 6.897 -11.816 1.00 79.56 337 LYS A N 1
ATOM 2565 C CA . LYS A 1 337 ? 42.080 6.762 -12.497 1.00 79.56 337 LYS A CA 1
ATOM 2566 C C . LYS A 1 337 ? 40.887 7.078 -11.586 1.00 79.56 337 LYS A C 1
ATOM 2568 O O . LYS A 1 337 ? 39.904 7.653 -12.039 1.00 79.56 337 LYS A O 1
ATOM 2573 N N . TRP A 1 338 ? 40.974 6.704 -10.310 1.00 82.50 338 TRP A N 1
ATOM 2574 C CA . TRP A 1 338 ? 39.845 6.696 -9.373 1.00 82.50 338 TRP A CA 1
ATOM 2575 C C . TRP A 1 338 ? 40.019 7.615 -8.165 1.00 82.50 338 TRP A C 1
ATOM 2577 O O . TRP A 1 338 ? 39.111 7.693 -7.344 1.00 82.50 338 TRP A O 1
ATOM 2587 N N . GLY A 1 339 ? 41.153 8.305 -8.020 1.00 87.50 339 GLY A N 1
ATOM 2588 C CA . GLY A 1 339 ? 41.510 9.033 -6.796 1.00 87.50 339 GLY A CA 1
ATOM 2589 C C . GLY A 1 339 ? 40.427 9.986 -6.289 1.00 87.50 339 GLY A C 1
ATOM 2590 O O . GLY A 1 339 ? 40.092 9.953 -5.106 1.00 87.50 339 GLY A O 1
ATOM 2591 N N . ASP A 1 340 ? 39.833 10.770 -7.186 1.00 90.81 340 ASP A N 1
ATOM 2592 C CA . ASP A 1 340 ? 38.749 11.703 -6.861 1.00 90.81 340 ASP A CA 1
ATOM 2593 C C . ASP A 1 340 ? 37.462 10.981 -6.437 1.00 90.81 340 ASP A C 1
ATOM 2595 O O . ASP A 1 340 ? 36.849 11.362 -5.441 1.00 90.81 340 ASP A O 1
ATOM 2599 N N . ILE A 1 341 ? 37.093 9.898 -7.136 1.00 90.50 341 ILE A N 1
ATOM 2600 C CA . ILE A 1 341 ? 35.933 9.059 -6.795 1.00 90.50 341 ILE A CA 1
ATOM 2601 C C . ILE A 1 341 ? 36.121 8.454 -5.401 1.00 90.50 341 ILE A C 1
ATOM 2603 O O . ILE A 1 341 ? 35.259 8.601 -4.537 1.00 90.50 341 ILE A O 1
ATOM 2607 N N . LEU A 1 342 ? 37.280 7.839 -5.150 1.00 92.19 342 LEU A N 1
ATOM 2608 C CA . LEU A 1 342 ? 37.600 7.195 -3.875 1.00 92.19 342 LEU A CA 1
ATOM 2609 C C . LEU A 1 342 ? 37.660 8.191 -2.717 1.00 92.19 342 LEU A C 1
ATOM 2611 O O . LEU A 1 342 ? 37.280 7.855 -1.592 1.00 92.19 342 LEU A O 1
ATOM 2615 N N . LYS A 1 343 ? 38.157 9.406 -2.978 1.00 94.44 343 LYS A N 1
ATOM 2616 C CA . LYS A 1 343 ? 38.211 10.491 -1.998 1.00 94.44 343 LYS A CA 1
ATOM 2617 C C . LYS A 1 343 ? 36.810 11.000 -1.674 1.00 94.44 343 LYS A C 1
ATOM 2619 O O . LYS A 1 343 ? 36.498 11.134 -0.496 1.00 94.44 343 LYS A O 1
ATOM 2624 N N . ALA A 1 344 ? 35.965 11.223 -2.681 1.00 94.88 344 ALA A N 1
ATOM 2625 C CA . ALA A 1 344 ? 34.580 11.643 -2.484 1.00 94.88 344 ALA A CA 1
ATOM 2626 C C . ALA A 1 344 ? 33.781 10.592 -1.698 1.00 94.88 344 ALA A C 1
ATOM 2628 O O . ALA A 1 344 ? 33.189 10.918 -0.670 1.00 94.88 344 ALA A O 1
ATOM 2629 N N . GLN A 1 345 ? 33.852 9.322 -2.114 1.00 95.69 345 GLN A N 1
ATOM 2630 C CA . GLN A 1 345 ? 33.229 8.192 -1.420 1.00 95.69 345 GLN A CA 1
ATOM 2631 C C . GLN A 1 345 ? 33.693 8.110 0.042 1.00 95.69 345 GLN A C 1
ATOM 2633 O O . GLN A 1 345 ? 32.876 8.041 0.955 1.00 95.69 345 GLN A O 1
ATOM 2638 N N . TYR A 1 346 ? 35.002 8.172 0.299 1.00 96.06 346 TYR A N 1
ATOM 2639 C CA . TYR A 1 346 ? 35.519 8.118 1.665 1.00 96.06 346 TYR A CA 1
ATOM 2640 C C . TYR A 1 346 ? 35.090 9.324 2.513 1.00 96.06 346 TYR A C 1
ATOM 2642 O O . TYR A 1 346 ? 34.628 9.138 3.637 1.00 96.06 346 TYR A O 1
ATOM 2650 N N . ASN A 1 347 ? 35.222 10.549 2.000 1.00 96.06 347 ASN A N 1
ATOM 2651 C CA . ASN A 1 347 ? 34.872 11.769 2.731 1.00 96.06 347 ASN A CA 1
ATOM 2652 C C . ASN A 1 347 ? 33.388 11.784 3.113 1.00 96.06 347 ASN A C 1
ATOM 2654 O O . ASN A 1 347 ? 33.051 12.041 4.267 1.00 96.06 347 ASN A O 1
ATOM 2658 N N . ILE A 1 348 ? 32.513 11.449 2.164 1.00 94.94 348 ILE A N 1
ATOM 2659 C CA . ILE A 1 348 ? 31.070 11.408 2.395 1.00 94.94 348 ILE A CA 1
ATOM 2660 C C . ILE A 1 348 ? 30.706 10.250 3.318 1.00 94.94 348 ILE A C 1
ATOM 2662 O O . ILE A 1 348 ? 30.054 10.460 4.333 1.00 94.94 348 ILE A O 1
ATOM 2666 N N . GLY A 1 349 ? 31.148 9.026 3.038 1.00 95.38 349 GLY A N 1
ATOM 2667 C CA . GLY A 1 349 ? 30.741 7.898 3.870 1.00 95.38 349 GLY A CA 1
ATOM 2668 C C . GLY A 1 349 ? 31.355 7.921 5.269 1.00 95.38 349 GLY A C 1
ATOM 2669 O O . GLY A 1 349 ? 30.689 7.542 6.226 1.00 95.38 349 GLY A O 1
ATOM 2670 N N . SER A 1 350 ? 32.569 8.451 5.449 1.00 95.75 350 SER A N 1
ATOM 2671 C CA . SER A 1 350 ? 33.157 8.615 6.789 1.00 95.75 350 SER A CA 1
ATOM 2672 C C . SER A 1 350 ? 32.370 9.593 7.667 1.00 95.75 350 SER A C 1
ATOM 2674 O O . SER A 1 350 ? 32.333 9.410 8.884 1.00 95.75 350 SER A O 1
ATOM 2676 N N . GLN A 1 351 ? 31.678 10.570 7.069 1.00 95.06 351 GLN A N 1
ATOM 2677 C CA . GLN A 1 351 ? 30.757 11.453 7.786 1.00 95.06 351 GLN A CA 1
ATOM 2678 C C . GLN A 1 351 ? 29.538 10.700 8.343 1.00 95.06 351 GLN A C 1
ATOM 2680 O O . GLN A 1 351 ? 29.007 11.099 9.379 1.00 95.06 351 GLN A O 1
ATOM 2685 N N . PHE A 1 352 ? 29.110 9.624 7.678 1.00 93.75 352 PHE A N 1
ATOM 2686 C CA . PHE A 1 352 ? 27.886 8.883 7.996 1.00 93.75 352 PHE A CA 1
ATOM 2687 C C . PHE A 1 352 ? 28.121 7.500 8.598 1.00 93.75 352 PHE A C 1
ATOM 2689 O O . PHE A 1 352 ? 27.166 6.826 8.972 1.00 93.75 352 PHE A O 1
ATOM 2696 N N . ILE A 1 353 ? 29.377 7.078 8.752 1.00 92.94 353 ILE A N 1
ATOM 2697 C CA . ILE A 1 353 ? 29.721 5.746 9.268 1.00 92.94 353 ILE A CA 1
ATOM 2698 C C . ILE A 1 353 ? 29.249 5.520 10.714 1.00 92.94 353 ILE A C 1
ATOM 2700 O O . ILE A 1 353 ? 29.106 4.383 11.149 1.00 92.94 353 ILE A O 1
ATOM 2704 N N . ASN A 1 354 ? 29.008 6.604 11.459 1.00 91.69 354 ASN A N 1
ATOM 2705 C CA . ASN A 1 354 ? 28.469 6.566 12.820 1.00 91.69 354 ASN A CA 1
ATOM 2706 C C . ASN A 1 354 ? 26.953 6.839 12.868 1.00 91.69 354 ASN A C 1
ATOM 2708 O O . ASN A 1 354 ? 26.391 6.929 13.958 1.00 91.69 354 ASN A O 1
ATOM 2712 N N . GLY A 1 355 ? 26.309 7.017 11.714 1.00 93.00 355 GLY A N 1
ATOM 2713 C CA . GLY A 1 355 ? 24.884 7.293 11.596 1.00 93.00 355 GLY A CA 1
ATOM 2714 C C . GLY A 1 355 ? 24.547 8.384 10.579 1.00 93.00 355 GLY A C 1
ATOM 2715 O O . GLY A 1 355 ? 25.336 9.284 10.287 1.00 93.00 355 GLY A O 1
ATOM 2716 N N . PHE A 1 356 ? 23.335 8.300 10.051 1.00 92.88 356 PHE A N 1
ATOM 2717 C CA . PHE A 1 356 ? 22.709 9.258 9.153 1.00 92.88 356 PHE A CA 1
ATOM 2718 C C . PHE A 1 356 ? 22.200 10.480 9.914 1.00 92.88 356 PHE A C 1
ATOM 2720 O O . PHE A 1 356 ? 21.784 10.404 11.075 1.00 92.88 356 PHE A O 1
ATOM 2727 N N . SER A 1 357 ? 22.190 11.627 9.231 1.00 91.06 357 SER A N 1
ATOM 2728 C CA . SER A 1 357 ? 21.554 12.833 9.759 1.00 91.06 357 SER A CA 1
ATOM 2729 C C . SER A 1 357 ? 20.044 12.616 9.921 1.00 91.06 357 SER A C 1
ATOM 2731 O O . SER A 1 357 ? 19.438 11.786 9.239 1.00 91.06 357 SER A O 1
ATOM 2733 N N . GLN A 1 358 ? 19.404 13.395 10.798 1.00 90.56 358 GLN A N 1
ATOM 2734 C CA . GLN A 1 358 ? 17.941 13.361 10.933 1.00 90.56 358 GLN A CA 1
ATOM 2735 C C . GLN A 1 358 ? 17.240 13.689 9.609 1.00 90.56 358 GLN A C 1
ATOM 2737 O O . GLN A 1 358 ? 16.211 13.093 9.297 1.00 90.56 358 GLN A O 1
ATOM 2742 N N . HIS A 1 359 ? 17.823 14.579 8.800 1.00 90.44 359 HIS A N 1
ATOM 2743 C CA . HIS A 1 359 ? 17.294 14.903 7.481 1.00 90.44 359 HIS A CA 1
ATOM 2744 C C . HIS A 1 359 ? 17.374 13.701 6.529 1.00 90.44 359 HIS A C 1
ATOM 2746 O O . HIS A 1 359 ? 16.362 13.360 5.932 1.00 90.44 359 HIS A O 1
ATOM 2752 N N . MET A 1 360 ? 18.491 12.966 6.467 1.00 90.19 360 MET A N 1
ATOM 2753 C CA . MET A 1 360 ? 18.593 11.749 5.645 1.00 90.19 360 MET A CA 1
ATOM 2754 C C . MET A 1 360 ? 17.607 10.660 6.082 1.00 90.19 360 MET A C 1
ATOM 2756 O O . MET A 1 360 ? 16.942 10.063 5.236 1.00 90.19 360 MET A O 1
ATOM 2760 N N . LYS A 1 361 ? 17.449 10.431 7.395 1.00 92.06 361 LYS A N 1
ATOM 2761 C CA . LYS A 1 361 ? 16.433 9.496 7.918 1.00 92.06 361 LYS A CA 1
ATOM 2762 C C . LYS A 1 361 ? 15.025 9.937 7.522 1.00 92.06 361 LYS A C 1
ATOM 2764 O O . LYS A 1 361 ? 14.206 9.112 7.126 1.00 92.06 361 LYS A O 1
ATOM 2769 N N . SER A 1 362 ? 14.758 11.242 7.581 1.00 90.19 362 SER A N 1
ATOM 2770 C CA . SER A 1 362 ? 13.508 11.836 7.109 1.00 90.19 362 SER A CA 1
ATOM 2771 C C . SER A 1 362 ? 13.319 11.638 5.601 1.00 90.19 362 SER A C 1
ATOM 2773 O O . SER A 1 362 ? 12.240 11.241 5.171 1.00 90.19 362 SER A O 1
ATOM 2775 N N . THR A 1 363 ? 14.361 11.824 4.790 1.00 89.12 363 THR A N 1
ATOM 2776 C CA . THR A 1 363 ? 14.326 11.594 3.340 1.00 89.12 363 THR A CA 1
ATOM 2777 C C . THR A 1 363 ? 13.964 10.147 3.023 1.00 89.12 363 THR A C 1
ATOM 2779 O O . THR A 1 363 ? 13.014 9.934 2.277 1.00 89.12 363 THR A O 1
ATOM 2782 N N . ILE A 1 364 ? 14.624 9.164 3.650 1.00 86.62 364 ILE A N 1
ATOM 2783 C CA . ILE A 1 364 ? 14.272 7.735 3.518 1.00 86.62 364 ILE A CA 1
ATOM 2784 C C . ILE A 1 364 ? 12.803 7.529 3.904 1.00 86.62 364 ILE A C 1
ATOM 2786 O O . ILE A 1 364 ? 12.012 6.969 3.153 1.00 86.62 364 ILE A O 1
ATOM 2790 N N . LYS A 1 365 ? 12.392 8.070 5.051 1.00 85.19 365 LYS A N 1
ATOM 2791 C CA . LYS A 1 365 ? 11.018 7.963 5.544 1.00 85.19 365 LYS A CA 1
ATOM 2792 C C . LYS A 1 365 ? 9.968 8.548 4.589 1.00 85.19 365 LYS A C 1
ATOM 2794 O O . LYS A 1 365 ? 8.865 8.027 4.523 1.00 85.19 365 LYS A O 1
ATOM 2799 N N . HIS A 1 366 ? 10.264 9.645 3.899 1.00 80.00 366 HIS A N 1
ATOM 2800 C CA . HIS A 1 366 ? 9.293 10.348 3.054 1.00 80.00 366 HIS A CA 1
ATOM 2801 C C . HIS A 1 366 ? 9.326 9.941 1.582 1.00 80.00 366 HIS A C 1
ATOM 2803 O O . HIS A 1 366 ? 8.337 10.176 0.891 1.00 80.00 366 HIS A O 1
ATOM 2809 N N . ARG A 1 367 ? 10.459 9.428 1.091 1.00 81.31 367 ARG A N 1
ATOM 2810 C CA . ARG A 1 367 ? 10.646 9.034 -0.312 1.00 81.31 367 ARG A CA 1
ATOM 2811 C C . ARG A 1 367 ? 10.407 7.550 -0.530 1.00 81.31 367 ARG A C 1
ATOM 2813 O O . ARG A 1 367 ? 9.810 7.187 -1.528 1.00 81.31 367 ARG A O 1
ATOM 2820 N N . THR A 1 368 ? 10.851 6.730 0.414 1.00 69.69 368 THR A N 1
ATOM 2821 C CA . THR A 1 368 ? 10.804 5.270 0.311 1.00 69.69 368 THR A CA 1
ATOM 2822 C C . THR A 1 368 ? 9.614 4.684 1.052 1.00 69.69 368 THR A C 1
ATOM 2824 O O . THR A 1 368 ? 9.039 3.682 0.642 1.00 69.69 368 THR A O 1
ATOM 2827 N N . LEU A 1 369 ? 9.259 5.289 2.187 1.00 68.75 369 LEU A N 1
ATOM 2828 C CA . LEU A 1 369 ? 8.152 4.833 3.011 1.00 68.75 369 LEU A CA 1
ATOM 2829 C C . LEU A 1 369 ? 6.923 5.732 2.779 1.00 68.75 369 LEU A C 1
ATOM 2831 O O . LEU A 1 369 ? 7.051 6.928 2.510 1.00 68.75 369 LEU A O 1
ATOM 2835 N N . PRO A 1 370 ? 5.707 5.198 2.946 1.00 65.50 370 PRO A N 1
ATOM 2836 C CA . PRO A 1 370 ? 4.447 5.866 2.610 1.00 65.50 370 PRO A CA 1
ATOM 2837 C C . PRO A 1 370 ? 4.029 6.883 3.687 1.00 65.50 370 PRO A C 1
ATOM 2839 O O . PRO A 1 370 ? 2.850 7.088 3.960 1.00 65.50 370 PRO A O 1
ATOM 2842 N N . TYR A 1 371 ? 4.994 7.524 4.354 1.00 76.88 371 TYR A N 1
ATOM 2843 C CA . TYR A 1 371 ? 4.773 8.317 5.562 1.00 76.88 371 TYR A CA 1
ATOM 2844 C C . TYR A 1 371 ? 3.753 9.443 5.369 1.00 76.88 371 TYR A C 1
ATOM 2846 O O . TYR A 1 371 ? 2.882 9.615 6.217 1.00 76.88 371 TYR A O 1
ATOM 2854 N N . LYS A 1 372 ? 3.855 10.210 4.272 1.00 73.56 372 LYS A N 1
ATOM 2855 C CA . LYS A 1 372 ? 2.948 11.344 4.013 1.00 73.56 372 LYS A CA 1
ATOM 2856 C C . LYS A 1 372 ? 1.505 10.876 3.831 1.00 73.56 372 LYS A C 1
ATOM 2858 O O . LYS A 1 372 ? 0.599 11.476 4.401 1.00 73.56 372 LYS A O 1
ATOM 2863 N N . GLU A 1 373 ? 1.311 9.786 3.091 1.00 67.06 373 GLU A N 1
ATOM 2864 C CA . GLU A 1 373 ? -0.006 9.187 2.875 1.00 67.06 373 GLU A CA 1
ATOM 2865 C C . GLU A 1 373 ? -0.598 8.684 4.201 1.00 67.06 373 GLU A C 1
ATOM 2867 O O . GLU A 1 373 ? -1.736 9.007 4.536 1.00 67.06 373 GLU A O 1
ATOM 2872 N N . VAL A 1 374 ? 0.192 7.959 5.004 1.00 65.94 374 VAL A N 1
ATOM 2873 C CA . VAL A 1 374 ? -0.238 7.457 6.323 1.00 65.94 374 VAL A CA 1
ATOM 2874 C C . VAL A 1 374 ? -0.602 8.608 7.252 1.00 65.94 374 VAL A C 1
ATOM 2876 O O . VAL A 1 374 ? -1.599 8.531 7.964 1.00 65.94 374 VAL A O 1
ATOM 2879 N N . GLN A 1 375 ? 0.210 9.667 7.266 1.00 78.44 375 GLN A N 1
ATOM 2880 C CA . GLN A 1 375 ? -0.014 10.825 8.119 1.00 78.44 375 GLN A CA 1
ATOM 2881 C C . GLN A 1 375 ? -1.311 11.546 7.739 1.00 78.44 375 GLN A C 1
ATOM 2883 O O . GLN A 1 375 ? -2.132 11.797 8.616 1.00 78.44 375 GLN A O 1
ATOM 2888 N N . SER A 1 376 ? -1.530 11.811 6.450 1.00 73.19 376 SER A N 1
ATOM 2889 C CA . SER A 1 376 ? -2.770 12.430 5.971 1.00 73.19 376 SER A CA 1
ATOM 2890 C C . SER A 1 376 ? -3.998 11.582 6.332 1.00 73.19 376 SER A C 1
ATOM 2892 O O . SER A 1 376 ? -4.977 12.088 6.882 1.00 73.19 376 SER A O 1
ATOM 2894 N N . LYS A 1 377 ? -3.924 10.257 6.142 1.00 66.94 377 LYS A N 1
ATOM 2895 C CA . LYS A 1 377 ? -4.998 9.338 6.556 1.00 66.94 377 LYS A CA 1
ATOM 2896 C C . LYS A 1 377 ? -5.212 9.327 8.065 1.00 66.94 377 LYS A C 1
ATOM 2898 O O . LYS A 1 377 ? -6.351 9.244 8.518 1.00 66.94 377 LYS A O 1
ATOM 2903 N N . LEU A 1 378 ? -4.143 9.423 8.854 1.00 75.06 378 LEU A N 1
ATOM 2904 C CA . LEU A 1 378 ? -4.235 9.510 10.307 1.00 75.06 378 LEU A CA 1
ATOM 2905 C C . LEU A 1 378 ? -4.964 10.789 10.739 1.00 75.06 378 LEU A C 1
ATOM 2907 O O . LEU A 1 378 ? -5.798 10.718 11.636 1.00 75.06 378 LEU A O 1
ATOM 2911 N N . GLU A 1 379 ? -4.699 11.925 10.096 1.00 78.00 379 GLU A N 1
ATOM 2912 C CA . GLU A 1 379 ? -5.387 13.197 10.363 1.00 78.00 379 GLU A CA 1
ATOM 2913 C C . GLU A 1 379 ? -6.896 13.085 10.072 1.00 78.00 379 GLU A C 1
ATOM 2915 O O . GLU A 1 379 ? -7.731 13.458 10.905 1.00 78.00 379 GLU A O 1
ATOM 2920 N N . ILE A 1 380 ? -7.267 12.456 8.950 1.00 67.69 380 ILE A N 1
ATOM 2921 C CA . ILE A 1 380 ? -8.670 12.159 8.621 1.00 67.69 380 ILE A CA 1
ATOM 2922 C C . ILE A 1 380 ? -9.282 11.220 9.671 1.00 67.69 380 ILE A C 1
ATOM 2924 O O . ILE A 1 380 ? -10.338 11.521 10.232 1.00 67.69 380 ILE A O 1
ATOM 2928 N N . ALA A 1 381 ? -8.613 10.115 10.003 1.00 63.97 381 ALA A N 1
ATOM 2929 C CA . ALA A 1 381 ? -9.088 9.150 10.994 1.00 63.97 381 ALA A CA 1
ATOM 2930 C C . ALA A 1 381 ? -9.262 9.781 12.387 1.00 63.97 381 ALA A C 1
ATOM 2932 O O . ALA A 1 381 ? -10.221 9.470 13.099 1.00 63.97 381 ALA A O 1
ATOM 2933 N N . GLN A 1 382 ? -8.382 10.709 12.769 1.00 82.38 382 GLN A N 1
ATOM 2934 C CA . GLN A 1 382 ? -8.507 11.494 13.995 1.00 82.38 382 GLN A CA 1
ATOM 2935 C C . GLN A 1 382 ? -9.767 12.360 13.978 1.00 82.38 382 GLN A C 1
ATOM 2937 O O . GLN A 1 382 ? -10.525 12.323 14.950 1.00 82.38 382 GLN A O 1
ATOM 2942 N N . SER A 1 383 ? -10.050 13.047 12.867 1.00 75.31 383 SER A N 1
ATOM 2943 C CA . SER A 1 383 ? -11.272 13.848 12.719 1.00 75.31 383 SER A CA 1
ATOM 2944 C C . SER A 1 383 ? -12.547 12.996 12.841 1.00 75.31 383 SER A C 1
ATOM 2946 O O . SER A 1 383 ? -13.500 13.380 13.526 1.00 75.31 383 SER A O 1
ATOM 2948 N N . ILE A 1 384 ? -12.552 11.788 12.262 1.00 63.94 384 ILE A N 1
ATOM 2949 C CA . ILE A 1 384 ? -13.673 10.841 12.354 1.00 63.94 384 ILE A CA 1
ATOM 2950 C C . ILE A 1 384 ? -13.827 10.351 13.797 1.00 63.94 384 ILE A C 1
ATOM 2952 O O . ILE A 1 384 ? -14.925 10.400 14.358 1.00 63.94 384 ILE A O 1
ATOM 2956 N N . LYS A 1 385 ? -12.733 9.926 14.441 1.00 81.44 385 LYS A N 1
ATOM 2957 C CA . LYS A 1 385 ? -12.726 9.518 15.854 1.00 81.44 385 LYS A CA 1
ATOM 2958 C C . LYS A 1 385 ? -13.249 10.636 16.760 1.00 81.44 385 LYS A C 1
ATOM 2960 O O . LYS A 1 385 ? -13.963 10.352 17.728 1.00 81.44 385 LYS A O 1
ATOM 2965 N N . ASP A 1 386 ? -12.945 11.894 16.450 1.00 84.75 386 ASP A N 1
ATOM 2966 C CA . ASP A 1 386 ? -13.399 13.044 17.228 1.00 84.75 386 ASP A CA 1
ATOM 2967 C C . ASP A 1 386 ? -14.921 13.239 17.188 1.00 84.75 386 ASP A C 1
ATOM 2969 O O . ASP A 1 386 ? -15.512 13.543 18.234 1.00 84.75 386 ASP A O 1
ATOM 2973 N N . LYS A 1 387 ? -15.589 12.920 16.068 1.00 82.69 387 LYS A N 1
ATOM 2974 C CA . LYS A 1 387 ? -17.066 12.852 15.995 1.00 82.69 387 LYS A CA 1
ATOM 2975 C C . LYS A 1 387 ? -17.635 11.857 17.019 1.00 82.69 387 LYS A C 1
ATOM 2977 O O . LYS A 1 387 ? -18.652 12.116 17.667 1.00 82.69 387 LYS A O 1
ATOM 2982 N N . TYR A 1 388 ? -16.926 10.752 17.259 1.00 84.00 388 TYR A N 1
ATOM 2983 C CA . TYR A 1 388 ? -17.301 9.704 18.216 1.00 84.00 388 TYR A CA 1
ATOM 2984 C C . TYR A 1 388 ? -16.708 9.881 19.622 1.00 84.00 388 TYR A C 1
ATOM 2986 O O . TYR A 1 388 ? -16.952 9.061 20.515 1.00 84.00 388 TYR A O 1
ATOM 2994 N N . ARG A 1 389 ? -15.981 10.973 19.890 1.00 91.25 389 ARG A N 1
ATOM 2995 C CA . ARG A 1 389 ? -15.234 11.177 21.144 1.00 91.25 389 ARG A CA 1
ATOM 2996 C C . ARG A 1 389 ? -16.092 11.028 22.397 1.00 91.25 389 ARG A C 1
ATOM 2998 O O . ARG A 1 389 ? -15.637 10.474 23.398 1.00 91.25 389 ARG A O 1
ATOM 3005 N N . LYS A 1 390 ? -17.343 11.503 22.373 1.00 91.81 390 LYS A N 1
ATOM 3006 C CA . LYS A 1 390 ? -18.280 11.335 23.502 1.00 91.81 390 LYS A CA 1
ATOM 3007 C C . LYS A 1 390 ? -18.612 9.853 23.725 1.00 91.81 390 LYS A C 1
ATOM 3009 O O . LYS A 1 390 ? -18.609 9.405 24.864 1.00 91.81 390 LYS A O 1
ATOM 3014 N N . GLN A 1 391 ? -18.819 9.070 22.671 1.00 88.44 391 GLN A N 1
ATOM 3015 C CA . GLN A 1 391 ? -19.102 7.636 22.785 1.00 88.44 391 GLN A CA 1
ATOM 3016 C C . GLN A 1 391 ? -17.900 6.853 23.328 1.00 88.44 391 GLN A C 1
ATOM 3018 O O . GLN A 1 391 ? -18.086 5.941 24.121 1.00 88.44 391 GLN A O 1
ATOM 3023 N N . LEU A 1 392 ? -16.673 7.267 23.007 1.00 88.12 392 LEU A N 1
ATOM 3024 C CA . LEU A 1 392 ? -15.444 6.600 23.455 1.00 88.12 392 LEU A CA 1
ATOM 3025 C C . LEU A 1 392 ? -14.970 7.020 24.858 1.00 88.12 392 LEU A C 1
ATOM 3027 O O . LEU A 1 392 ? -14.196 6.307 25.497 1.00 88.12 392 LEU A O 1
ATOM 3031 N N . LYS A 1 393 ? -15.435 8.164 25.380 1.00 91.50 393 LYS A N 1
ATOM 3032 C CA . LYS A 1 393 ? -15.085 8.634 26.732 1.00 91.50 393 LYS A CA 1
ATOM 3033 C C . LYS A 1 393 ? -15.700 7.723 27.812 1.00 91.50 393 LYS A C 1
ATOM 3035 O O . LYS A 1 393 ? -16.931 7.605 27.846 1.00 91.50 393 LYS A O 1
ATOM 3040 N N . PRO A 1 394 ? -14.900 7.172 28.755 1.00 88.56 394 PRO A N 1
ATOM 3041 C CA . PRO A 1 394 ? -15.398 6.272 29.802 1.00 88.56 394 PRO A CA 1
ATOM 3042 C C . PRO A 1 394 ? -16.521 6.868 30.660 1.00 88.56 394 PRO A C 1
ATOM 3044 O O . PRO A 1 394 ? -17.498 6.189 30.943 1.00 88.56 394 PRO A O 1
ATOM 3047 N N . TYR A 1 395 ? -16.422 8.151 31.013 1.00 88.81 395 TYR A N 1
ATOM 3048 C CA . TYR A 1 395 ? -17.403 8.836 31.868 1.00 88.81 395 TYR A CA 1
ATOM 3049 C C . TYR A 1 395 ? -18.588 9.445 31.099 1.00 88.81 395 TYR A C 1
ATOM 3051 O O . TYR A 1 395 ? -19.421 10.128 31.682 1.00 88.81 395 TYR A O 1
ATOM 3059 N N . SER A 1 396 ? -18.679 9.242 29.781 1.00 92.25 396 SER A N 1
ATOM 3060 C CA . SER A 1 396 ? -19.807 9.766 29.006 1.00 92.25 396 SER A CA 1
ATOM 3061 C C . SER A 1 396 ? -21.023 8.846 29.066 1.00 92.25 396 SER A C 1
ATOM 3063 O O . SER A 1 396 ? -20.905 7.624 28.971 1.00 92.25 396 SER A O 1
ATOM 3065 N N . PHE A 1 397 ? -22.205 9.461 29.120 1.00 89.31 397 PHE A N 1
ATOM 3066 C CA . PHE A 1 397 ? -23.506 8.796 29.091 1.00 89.31 397 PHE A CA 1
ATOM 3067 C C . PHE A 1 397 ? -23.898 8.259 27.709 1.00 89.31 397 PHE A C 1
ATOM 3069 O O . PHE A 1 397 ? -24.812 7.446 27.626 1.00 89.31 397 PHE A O 1
ATOM 3076 N N . LYS A 1 398 ? -23.222 8.677 26.631 1.00 91.00 398 LYS A N 1
ATOM 3077 C CA . LYS A 1 398 ? -23.512 8.171 25.284 1.00 91.00 398 LYS A CA 1
ATOM 3078 C C . LYS A 1 398 ? -23.108 6.697 25.176 1.00 91.00 398 LYS A C 1
ATOM 3080 O O . LYS A 1 398 ? -21.999 6.344 25.587 1.00 91.00 398 LYS A O 1
ATOM 3085 N N . LYS A 1 399 ? -24.003 5.872 24.622 1.00 87.81 399 LYS A N 1
ATOM 3086 C CA . LYS A 1 399 ? -23.748 4.457 24.321 1.00 87.81 399 LYS A CA 1
ATOM 3087 C C . LYS A 1 399 ? -22.597 4.336 23.320 1.00 87.81 399 LYS A C 1
ATOM 3089 O O . LYS A 1 399 ? -22.373 5.242 22.516 1.00 87.81 399 LYS A O 1
ATOM 3094 N N . VAL A 1 400 ? -21.847 3.248 23.424 1.00 85.94 400 VAL A N 1
ATOM 3095 C CA . VAL A 1 400 ? -20.767 2.917 22.496 1.00 85.94 400 VAL A CA 1
ATOM 3096 C C . VAL A 1 400 ? -21.398 2.288 21.258 1.00 85.94 400 VAL A C 1
ATOM 3098 O O . VAL A 1 400 ? -22.151 1.325 21.379 1.00 85.94 400 VAL A O 1
ATOM 3101 N N . SER A 1 401 ? -21.124 2.840 20.080 1.00 79.88 401 SER A N 1
ATOM 3102 C CA . SER A 1 401 ? -21.476 2.210 18.804 1.00 79.88 401 SER A CA 1
ATOM 3103 C C . SER A 1 401 ? -20.296 1.425 18.234 1.00 79.88 401 SER A C 1
ATOM 3105 O O . SER A 1 401 ? -19.140 1.698 18.569 1.00 79.88 401 SER A O 1
ATOM 3107 N N . HIS A 1 402 ? -20.587 0.498 17.321 1.00 71.62 402 HIS A N 1
ATOM 3108 C CA . HIS A 1 402 ? -19.566 -0.170 16.515 1.00 71.62 402 HIS A CA 1
ATOM 3109 C C . HIS A 1 402 ? -18.726 0.857 15.744 1.00 71.62 402 HIS A C 1
ATOM 3111 O O . HIS A 1 402 ? -17.507 0.852 15.876 1.00 71.62 402 HIS A O 1
ATOM 3117 N N . SER A 1 403 ? -19.353 1.832 15.077 1.00 66.50 403 SER A N 1
ATOM 3118 C CA . SER A 1 403 ? -18.659 2.892 14.328 1.00 66.50 403 SER A CA 1
ATOM 3119 C C . SER A 1 403 ? -17.658 3.671 15.187 1.00 66.50 403 SER A C 1
ATOM 3121 O O . SER A 1 403 ? -16.551 3.961 14.741 1.00 66.50 403 SER A O 1
ATOM 3123 N N . ALA A 1 404 ? -17.997 3.947 16.451 1.00 75.31 404 ALA A N 1
ATOM 3124 C CA . ALA A 1 404 ? -17.076 4.584 17.387 1.00 75.31 404 ALA A CA 1
ATOM 3125 C C . ALA A 1 404 ? -15.843 3.713 17.679 1.00 75.31 404 ALA A C 1
ATOM 3127 O O . ALA A 1 404 ? -14.717 4.213 17.658 1.00 75.31 404 ALA A O 1
ATOM 3128 N N . VAL A 1 405 ? -16.045 2.422 17.963 1.00 74.31 405 VAL A N 1
ATOM 3129 C CA . VAL A 1 405 ? -14.955 1.472 18.250 1.00 74.31 405 VAL A CA 1
ATOM 3130 C C . VAL A 1 405 ? -14.062 1.278 17.032 1.00 74.31 405 VAL A C 1
ATOM 3132 O O . VAL A 1 405 ? -12.844 1.216 17.168 1.00 74.31 405 VAL A O 1
ATOM 3135 N N . LEU A 1 406 ? -14.651 1.246 15.845 1.00 63.31 406 LEU A N 1
ATOM 3136 C CA . LEU A 1 406 ? -13.934 1.022 14.601 1.00 63.31 406 LEU A CA 1
ATOM 3137 C C . LEU A 1 406 ? -13.132 2.253 14.172 1.00 63.31 406 LEU A C 1
ATOM 3139 O O . LEU A 1 406 ? -11.950 2.119 13.874 1.00 63.31 406 LEU A O 1
ATOM 3143 N N . ALA A 1 407 ? -13.708 3.457 14.265 1.00 65.75 407 ALA A N 1
ATOM 3144 C CA . ALA A 1 407 ? -12.969 4.706 14.061 1.00 65.75 407 ALA A CA 1
ATOM 3145 C C . ALA A 1 407 ? -11.769 4.819 15.018 1.00 65.75 407 ALA A C 1
ATOM 3147 O O . ALA A 1 407 ? -10.690 5.272 14.639 1.00 65.75 407 ALA A O 1
ATOM 3148 N N . TYR A 1 408 ? -11.943 4.368 16.263 1.00 78.25 408 TYR A N 1
ATOM 3149 C CA . TYR A 1 408 ? -10.860 4.295 17.238 1.00 78.25 408 TYR A CA 1
ATOM 3150 C C . TYR A 1 408 ? -9.773 3.280 16.856 1.00 78.25 408 TYR A C 1
ATOM 3152 O O . TYR A 1 408 ? -8.588 3.610 16.934 1.00 78.25 408 TYR A O 1
ATOM 3160 N N . LEU A 1 409 ? -10.157 2.060 16.468 1.00 68.88 409 LEU A N 1
ATOM 3161 C CA . LEU A 1 409 ? -9.212 1.015 16.067 1.00 68.88 409 LEU A CA 1
ATOM 3162 C C . LEU A 1 409 ? -8.426 1.423 14.823 1.00 68.88 409 LEU A C 1
ATOM 3164 O O . LEU A 1 409 ? -7.206 1.300 14.821 1.00 68.88 409 LEU A O 1
ATOM 3168 N N . HIS A 1 410 ? -9.104 1.982 13.823 1.00 68.69 410 HIS A N 1
ATOM 3169 C CA . HIS A 1 410 ? -8.485 2.462 12.595 1.00 68.69 410 HIS A CA 1
ATOM 3170 C C . HIS A 1 410 ? -7.432 3.546 12.870 1.00 68.69 410 HIS A C 1
ATOM 3172 O O . HIS A 1 410 ? -6.280 3.419 12.458 1.00 68.69 410 HIS A O 1
ATOM 3178 N N . GLU A 1 411 ? -7.781 4.569 13.657 1.00 78.69 411 GLU A N 1
ATOM 3179 C CA . GLU A 1 411 ? -6.831 5.612 14.061 1.00 78.69 411 GLU A CA 1
ATOM 3180 C C . GLU A 1 411 ? -5.657 5.049 14.876 1.00 78.69 411 GLU A C 1
ATOM 3182 O O . GLU A 1 411 ? -4.506 5.434 14.660 1.00 78.69 411 GLU A O 1
ATOM 3187 N N . SER A 1 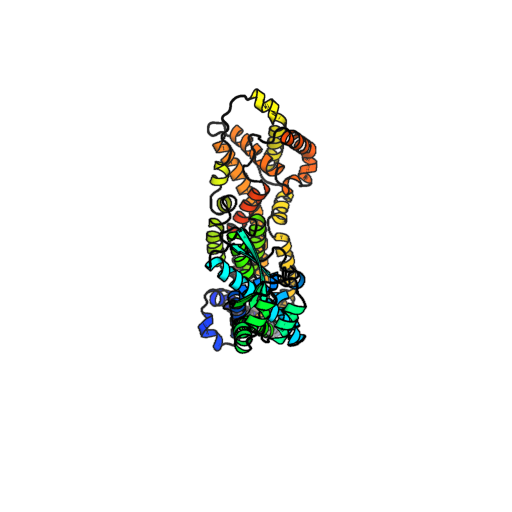412 ? -5.925 4.107 15.784 1.00 74.75 412 SER A N 1
ATOM 3188 C CA . SER A 1 412 ? -4.885 3.480 16.606 1.00 74.75 412 SER A CA 1
ATOM 3189 C C . SER A 1 412 ? -3.925 2.640 15.760 1.00 74.75 412 SER A C 1
ATOM 3191 O O . SER A 1 412 ? -2.714 2.689 15.984 1.00 74.75 412 SER A O 1
ATOM 3193 N N . ASN A 1 413 ? -4.442 1.916 14.764 1.00 67.75 413 ASN A N 1
ATOM 3194 C CA . ASN A 1 413 ? -3.640 1.139 13.826 1.00 67.75 413 ASN A CA 1
ATOM 3195 C C . ASN A 1 413 ? -2.780 2.050 12.938 1.00 67.75 413 ASN A C 1
ATOM 3197 O O . ASN A 1 413 ? -1.581 1.811 12.815 1.00 67.75 413 ASN A O 1
ATOM 3201 N N . LEU A 1 414 ? -3.344 3.129 12.382 1.00 67.12 414 LEU A N 1
ATOM 3202 C CA . LEU A 1 414 ? -2.583 4.113 11.602 1.00 67.12 414 LEU A CA 1
ATOM 3203 C C . LEU A 1 414 ? -1.484 4.774 12.443 1.00 67.12 414 LEU A C 1
ATOM 3205 O O . LEU A 1 414 ? -0.348 4.905 11.992 1.00 67.12 414 LEU A O 1
ATOM 3209 N N . SER A 1 415 ? -1.781 5.128 13.697 1.00 78.56 415 SER A N 1
ATOM 3210 C CA . SER A 1 415 ? -0.789 5.683 14.625 1.00 78.56 415 SER A CA 1
ATOM 3211 C C . SER A 1 415 ? 0.334 4.685 14.929 1.00 78.56 415 SER A C 1
ATOM 3213 O O . SER A 1 415 ? 1.516 5.043 14.932 1.00 78.56 415 SER A O 1
ATOM 3215 N N . ALA A 1 416 ? -0.016 3.418 15.160 1.00 74.69 416 ALA A N 1
ATOM 3216 C CA . ALA A 1 416 ? 0.940 2.334 15.350 1.00 74.69 416 ALA A CA 1
ATOM 3217 C C . ALA A 1 416 ? 1.809 2.117 14.103 1.00 74.69 416 ALA A C 1
ATOM 3219 O O . ALA A 1 416 ? 3.028 1.980 14.205 1.00 74.69 416 ALA A O 1
ATOM 3220 N N . PHE A 1 417 ? 1.206 2.140 12.920 1.00 72.25 417 PHE A N 1
ATOM 3221 C CA . PHE A 1 417 ? 1.915 1.973 11.663 1.00 72.25 417 PHE A CA 1
ATOM 3222 C C . PHE A 1 417 ? 2.860 3.148 11.370 1.00 72.25 417 PHE A C 1
ATOM 3224 O O . PHE A 1 417 ? 4.015 2.929 11.015 1.00 72.25 417 PHE A O 1
ATOM 3231 N N . LEU A 1 418 ? 2.443 4.387 11.643 1.00 78.69 418 LEU A N 1
ATOM 3232 C CA . LEU A 1 418 ? 3.306 5.566 11.525 1.00 78.69 418 LEU A CA 1
ATOM 3233 C C . LEU A 1 418 ? 4.525 5.482 12.461 1.00 78.69 418 LEU A C 1
ATOM 3235 O O . LEU A 1 418 ? 5.643 5.821 12.074 1.00 78.69 418 LEU A O 1
ATOM 3239 N N . LYS A 1 419 ? 4.341 4.969 13.685 1.00 85.12 419 LYS A N 1
ATOM 3240 C CA . LYS A 1 419 ? 5.459 4.677 14.599 1.00 85.12 419 LYS A CA 1
ATOM 3241 C C . LYS A 1 419 ? 6.382 3.590 14.051 1.00 85.12 419 LYS A C 1
ATOM 3243 O O . LYS A 1 419 ? 7.595 3.729 14.173 1.00 85.12 419 LYS A O 1
ATOM 3248 N N . ARG A 1 420 ? 5.837 2.540 13.425 1.00 79.69 420 ARG A N 1
ATOM 3249 C CA . ARG A 1 420 ? 6.647 1.513 12.751 1.00 79.69 420 ARG A CA 1
ATOM 3250 C C . ARG A 1 420 ? 7.459 2.104 11.606 1.00 79.69 420 ARG A C 1
ATOM 3252 O O . ARG A 1 420 ? 8.634 1.795 11.527 1.00 79.69 420 ARG A O 1
ATOM 3259 N N . ILE A 1 421 ? 6.889 2.994 10.792 1.00 77.19 421 ILE A N 1
ATOM 3260 C CA . ILE A 1 421 ? 7.630 3.716 9.745 1.00 77.19 421 ILE A CA 1
ATOM 3261 C C . ILE A 1 421 ? 8.796 4.519 10.338 1.00 77.19 421 ILE A C 1
ATOM 3263 O O . ILE A 1 421 ? 9.906 4.468 9.813 1.00 77.19 421 ILE A O 1
ATOM 3267 N N . ASN A 1 422 ? 8.568 5.238 11.442 1.00 86.75 422 ASN A N 1
ATOM 3268 C CA . ASN A 1 422 ? 9.637 5.990 12.107 1.00 86.75 422 ASN A CA 1
ATOM 3269 C C . ASN A 1 422 ? 10.764 5.062 12.591 1.00 86.75 422 ASN A C 1
ATOM 3271 O O . ASN A 1 422 ? 11.932 5.338 12.336 1.00 86.75 422 ASN A O 1
ATOM 3275 N N . ASN A 1 423 ? 10.415 3.935 13.217 1.00 88.00 423 ASN A N 1
ATOM 3276 C CA . ASN A 1 423 ? 11.392 2.940 13.664 1.00 88.00 423 ASN A CA 1
ATOM 3277 C C . ASN A 1 423 ? 12.099 2.251 12.487 1.00 88.00 423 ASN A C 1
ATOM 3279 O O . ASN A 1 423 ? 13.284 1.933 12.579 1.00 88.00 423 ASN A O 1
ATOM 3283 N N . ALA A 1 424 ? 11.386 2.029 11.381 1.00 82.06 424 ALA A N 1
ATOM 3284 C CA . ALA A 1 424 ? 11.922 1.401 10.185 1.00 82.06 424 ALA A CA 1
ATOM 3285 C C . ALA A 1 424 ? 13.093 2.211 9.641 1.00 82.06 424 ALA A C 1
ATOM 3287 O O . ALA A 1 424 ? 14.129 1.622 9.386 1.00 82.06 424 ALA A O 1
ATOM 3288 N N . ALA A 1 425 ? 12.991 3.542 9.572 1.00 88.62 425 ALA A N 1
ATOM 3289 C CA . ALA A 1 425 ? 14.092 4.395 9.117 1.00 88.62 425 ALA A CA 1
ATOM 3290 C C . ALA A 1 425 ? 15.377 4.228 9.961 1.00 88.62 425 ALA A C 1
ATOM 3292 O O . ALA A 1 425 ? 16.477 4.200 9.409 1.00 88.62 425 ALA A O 1
ATOM 3293 N N . GLU A 1 426 ? 15.252 4.063 11.283 1.00 91.50 426 GLU A N 1
ATOM 3294 C CA . GLU A 1 426 ? 16.393 3.794 12.176 1.00 91.50 426 GLU A CA 1
ATOM 3295 C C . GLU A 1 426 ? 16.964 2.378 12.004 1.00 91.50 426 GLU A C 1
ATOM 3297 O O . GLU A 1 426 ? 18.159 2.138 12.192 1.00 91.50 426 GLU A O 1
ATOM 3302 N N . ILE A 1 427 ? 16.116 1.402 11.675 1.00 90.88 427 ILE A N 1
ATOM 3303 C CA . ILE A 1 427 ? 16.555 0.037 11.367 1.00 90.88 427 ILE A CA 1
ATOM 3304 C C . ILE A 1 427 ? 17.241 0.006 9.992 1.00 90.88 427 ILE A C 1
ATOM 3306 O O . ILE A 1 427 ? 18.301 -0.608 9.881 1.00 90.88 427 ILE A O 1
ATOM 3310 N N . THR A 1 428 ? 16.716 0.726 8.995 1.00 89.50 428 THR A N 1
ATOM 3311 C CA . THR A 1 428 ? 17.283 0.851 7.644 1.00 89.50 428 THR A CA 1
ATOM 3312 C C . THR A 1 428 ? 18.708 1.367 7.697 1.00 89.50 428 THR A C 1
ATOM 3314 O O . THR A 1 428 ? 19.604 0.761 7.124 1.00 89.50 428 THR A O 1
ATOM 3317 N N . GLU A 1 429 ? 18.935 2.462 8.424 1.00 94.00 429 GLU A N 1
ATOM 3318 C CA . GLU A 1 429 ? 20.267 3.033 8.640 1.00 94.00 429 GLU A CA 1
ATOM 3319 C C . GLU A 1 429 ? 21.244 1.981 9.180 1.00 94.00 429 GLU A C 1
ATOM 3321 O O . GLU A 1 429 ? 22.316 1.777 8.612 1.00 94.00 429 GLU A O 1
ATOM 3326 N N . ARG A 1 430 ? 20.863 1.269 10.248 1.00 94.25 430 ARG A N 1
ATOM 3327 C CA . ARG A 1 430 ? 21.712 0.226 10.840 1.00 94.25 430 ARG A CA 1
ATOM 3328 C C . ARG A 1 430 ? 21.998 -0.910 9.861 1.00 94.25 430 ARG A C 1
ATOM 3330 O O . ARG A 1 430 ? 23.130 -1.376 9.806 1.00 94.25 430 ARG A O 1
ATOM 3337 N N . GLN A 1 431 ? 21.006 -1.331 9.079 1.00 91.12 431 GLN A N 1
ATOM 3338 C CA . GLN A 1 431 ? 21.165 -2.391 8.081 1.00 91.12 431 GLN A CA 1
ATOM 3339 C C . GLN A 1 431 ? 22.034 -1.959 6.892 1.00 91.12 431 GLN A C 1
ATOM 3341 O O . GLN A 1 431 ? 22.808 -2.766 6.391 1.00 91.12 431 GLN A O 1
ATOM 3346 N N . LEU A 1 432 ? 21.963 -0.694 6.469 1.00 91.94 432 LEU A N 1
ATOM 3347 C CA . LEU A 1 432 ? 22.844 -0.138 5.437 1.00 91.94 432 LEU A CA 1
ATOM 3348 C C . LEU A 1 432 ? 24.299 -0.070 5.914 1.00 91.94 432 LEU A C 1
ATOM 3350 O O . LEU A 1 432 ? 25.213 -0.432 5.170 1.00 91.94 432 LEU A O 1
ATOM 3354 N N . LEU A 1 433 ? 24.520 0.359 7.161 1.00 94.06 433 LEU A N 1
ATOM 3355 C CA . LEU A 1 433 ? 25.849 0.373 7.777 1.00 94.06 433 LEU A CA 1
ATOM 3356 C C . LEU A 1 433 ? 26.424 -1.043 7.907 1.00 94.06 433 LEU A C 1
ATOM 3358 O O . LEU A 1 433 ? 27.588 -1.262 7.570 1.00 94.06 433 LEU A O 1
ATOM 3362 N N . ASP A 1 434 ? 25.606 -2.002 8.344 1.00 93.12 434 ASP A N 1
ATOM 3363 C CA . ASP A 1 434 ? 25.979 -3.416 8.438 1.00 93.12 434 ASP A CA 1
ATOM 3364 C C . ASP A 1 434 ? 26.303 -4.012 7.059 1.00 93.12 434 ASP A C 1
ATOM 3366 O O . ASP A 1 434 ? 27.358 -4.619 6.887 1.00 93.12 434 ASP A O 1
ATOM 3370 N N . LEU A 1 435 ? 25.479 -3.744 6.038 1.00 87.81 435 LEU A N 1
ATOM 3371 C CA . LEU A 1 435 ? 25.744 -4.141 4.651 1.00 87.81 435 LEU A CA 1
ATOM 3372 C C . LEU A 1 435 ? 27.112 -3.632 4.169 1.00 87.81 435 LEU A C 1
ATOM 3374 O O . LEU A 1 435 ? 27.917 -4.410 3.654 1.00 87.81 435 LEU A O 1
ATOM 3378 N N . CYS A 1 436 ? 27.401 -2.341 4.364 1.00 90.94 436 CYS A N 1
ATOM 3379 C CA . CYS A 1 436 ? 28.679 -1.745 3.966 1.00 90.94 436 CYS A CA 1
ATOM 3380 C C . CYS A 1 436 ? 29.858 -2.332 4.761 1.00 90.94 436 CYS A C 1
ATOM 3382 O O . CYS A 1 436 ? 30.940 -2.543 4.209 1.00 90.94 436 CYS A O 1
ATOM 3384 N N . GLY A 1 437 ? 29.655 -2.624 6.048 1.00 90.75 437 GLY A N 1
ATOM 3385 C CA . GLY A 1 437 ? 30.639 -3.283 6.906 1.00 90.75 437 GLY A CA 1
ATOM 3386 C C . GLY A 1 437 ? 30.949 -4.715 6.464 1.00 90.75 437 GLY A C 1
ATOM 3387 O O . GLY A 1 437 ? 32.118 -5.094 6.391 1.00 90.75 437 GLY A O 1
ATOM 3388 N N . GLN A 1 438 ? 29.926 -5.493 6.109 1.00 88.06 438 GLN A N 1
ATOM 3389 C CA . GLN A 1 438 ? 30.078 -6.855 5.594 1.00 88.06 438 GLN A CA 1
ATOM 3390 C C . GLN A 1 438 ? 30.767 -6.870 4.228 1.00 88.06 438 GLN A C 1
ATOM 3392 O O . GLN A 1 438 ? 31.686 -7.664 4.023 1.00 88.06 438 GLN A O 1
ATOM 3397 N N . ALA A 1 439 ? 30.387 -5.964 3.323 1.00 84.06 439 ALA A N 1
ATOM 3398 C CA . ALA A 1 439 ? 31.058 -5.789 2.036 1.00 84.06 439 ALA A CA 1
ATOM 3399 C C . ALA A 1 439 ? 32.552 -5.490 2.213 1.00 84.06 439 ALA A C 1
ATOM 3401 O O . ALA A 1 439 ? 33.406 -6.159 1.626 1.00 84.06 439 ALA A O 1
ATOM 3402 N N . ALA A 1 440 ? 32.881 -4.563 3.115 1.00 87.19 440 ALA A N 1
ATOM 3403 C CA . ALA A 1 440 ? 34.261 -4.253 3.449 1.00 87.19 440 ALA A CA 1
ATOM 3404 C C . ALA A 1 440 ? 35.013 -5.444 4.051 1.00 87.19 440 ALA A C 1
ATOM 3406 O O . ALA A 1 440 ? 36.145 -5.721 3.659 1.00 87.19 440 ALA A O 1
ATOM 3407 N N . ALA A 1 441 ? 34.389 -6.173 4.977 1.00 87.81 441 ALA A N 1
ATOM 3408 C CA . ALA A 1 441 ? 34.994 -7.342 5.602 1.00 87.81 441 ALA A CA 1
ATOM 3409 C C . ALA A 1 441 ? 35.311 -8.455 4.594 1.00 87.81 441 ALA A C 1
ATOM 3411 O O . ALA A 1 441 ? 36.292 -9.162 4.796 1.00 87.81 441 ALA A O 1
ATOM 3412 N N . ARG A 1 442 ? 34.534 -8.598 3.511 1.00 84.38 442 ARG A N 1
ATOM 3413 C CA . ARG A 1 442 ? 34.839 -9.558 2.440 1.00 84.38 442 ARG A CA 1
ATOM 3414 C C . ARG A 1 442 ? 35.937 -9.061 1.504 1.00 84.38 442 ARG A C 1
ATOM 3416 O O . ARG A 1 442 ? 36.827 -9.833 1.168 1.00 84.38 442 ARG A O 1
ATOM 3423 N N . GLN A 1 443 ? 35.903 -7.786 1.115 1.00 83.00 443 GLN A N 1
ATOM 3424 C CA . GLN A 1 443 ? 36.872 -7.231 0.165 1.00 83.00 443 GLN A CA 1
ATOM 3425 C C . GLN A 1 443 ? 38.294 -7.143 0.741 1.00 83.00 443 GLN A C 1
ATOM 3427 O O . GLN A 1 443 ? 39.263 -7.330 0.013 1.00 83.00 443 GLN A O 1
ATOM 3432 N N . VAL A 1 444 ? 38.422 -6.861 2.041 1.00 87.31 444 VAL A N 1
ATOM 3433 C CA . VAL A 1 444 ? 39.708 -6.702 2.742 1.00 87.31 444 VAL A CA 1
ATOM 3434 C C . VAL A 1 444 ? 39.769 -7.599 3.986 1.00 87.31 444 VAL A C 1
ATOM 3436 O O . VAL A 1 444 ? 39.997 -7.149 5.112 1.00 87.31 444 VAL A O 1
ATOM 3439 N N . ALA A 1 445 ? 39.503 -8.896 3.792 1.00 87.12 445 ALA A N 1
ATOM 3440 C CA . ALA A 1 445 ? 39.338 -9.878 4.870 1.00 87.12 445 ALA A CA 1
ATOM 3441 C C . ALA A 1 445 ? 40.543 -9.974 5.819 1.00 87.12 445 ALA A C 1
ATOM 3443 O O . ALA A 1 445 ? 40.355 -10.008 7.041 1.00 87.12 445 ALA A O 1
ATOM 3444 N N . ASN A 1 446 ? 41.758 -9.928 5.267 1.00 90.00 446 ASN A N 1
ATOM 3445 C CA . ASN A 1 446 ? 43.017 -10.079 6.004 1.00 90.00 446 ASN A CA 1
ATOM 3446 C C . ASN A 1 446 ? 43.613 -8.749 6.498 1.00 90.00 446 ASN A C 1
ATOM 3448 O O . ASN A 1 446 ? 44.663 -8.744 7.136 1.00 90.00 446 ASN A O 1
ATOM 3452 N N . ASP A 1 447 ? 42.961 -7.618 6.224 1.00 92.62 447 ASP A N 1
ATOM 3453 C CA . ASP A 1 447 ? 43.468 -6.304 6.607 1.00 92.62 447 ASP A CA 1
ATOM 3454 C C . ASP A 1 447 ? 43.033 -5.865 8.013 1.00 92.62 447 ASP A C 1
ATOM 3456 O O . ASP A 1 447 ? 42.099 -6.388 8.632 1.00 92.62 447 ASP A O 1
ATOM 3460 N N . SER A 1 448 ? 43.700 -4.815 8.503 1.00 94.44 448 SER A N 1
ATOM 3461 C CA . SER A 1 448 ? 43.392 -4.175 9.784 1.00 94.44 448 SER A CA 1
ATOM 3462 C C . SER A 1 448 ? 41.944 -3.669 9.881 1.00 94.44 448 SER A C 1
ATOM 3464 O O . SER A 1 448 ? 41.330 -3.244 8.899 1.00 94.44 448 SER A O 1
ATOM 3466 N N . HIS A 1 449 ? 41.424 -3.585 11.110 1.00 93.88 449 HIS A N 1
ATOM 3467 C CA . HIS A 1 449 ? 40.113 -2.987 11.395 1.00 93.88 449 HIS A CA 1
ATOM 3468 C C . HIS A 1 449 ? 39.983 -1.553 10.844 1.00 93.88 449 HIS A C 1
ATOM 3470 O O . HIS A 1 449 ? 38.934 -1.165 10.329 1.00 93.88 449 HIS A O 1
ATOM 3476 N N . LYS A 1 450 ? 41.066 -0.761 10.894 1.00 95.56 450 LYS A N 1
ATOM 3477 C CA . LYS A 1 450 ? 41.106 0.590 10.313 1.00 95.56 450 LYS A CA 1
ATOM 3478 C C . LYS A 1 450 ? 40.842 0.557 8.807 1.00 95.56 450 LYS A C 1
ATOM 3480 O O . LYS A 1 450 ? 40.071 1.378 8.314 1.00 95.56 450 LYS A O 1
ATOM 3485 N N . LYS A 1 451 ? 41.439 -0.402 8.092 1.00 92.31 451 LYS A N 1
ATOM 3486 C CA . LYS A 1 451 ? 41.250 -0.548 6.647 1.00 92.31 451 LYS A CA 1
ATOM 3487 C C . LYS A 1 451 ? 39.839 -1.014 6.300 1.00 92.31 451 LYS A C 1
ATOM 3489 O O . LYS A 1 451 ? 39.225 -0.435 5.409 1.00 92.31 451 LYS A O 1
ATOM 3494 N N . LYS A 1 452 ? 39.291 -1.971 7.056 1.00 91.94 452 LYS A N 1
ATOM 3495 C CA . LYS A 1 452 ? 37.885 -2.399 6.937 1.00 91.94 452 LYS A CA 1
ATOM 3496 C C . LYS A 1 452 ? 36.927 -1.219 7.113 1.00 91.94 452 LYS A C 1
ATOM 3498 O O . LYS A 1 452 ? 36.038 -1.028 6.292 1.00 91.94 452 LYS A O 1
ATOM 3503 N N . LYS A 1 453 ? 37.160 -0.357 8.110 1.00 95.12 453 LYS A N 1
ATOM 3504 C CA . LYS A 1 453 ? 36.365 0.866 8.314 1.00 95.12 453 LYS A CA 1
ATOM 3505 C C . LYS A 1 453 ? 36.500 1.866 7.158 1.00 95.12 453 LYS A C 1
ATOM 3507 O O . LYS A 1 453 ? 35.507 2.459 6.755 1.00 95.12 453 LYS A O 1
ATOM 3512 N N . GLU A 1 454 ? 37.702 2.062 6.614 1.00 94.88 454 GLU A N 1
ATOM 3513 C CA . GLU A 1 454 ? 37.927 2.928 5.443 1.00 94.88 454 GLU A CA 1
ATOM 3514 C C . GLU A 1 454 ? 37.155 2.429 4.214 1.00 94.88 454 GLU A C 1
ATOM 3516 O O . GLU A 1 454 ? 36.508 3.218 3.528 1.00 94.88 454 GLU A O 1
ATOM 3521 N N . VAL A 1 455 ? 37.195 1.120 3.963 1.00 92.69 455 VAL A N 1
ATOM 3522 C CA . VAL A 1 455 ? 36.474 0.481 2.859 1.00 92.69 455 VAL A CA 1
ATOM 3523 C C . VAL A 1 455 ? 34.958 0.550 3.069 1.00 92.69 455 VAL A C 1
ATOM 3525 O O . VAL A 1 455 ? 34.241 0.920 2.143 1.00 92.69 455 VAL A O 1
ATOM 3528 N N . ALA A 1 456 ? 34.468 0.303 4.287 1.00 94.25 456 ALA A N 1
ATOM 3529 C CA . ALA A 1 456 ? 33.047 0.437 4.617 1.00 94.25 456 ALA A CA 1
ATOM 3530 C C . ALA A 1 456 ? 32.547 1.871 4.387 1.00 94.25 456 ALA A C 1
ATOM 3532 O O . ALA A 1 456 ? 31.484 2.068 3.802 1.00 94.25 456 ALA A O 1
ATOM 3533 N N . SER A 1 457 ? 33.347 2.876 4.763 1.00 96.12 457 SER A N 1
ATOM 3534 C CA . SER A 1 457 ? 33.057 4.278 4.447 1.00 96.12 457 SER A CA 1
ATOM 3535 C C . SER A 1 457 ? 32.971 4.517 2.941 1.00 96.12 457 SER A C 1
ATOM 3537 O O . SER A 1 457 ? 32.119 5.273 2.505 1.00 96.12 457 SER A O 1
ATOM 3539 N N . ARG A 1 458 ? 33.798 3.876 2.108 1.00 95.12 458 ARG A N 1
ATOM 3540 C CA . ARG A 1 458 ? 33.690 4.055 0.650 1.00 95.12 458 ARG A CA 1
ATOM 3541 C C . ARG A 1 458 ? 32.410 3.460 0.076 1.00 95.12 458 ARG A C 1
ATOM 3543 O O . ARG A 1 458 ? 31.761 4.135 -0.715 1.00 95.12 458 ARG A O 1
ATOM 3550 N N . PHE A 1 459 ? 32.016 2.263 0.510 1.00 93.38 459 PHE A N 1
ATOM 3551 C CA . PHE A 1 459 ? 30.728 1.677 0.120 1.00 93.38 459 PHE A CA 1
ATOM 3552 C C . PHE A 1 459 ? 29.550 2.547 0.555 1.00 93.38 459 PHE A C 1
ATOM 3554 O O . PHE A 1 459 ? 28.653 2.815 -0.239 1.00 93.38 459 PHE A O 1
ATOM 3561 N N . LEU A 1 460 ? 29.579 3.056 1.788 1.00 95.62 460 LEU A N 1
ATOM 3562 C CA . LEU A 1 460 ? 28.531 3.948 2.273 1.00 95.62 460 LEU A CA 1
ATOM 3563 C C . LEU A 1 460 ? 28.489 5.257 1.478 1.00 95.62 460 LEU A C 1
ATOM 3565 O O . LEU A 1 460 ? 27.417 5.746 1.132 1.00 95.62 460 LEU A O 1
ATOM 3569 N N . GLY A 1 461 ? 29.659 5.815 1.166 1.00 95.88 461 GLY A N 1
ATOM 3570 C CA . GLY A 1 461 ? 29.779 7.005 0.338 1.00 95.88 461 GLY A CA 1
ATOM 3571 C C . GLY A 1 461 ? 29.234 6.795 -1.065 1.00 95.88 461 GLY A C 1
ATOM 3572 O O . GLY A 1 461 ? 28.503 7.651 -1.547 1.00 95.88 461 GLY A O 1
ATOM 3573 N N . GLU A 1 462 ? 29.532 5.654 -1.692 1.00 95.19 462 GLU A N 1
ATOM 3574 C CA . GLU A 1 462 ? 28.952 5.287 -2.984 1.00 95.19 462 GLU A CA 1
ATOM 3575 C C . GLU A 1 462 ? 27.427 5.225 -2.913 1.00 95.19 462 GLU A C 1
ATOM 3577 O O . GLU A 1 462 ? 26.751 5.810 -3.760 1.00 95.19 462 GLU A O 1
ATOM 3582 N N . LEU A 1 463 ? 26.886 4.562 -1.889 1.00 94.00 463 LEU A N 1
ATOM 3583 C CA . LEU A 1 463 ? 25.447 4.394 -1.704 1.00 94.00 463 LEU A CA 1
ATOM 3584 C C . LEU A 1 463 ? 24.735 5.751 -1.600 1.00 94.00 463 LEU A C 1
ATOM 3586 O O . LEU A 1 463 ? 23.712 5.978 -2.243 1.00 94.00 463 LEU A O 1
ATOM 3590 N N . VAL A 1 464 ? 25.321 6.690 -0.854 1.00 94.88 464 VAL A N 1
ATOM 3591 C CA . VAL A 1 464 ? 24.806 8.060 -0.718 1.00 94.88 464 VAL A CA 1
ATOM 3592 C C . VAL A 1 464 ? 24.972 8.868 -2.011 1.00 94.88 464 VAL A C 1
ATOM 3594 O O . VAL A 1 464 ? 24.043 9.560 -2.418 1.00 94.88 464 VAL A O 1
ATOM 3597 N N . LEU A 1 465 ? 26.135 8.789 -2.665 1.00 94.75 465 LEU A N 1
ATOM 3598 C CA . LEU A 1 465 ? 26.462 9.552 -3.878 1.00 94.75 465 LEU A CA 1
ATOM 3599 C C . LEU A 1 465 ? 25.641 9.134 -5.100 1.00 94.75 465 LEU A C 1
ATOM 3601 O O . LEU A 1 465 ? 25.435 9.931 -6.015 1.00 94.75 465 LEU A O 1
ATOM 3605 N N . THR A 1 466 ? 25.190 7.886 -5.140 1.00 92.88 466 THR A N 1
ATOM 3606 C CA . THR A 1 466 ? 24.420 7.352 -6.270 1.00 92.88 466 THR A CA 1
ATOM 3607 C C . THR A 1 466 ? 22.932 7.272 -6.025 1.00 92.88 466 THR A C 1
ATOM 3609 O O . THR A 1 466 ? 22.188 7.143 -6.993 1.00 92.88 466 THR A O 1
ATOM 3612 N N . SER A 1 467 ? 22.490 7.402 -4.776 1.00 93.25 467 SER A N 1
ATOM 3613 C CA . SER A 1 467 ? 21.073 7.559 -4.483 1.00 93.25 467 SER A CA 1
ATOM 3614 C C . SER A 1 467 ? 20.570 8.916 -4.976 1.00 93.25 467 SER A C 1
ATOM 3616 O O . SER A 1 467 ? 21.119 9.963 -4.614 1.00 93.25 467 SER A O 1
ATOM 3618 N N . SER A 1 468 ? 19.507 8.913 -5.784 1.00 88.94 468 SER A N 1
ATOM 3619 C CA . SER A 1 468 ? 18.918 10.136 -6.336 1.00 88.94 468 SER A CA 1
ATOM 3620 C C . SER A 1 468 ? 18.419 11.070 -5.232 1.00 88.94 468 SER A C 1
ATOM 3622 O O . SER A 1 468 ? 18.624 12.285 -5.305 1.00 88.94 468 SER A O 1
ATOM 3624 N N . TYR A 1 469 ? 17.840 10.516 -4.164 1.00 85.69 469 TYR A N 1
ATOM 3625 C CA . TYR A 1 469 ? 17.267 11.304 -3.080 1.00 85.69 469 TYR A CA 1
ATOM 3626 C C . TYR A 1 469 ? 18.252 11.608 -1.949 1.00 85.69 469 TYR A C 1
ATOM 3628 O O . TYR A 1 469 ? 18.219 12.734 -1.448 1.00 85.69 469 TYR A O 1
ATOM 3636 N N . LEU A 1 470 ? 19.166 10.704 -1.573 1.00 90.19 470 LEU A N 1
ATOM 3637 C CA . LEU A 1 470 ? 20.166 11.029 -0.541 1.00 90.19 470 LEU A CA 1
ATOM 3638 C C . LEU A 1 470 ? 21.217 12.022 -1.045 1.00 90.19 470 LEU A C 1
ATOM 3640 O O . LEU A 1 470 ? 21.597 12.922 -0.300 1.00 90.19 470 LEU A O 1
ATOM 3644 N N . LYS A 1 471 ? 21.634 11.941 -2.317 1.00 90.25 471 LYS A N 1
ATOM 3645 C CA . LYS A 1 471 ? 22.520 12.953 -2.918 1.00 90.25 471 LYS A CA 1
ATOM 3646 C C . LYS A 1 471 ? 21.856 14.332 -2.982 1.00 90.25 471 LYS A C 1
ATOM 3648 O O . LYS A 1 471 ? 22.532 15.356 -2.893 1.00 90.25 471 LYS A O 1
ATOM 3653 N N . SER A 1 472 ? 20.534 14.371 -3.167 1.00 84.12 472 SER A N 1
ATOM 3654 C CA . SER A 1 472 ? 19.774 15.622 -3.286 1.00 84.12 472 SER A CA 1
ATOM 3655 C C . SER A 1 472 ? 19.580 16.376 -1.966 1.00 84.12 472 SER A C 1
ATOM 3657 O O . SER A 1 472 ? 19.126 17.520 -1.992 1.00 84.12 472 SER A O 1
ATOM 3659 N N . ASP A 1 473 ? 19.942 15.753 -0.842 1.00 85.81 473 ASP A N 1
ATOM 3660 C CA . ASP A 1 473 ? 19.872 16.318 0.500 1.00 85.81 473 ASP A CA 1
ATOM 3661 C C . ASP A 1 473 ? 20.584 17.685 0.574 1.00 85.81 473 ASP A C 1
ATOM 3663 O O . ASP A 1 473 ? 21.692 17.883 0.065 1.00 85.81 473 ASP A O 1
ATOM 3667 N N . PHE A 1 474 ? 19.910 18.672 1.167 1.00 81.62 474 PHE A N 1
ATOM 3668 C CA . PHE A 1 474 ? 20.396 20.052 1.193 1.00 81.62 474 PHE A CA 1
ATOM 3669 C C . PHE A 1 474 ? 21.712 20.185 1.969 1.00 81.62 474 PHE A C 1
ATOM 3671 O O . PHE A 1 474 ? 22.637 20.867 1.517 1.00 81.62 474 PHE A O 1
ATOM 3678 N N . ASP A 1 475 ? 21.826 19.498 3.109 1.00 83.06 475 ASP A N 1
ATOM 3679 C CA . ASP A 1 475 ? 23.039 19.524 3.921 1.00 83.06 475 ASP A CA 1
ATOM 3680 C C . ASP A 1 475 ? 24.193 18.827 3.196 1.00 83.06 475 ASP A C 1
ATOM 3682 O O . ASP A 1 475 ? 25.331 19.303 3.260 1.00 83.06 475 ASP A O 1
ATOM 3686 N N . MET A 1 476 ? 23.892 17.760 2.447 1.00 86.19 476 MET A N 1
ATOM 3687 C CA . MET A 1 476 ? 24.856 17.081 1.579 1.00 86.19 476 MET A CA 1
ATOM 3688 C C . MET A 1 476 ? 25.429 18.008 0.515 1.00 86.19 476 MET A C 1
ATOM 3690 O O . MET A 1 476 ? 26.648 18.160 0.431 1.00 86.19 476 MET A O 1
ATOM 3694 N N . LYS A 1 477 ? 24.569 18.665 -0.269 1.00 87.06 477 LYS A N 1
ATOM 3695 C CA . LYS A 1 477 ? 25.009 19.581 -1.333 1.00 87.06 477 LYS A CA 1
ATOM 3696 C C . LYS A 1 477 ? 25.815 20.750 -0.786 1.00 87.06 477 LYS A C 1
ATOM 3698 O O . LYS A 1 477 ? 26.839 21.106 -1.363 1.00 87.06 477 LYS A O 1
ATOM 3703 N N . ARG A 1 478 ? 25.387 21.324 0.341 1.00 88.94 478 ARG A N 1
ATOM 3704 C CA . ARG A 1 478 ? 26.092 22.442 0.977 1.00 88.94 478 ARG A CA 1
ATOM 3705 C C . ARG A 1 478 ? 27.475 22.031 1.483 1.00 88.94 478 ARG A C 1
ATOM 3707 O O . ARG A 1 478 ? 28.421 22.795 1.331 1.00 88.94 478 ARG A O 1
ATOM 3714 N N . LYS A 1 479 ? 27.596 20.856 2.109 1.00 91.75 479 LYS A N 1
ATOM 3715 C CA . LYS A 1 479 ? 28.840 20.419 2.761 1.00 91.75 479 LYS A CA 1
ATOM 3716 C C . LYS A 1 479 ? 29.829 19.753 1.802 1.00 91.75 479 LYS A C 1
ATOM 3718 O O . LYS A 1 479 ? 31.029 19.905 1.996 1.00 91.75 479 LYS A O 1
ATOM 3723 N N . PHE A 1 480 ? 29.335 19.036 0.796 1.00 94.38 480 PHE A N 1
ATOM 3724 C CA . PHE A 1 480 ? 30.136 18.178 -0.084 1.00 94.38 480 PHE A CA 1
ATOM 3725 C C . PHE A 1 480 ? 29.964 18.508 -1.571 1.00 94.38 480 PHE A C 1
ATOM 3727 O O . PHE A 1 480 ? 30.206 17.658 -2.425 1.00 94.38 480 PHE A O 1
ATOM 3734 N N . GLY A 1 481 ? 29.521 19.723 -1.912 1.00 93.38 481 GLY A N 1
ATOM 3735 C CA . GLY A 1 481 ? 29.250 20.110 -3.301 1.00 93.38 481 GLY A CA 1
ATOM 3736 C C . GLY A 1 481 ? 30.443 19.889 -4.239 1.00 93.38 481 GLY A C 1
ATOM 3737 O O . GLY A 1 481 ? 30.267 19.382 -5.346 1.00 93.38 481 GLY A O 1
ATOM 3738 N N . ASN A 1 482 ? 31.662 20.176 -3.769 1.00 94.94 482 ASN A N 1
ATOM 3739 C CA . ASN A 1 482 ? 32.888 19.942 -4.535 1.00 94.94 482 ASN A CA 1
ATOM 3740 C C . ASN A 1 482 ? 33.167 18.444 -4.728 1.00 94.94 482 ASN A C 1
ATOM 3742 O O . ASN A 1 482 ? 33.469 18.018 -5.841 1.00 94.94 482 ASN A O 1
ATOM 3746 N N . GLU A 1 483 ? 33.050 17.630 -3.677 1.00 95.00 483 GLU A N 1
ATOM 3747 C CA . GLU A 1 483 ? 33.219 16.177 -3.751 1.00 95.00 483 GLU A CA 1
ATOM 3748 C C . GLU A 1 483 ? 32.187 15.521 -4.673 1.00 95.00 483 GLU A C 1
ATOM 3750 O O . GLU A 1 483 ? 32.556 14.657 -5.465 1.00 95.00 483 GLU A O 1
ATOM 3755 N N . ILE A 1 484 ? 30.923 15.952 -4.610 1.00 94.75 484 ILE A N 1
ATOM 3756 C CA . ILE A 1 484 ? 29.848 15.473 -5.489 1.00 94.75 484 ILE A CA 1
ATOM 3757 C C . ILE A 1 484 ? 30.170 15.824 -6.945 1.00 94.75 484 ILE A C 1
ATOM 3759 O O . ILE A 1 484 ? 30.136 14.946 -7.804 1.00 94.75 484 ILE A O 1
ATOM 3763 N N . HIS A 1 485 ? 30.550 17.076 -7.222 1.00 94.56 485 HIS A N 1
ATOM 3764 C CA . HIS A 1 485 ? 30.907 17.511 -8.574 1.00 94.56 485 HIS A CA 1
ATOM 3765 C C . HIS A 1 485 ? 32.092 16.714 -9.141 1.00 94.56 485 HIS A C 1
ATOM 3767 O O . HIS A 1 485 ? 32.055 16.250 -10.282 1.00 94.56 485 HIS A O 1
ATOM 3773 N N . MET A 1 486 ? 33.140 16.519 -8.336 1.00 92.69 486 MET A N 1
ATOM 3774 C CA . MET A 1 486 ? 34.319 15.749 -8.737 1.00 92.69 486 MET A CA 1
ATOM 3775 C C . MET A 1 486 ? 33.991 14.271 -8.957 1.00 92.69 486 MET A C 1
ATOM 3777 O O . MET A 1 486 ? 34.463 13.684 -9.931 1.00 92.69 486 MET A O 1
ATOM 3781 N N . TYR A 1 487 ? 33.150 13.684 -8.102 1.00 95.06 487 TYR A N 1
ATOM 3782 C CA . TYR A 1 487 ? 32.649 12.325 -8.273 1.00 95.06 487 TYR A CA 1
ATOM 3783 C C . TYR A 1 487 ? 31.889 12.172 -9.597 1.00 95.06 487 TYR A C 1
ATOM 3785 O O . TYR A 1 487 ? 32.233 11.300 -10.390 1.00 95.06 487 TYR A O 1
ATOM 3793 N N . GLU A 1 488 ? 30.918 13.043 -9.888 1.00 94.25 488 GLU A N 1
ATOM 3794 C CA . GLU A 1 488 ? 30.111 12.975 -11.116 1.00 94.25 488 GLU A CA 1
ATOM 3795 C C . GLU A 1 488 ? 30.962 13.159 -12.380 1.00 94.25 488 GLU A C 1
ATOM 3797 O O . GLU A 1 488 ? 30.855 12.376 -13.328 1.00 94.25 488 GLU A O 1
ATOM 3802 N N . LYS A 1 489 ? 31.874 14.140 -12.368 1.00 94.06 489 LYS A N 1
ATOM 3803 C CA . LYS A 1 489 ? 32.804 14.406 -13.474 1.00 94.06 489 LYS A CA 1
ATOM 3804 C C . LYS A 1 489 ? 33.725 13.223 -13.772 1.00 94.06 489 LYS A C 1
ATOM 3806 O O . LYS A 1 489 ? 34.111 13.025 -14.922 1.00 94.06 489 LYS A O 1
ATOM 3811 N N . GLN A 1 490 ? 34.136 12.478 -12.750 1.00 91.19 490 GLN A N 1
ATOM 3812 C CA . GLN A 1 490 ? 35.057 11.352 -12.916 1.00 91.19 490 GLN A CA 1
ATOM 3813 C C . GLN A 1 490 ? 34.327 10.042 -13.194 1.00 91.19 490 GLN A C 1
ATOM 3815 O O . GLN A 1 490 ? 34.835 9.226 -13.961 1.00 91.19 490 GLN A O 1
ATOM 3820 N N . LYS A 1 491 ? 33.123 9.866 -12.643 1.00 91.19 491 LYS A N 1
ATOM 3821 C CA . LYS A 1 491 ? 32.248 8.729 -12.933 1.00 91.19 491 LYS A CA 1
ATOM 3822 C C . LYS A 1 491 ? 31.828 8.694 -14.400 1.00 91.19 491 LYS A C 1
ATOM 3824 O O . LYS A 1 491 ? 31.809 7.623 -14.990 1.00 91.19 491 LYS A O 1
ATOM 3829 N N . SER A 1 492 ? 31.553 9.846 -15.016 1.00 90.31 492 SER A N 1
ATOM 3830 C CA . SER A 1 492 ? 31.221 9.898 -16.449 1.00 90.31 492 SER A CA 1
ATOM 3831 C C . SER A 1 492 ? 32.379 9.444 -17.342 1.00 90.31 492 SER A C 1
ATOM 3833 O O . SER A 1 492 ? 32.163 8.780 -18.349 1.00 90.31 492 SER A O 1
ATOM 3835 N N . LYS A 1 493 ? 33.622 9.751 -16.950 1.00 91.06 493 LYS A N 1
ATOM 3836 C CA . LYS A 1 493 ? 34.832 9.291 -17.650 1.00 91.06 493 LYS A CA 1
ATOM 3837 C C . LYS A 1 493 ? 35.144 7.829 -17.376 1.00 91.06 493 LYS A C 1
ATOM 3839 O O . LYS A 1 493 ? 35.732 7.145 -18.207 1.00 91.06 493 LYS A O 1
ATOM 3844 N N . ASN A 1 494 ? 34.812 7.375 -16.178 1.00 86.12 494 ASN A N 1
ATOM 3845 C CA . ASN A 1 494 ? 35.172 6.067 -15.692 1.00 86.12 494 ASN A CA 1
ATOM 3846 C C . ASN A 1 494 ? 33.966 5.475 -14.928 1.00 86.12 494 ASN A C 1
ATOM 3848 O O . ASN A 1 494 ? 33.860 5.630 -13.715 1.00 86.12 494 ASN A O 1
ATOM 3852 N N . PRO A 1 495 ? 33.026 4.806 -15.611 1.00 84.12 495 PRO A N 1
ATOM 3853 C CA . PRO A 1 495 ? 31.813 4.313 -14.956 1.00 84.12 495 PRO A CA 1
ATOM 3854 C C . PRO A 1 495 ? 32.073 3.122 -14.016 1.00 84.12 495 PRO A C 1
ATOM 3856 O O . PRO A 1 495 ? 31.408 3.000 -12.996 1.00 84.12 495 PRO A O 1
ATOM 3859 N N . ASN A 1 496 ? 33.086 2.298 -14.310 1.00 83.81 496 ASN A N 1
ATOM 3860 C CA . ASN A 1 496 ? 33.334 1.008 -13.646 1.00 83.81 496 ASN A CA 1
ATOM 3861 C C . ASN A 1 496 ? 34.317 1.116 -12.460 1.00 83.81 496 ASN A C 1
ATOM 3863 O O . ASN A 1 496 ? 35.410 0.543 -12.501 1.00 83.81 496 ASN A O 1
ATOM 3867 N N . HIS A 1 497 ? 33.992 1.913 -11.441 1.00 84.38 497 HIS A N 1
ATOM 3868 C CA . HIS A 1 497 ? 34.866 2.127 -10.275 1.00 84.38 497 HIS A CA 1
ATOM 3869 C C . HIS A 1 497 ? 34.715 1.018 -9.208 1.00 84.38 497 HIS A C 1
ATOM 3871 O O . HIS A 1 497 ? 33.640 0.436 -9.070 1.00 84.38 497 HIS A O 1
ATOM 3877 N N . PRO A 1 498 ? 35.735 0.752 -8.367 1.00 81.00 498 PRO A N 1
ATOM 3878 C CA . PRO A 1 498 ? 35.808 -0.480 -7.562 1.00 81.00 498 PRO A CA 1
ATOM 3879 C C . PRO A 1 498 ? 34.774 -0.626 -6.433 1.00 81.00 498 PRO A C 1
ATOM 3881 O O . PRO A 1 498 ? 34.618 -1.722 -5.907 1.00 81.00 498 PRO A O 1
ATOM 3884 N N . PHE A 1 499 ? 34.086 0.448 -6.035 1.00 85.25 499 PHE A N 1
ATOM 3885 C CA . PHE A 1 499 ? 33.067 0.413 -4.971 1.00 85.25 499 PHE A CA 1
ATOM 3886 C C . PHE A 1 499 ? 31.631 0.487 -5.499 1.00 85.25 499 PHE A C 1
ATOM 3888 O O . PHE A 1 499 ? 30.721 0.724 -4.716 1.00 85.25 499 PHE A O 1
ATOM 3895 N N . GLN A 1 500 ? 31.425 0.318 -6.810 1.00 84.06 500 GLN A N 1
ATOM 3896 C CA . GLN A 1 500 ? 30.101 0.383 -7.427 1.00 84.06 500 GLN A CA 1
ATOM 3897 C C . GLN A 1 500 ? 29.230 -0.803 -6.998 1.00 84.06 500 GLN A C 1
ATOM 3899 O O . GLN A 1 500 ? 29.677 -1.951 -7.011 1.00 84.06 500 GLN A O 1
ATOM 3904 N N . PHE A 1 501 ? 27.972 -0.527 -6.659 1.00 78.06 501 PHE A N 1
ATOM 3905 C CA . PHE A 1 501 ? 26.974 -1.572 -6.460 1.00 78.06 501 PHE A CA 1
ATOM 3906 C C . PHE A 1 501 ? 26.475 -2.100 -7.810 1.00 78.06 501 PHE A C 1
ATOM 3908 O O . PHE A 1 501 ? 26.287 -1.339 -8.757 1.00 78.06 501 PHE A O 1
ATOM 3915 N N . SER A 1 502 ? 26.238 -3.410 -7.885 1.00 74.94 502 SER A N 1
ATOM 3916 C CA . SER A 1 502 ? 25.622 -4.066 -9.049 1.00 74.94 502 SER A CA 1
ATOM 3917 C C . SER A 1 502 ? 24.166 -3.637 -9.263 1.00 74.94 502 SER A C 1
ATOM 3919 O O . SER A 1 502 ? 23.663 -3.689 -10.381 1.00 74.94 502 SER A O 1
ATOM 3921 N N . GLN A 1 503 ? 23.503 -3.211 -8.187 1.00 73.50 503 GLN A N 1
ATOM 3922 C CA . GLN A 1 503 ? 22.136 -2.707 -8.171 1.00 73.50 503 GLN A CA 1
ATOM 3923 C C . GLN A 1 503 ? 22.133 -1.190 -7.940 1.00 73.50 503 GLN A C 1
ATOM 3925 O O . GLN A 1 503 ? 23.013 -0.682 -7.235 1.00 73.50 503 GLN A O 1
ATOM 3930 N N . PRO A 1 504 ? 21.138 -0.456 -8.469 1.00 80.44 504 PRO A N 1
ATOM 3931 C CA . PRO A 1 504 ? 20.951 0.953 -8.145 1.00 80.44 504 PRO A CA 1
ATOM 3932 C C . PRO A 1 504 ? 20.810 1.167 -6.633 1.00 80.44 504 PRO A C 1
ATOM 3934 O O . PRO A 1 504 ? 20.059 0.459 -5.959 1.00 80.44 504 PRO A O 1
ATOM 3937 N N . SER A 1 505 ? 21.503 2.170 -6.091 1.00 86.88 505 SER A N 1
ATOM 3938 C CA . SER A 1 505 ? 21.484 2.448 -4.648 1.00 86.88 505 SER A CA 1
ATOM 3939 C C . SER A 1 505 ? 20.098 2.789 -4.114 1.00 86.88 505 SER A C 1
ATOM 3941 O O . SER A 1 505 ? 19.786 2.406 -2.991 1.00 86.88 505 SER A O 1
ATOM 3943 N N . ASP A 1 506 ? 19.254 3.446 -4.915 1.00 82.38 506 ASP A N 1
ATOM 3944 C CA . ASP A 1 506 ? 17.865 3.722 -4.536 1.00 82.38 506 ASP A CA 1
ATOM 3945 C C . ASP A 1 506 ? 17.094 2.422 -4.276 1.00 82.38 506 ASP A C 1
ATOM 3947 O O . ASP A 1 506 ? 16.491 2.290 -3.214 1.00 82.38 506 ASP A O 1
ATOM 3951 N N . SER A 1 507 ? 17.236 1.419 -5.149 1.00 74.25 507 SER A N 1
ATOM 3952 C CA . SER A 1 507 ? 16.616 0.098 -4.983 1.00 74.25 507 SER A CA 1
ATOM 3953 C C . SER A 1 507 ? 17.167 -0.669 -3.776 1.00 74.25 507 SER A C 1
ATOM 3955 O O . SER A 1 507 ? 16.420 -1.365 -3.088 1.00 74.25 507 SER A O 1
ATOM 3957 N N . ILE A 1 508 ? 18.466 -0.534 -3.473 1.00 76.50 508 ILE A N 1
ATOM 3958 C CA . ILE A 1 508 ? 19.074 -1.131 -2.269 1.00 76.50 508 ILE A CA 1
ATOM 3959 C C . ILE A 1 508 ? 18.469 -0.512 -1.004 1.00 76.50 508 ILE A C 1
ATOM 3961 O O . ILE A 1 508 ? 18.063 -1.234 -0.089 1.00 76.50 508 ILE A O 1
ATOM 3965 N N . ILE A 1 509 ? 18.405 0.820 -0.942 1.00 82.12 509 ILE A N 1
ATOM 3966 C CA . ILE A 1 509 ? 17.840 1.548 0.199 1.00 82.12 509 ILE A CA 1
ATOM 3967 C C . ILE A 1 509 ? 16.348 1.231 0.343 1.00 82.12 509 ILE A C 1
ATOM 3969 O O . ILE A 1 509 ? 15.893 0.985 1.459 1.00 82.12 509 ILE A O 1
ATOM 3973 N N . GLU A 1 510 ? 15.606 1.177 -0.765 1.00 76.00 510 GLU A N 1
ATOM 3974 C CA . GLU A 1 510 ? 14.191 0.802 -0.809 1.00 76.00 510 GLU A CA 1
ATOM 3975 C C . GLU A 1 510 ? 13.950 -0.603 -0.271 1.00 76.00 510 GLU A C 1
ATOM 3977 O O . GLU A 1 510 ? 13.207 -0.765 0.700 1.00 76.00 510 GLU A O 1
ATOM 3982 N N . GLY A 1 511 ? 14.643 -1.608 -0.807 1.00 67.94 511 GLY A N 1
ATOM 3983 C CA . GLY A 1 511 ? 14.509 -2.989 -0.346 1.00 67.94 511 GLY A CA 1
ATOM 3984 C C . GLY A 1 511 ? 14.819 -3.141 1.147 1.00 67.94 511 GLY A C 1
ATOM 3985 O O . GLY A 1 511 ? 14.067 -3.784 1.886 1.00 67.94 511 GLY A O 1
ATOM 3986 N N . ILE A 1 512 ? 15.883 -2.490 1.632 1.00 76.25 512 ILE A N 1
ATOM 3987 C CA . ILE A 1 512 ? 16.258 -2.516 3.054 1.00 76.25 512 ILE A CA 1
ATOM 3988 C C . ILE A 1 512 ? 15.237 -1.774 3.920 1.00 76.25 512 ILE A C 1
ATOM 3990 O O . ILE A 1 512 ? 14.919 -2.237 5.018 1.00 76.25 512 ILE A O 1
ATOM 3994 N N . ALA A 1 513 ? 14.685 -0.654 3.456 1.00 76.62 513 ALA A N 1
ATOM 3995 C CA . ALA A 1 513 ? 13.681 0.094 4.203 1.00 76.62 513 ALA A CA 1
ATOM 3996 C C . ALA A 1 513 ? 12.352 -0.651 4.316 1.00 76.62 513 ALA A C 1
ATOM 3998 O O . ALA A 1 513 ? 11.762 -0.695 5.398 1.00 76.62 513 ALA A O 1
ATOM 3999 N N . ILE A 1 514 ? 11.921 -1.302 3.238 1.00 67.31 514 ILE A N 1
ATOM 4000 C CA . ILE A 1 514 ? 10.739 -2.165 3.227 1.00 67.31 514 ILE A CA 1
ATOM 4001 C C . ILE A 1 514 ? 10.946 -3.338 4.190 1.00 67.31 514 ILE A C 1
ATOM 4003 O O . ILE A 1 514 ? 10.127 -3.573 5.081 1.00 67.31 514 ILE A O 1
ATOM 4007 N N . ARG A 1 515 ? 12.092 -4.021 4.106 1.00 69.38 515 ARG A N 1
ATOM 4008 C CA . ARG A 1 515 ? 12.450 -5.098 5.039 1.00 69.38 515 ARG A CA 1
ATOM 4009 C C . ARG A 1 515 ? 12.483 -4.613 6.491 1.00 69.38 515 ARG A C 1
ATOM 4011 O O . ARG A 1 515 ? 11.996 -5.297 7.390 1.00 69.38 515 ARG A O 1
ATOM 4018 N N . SER A 1 516 ? 13.024 -3.422 6.730 1.00 78.38 516 SER A N 1
ATOM 4019 C CA . SER A 1 516 ? 13.074 -2.788 8.051 1.00 78.38 516 SER A CA 1
ATOM 4020 C C . SER A 1 516 ? 11.681 -2.483 8.601 1.00 78.38 516 SER A C 1
ATOM 4022 O O . SER A 1 516 ? 11.436 -2.664 9.796 1.00 78.38 516 SER A O 1
ATOM 4024 N N . LEU A 1 517 ? 10.739 -2.085 7.744 1.00 69.75 517 LEU A N 1
ATOM 4025 C CA . LEU A 1 517 ? 9.339 -1.878 8.108 1.00 69.75 517 LEU A CA 1
ATOM 4026 C C . LEU A 1 517 ? 8.655 -3.188 8.522 1.00 69.75 517 LEU A C 1
ATOM 4028 O O . LEU A 1 517 ? 7.968 -3.225 9.550 1.00 69.75 517 LEU A O 1
ATOM 4032 N N . PHE A 1 518 ? 8.874 -4.272 7.777 1.00 62.75 518 PHE A N 1
ATOM 4033 C CA . PHE A 1 518 ? 8.313 -5.587 8.106 1.00 62.75 518 PHE A CA 1
ATOM 4034 C C . PHE A 1 518 ? 8.925 -6.195 9.373 1.00 62.75 518 PHE A C 1
ATOM 4036 O O . PHE A 1 518 ? 8.194 -6.761 10.182 1.00 62.75 518 PHE A O 1
ATOM 4043 N N . ASN A 1 519 ? 10.224 -5.990 9.599 1.00 70.56 519 ASN A N 1
ATOM 4044 C CA . ASN A 1 519 ? 10.924 -6.461 10.799 1.00 70.56 519 ASN A CA 1
ATOM 4045 C C . ASN A 1 519 ? 10.722 -5.561 12.027 1.00 70.56 519 ASN A C 1
ATOM 4047 O O . ASN A 1 519 ? 11.070 -5.951 13.142 1.00 70.56 519 ASN A O 1
ATOM 4051 N N . SER A 1 520 ? 10.177 -4.354 11.849 1.00 66.69 520 SER A N 1
ATOM 4052 C CA . SER A 1 520 ? 9.846 -3.477 12.970 1.00 66.69 520 SER A CA 1
ATOM 4053 C C . SER A 1 520 ? 8.770 -4.136 13.836 1.00 66.69 520 SER A C 1
ATOM 4055 O O . SER A 1 520 ? 7.727 -4.522 13.296 1.00 66.69 520 SER A O 1
ATOM 4057 N N . PRO A 1 521 ? 8.971 -4.226 15.166 1.00 68.56 521 PRO A N 1
ATOM 4058 C CA . PRO A 1 521 ? 8.055 -4.934 16.048 1.00 68.56 521 PRO A CA 1
ATOM 4059 C C . PRO A 1 521 ? 6.631 -4.401 15.897 1.00 68.56 521 PRO A C 1
ATOM 4061 O O . PRO A 1 521 ? 6.394 -3.188 15.864 1.00 68.56 521 PRO A O 1
ATOM 4064 N N . LEU A 1 522 ? 5.679 -5.329 15.798 1.00 61.81 522 LEU A N 1
ATOM 4065 C CA . LEU A 1 522 ? 4.264 -4.995 15.758 1.00 61.81 522 LEU A CA 1
ATOM 4066 C C . LEU A 1 522 ? 3.890 -4.297 17.066 1.00 61.81 522 LEU A C 1
ATOM 4068 O O . LEU A 1 522 ? 4.104 -4.824 18.157 1.00 61.81 522 LEU A O 1
ATOM 4072 N N . ILE A 1 523 ? 3.331 -3.097 16.953 1.00 66.81 523 ILE A N 1
ATOM 4073 C CA . ILE A 1 523 ? 2.798 -2.383 18.107 1.00 66.81 523 ILE A CA 1
ATOM 4074 C C . ILE A 1 523 ? 1.421 -2.971 18.387 1.00 66.81 523 ILE A C 1
ATOM 4076 O O . ILE A 1 523 ? 0.513 -2.846 17.567 1.00 66.81 523 ILE A O 1
ATOM 4080 N N . ASP A 1 524 ? 1.273 -3.617 19.541 1.00 71.19 524 ASP A N 1
ATOM 4081 C CA . ASP A 1 524 ? -0.004 -4.190 19.946 1.00 71.19 524 ASP A CA 1
ATOM 4082 C C . ASP A 1 524 ? -1.032 -3.081 20.210 1.00 71.19 524 ASP A C 1
ATOM 4084 O O . ASP A 1 524 ? -0.984 -2.372 21.221 1.00 71.19 524 ASP A O 1
ATOM 4088 N N . VAL A 1 525 ? -1.992 -2.951 19.299 1.00 63.56 525 VAL A N 1
ATOM 4089 C CA . VAL A 1 525 ? -3.097 -1.990 19.393 1.00 63.56 525 VAL A CA 1
ATOM 4090 C C . VAL A 1 525 ? -4.050 -2.348 20.542 1.00 63.56 525 VAL A C 1
ATOM 4092 O O . VAL A 1 525 ? -4.694 -1.468 21.115 1.00 63.56 525 VAL A O 1
ATOM 4095 N N . LYS A 1 526 ? -4.088 -3.616 20.988 1.00 69.50 526 LYS A N 1
ATOM 4096 C CA . LYS A 1 526 ? -4.862 -4.000 22.181 1.00 69.50 526 LYS A CA 1
ATOM 4097 C C . LYS A 1 526 ? -4.289 -3.325 23.424 1.00 69.50 526 LYS A C 1
ATOM 4099 O O . LYS A 1 526 ? -5.052 -2.810 24.245 1.00 69.50 526 LYS A O 1
ATOM 4104 N N . SER A 1 527 ? -2.960 -3.275 23.549 1.00 66.06 527 SER A N 1
ATOM 4105 C CA . SER A 1 527 ? -2.262 -2.686 24.700 1.00 66.06 527 SER A CA 1
ATOM 4106 C C . SER A 1 527 ? -2.594 -1.199 24.920 1.00 66.06 527 SER A C 1
ATOM 4108 O O . SER A 1 527 ? -2.700 -0.747 26.063 1.00 66.06 527 SER A O 1
ATOM 4110 N N . THR A 1 528 ? -2.858 -0.445 23.846 1.00 62.56 528 THR A N 1
ATOM 4111 C CA . THR A 1 528 ? -3.144 1.000 23.901 1.00 62.56 528 THR A CA 1
ATOM 4112 C C . THR A 1 528 ? -4.508 1.314 24.527 1.00 62.56 528 THR A C 1
ATOM 4114 O O . THR A 1 528 ? -4.706 2.414 25.053 1.00 62.56 528 THR A O 1
ATOM 4117 N N . TYR A 1 529 ? -5.428 0.341 24.559 1.00 61.00 529 TYR A N 1
ATOM 4118 C CA . TYR A 1 529 ? -6.752 0.486 25.168 1.00 61.00 529 TYR A CA 1
ATOM 4119 C C . TYR A 1 529 ? -6.754 0.286 26.692 1.00 61.00 529 TYR A C 1
ATOM 4121 O O . TYR A 1 529 ? -7.647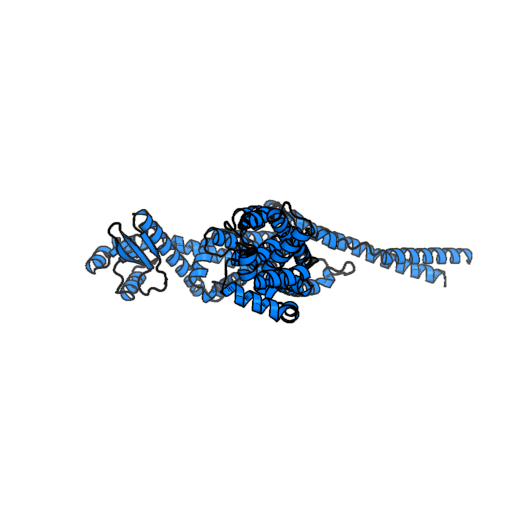 0.771 27.399 1.00 61.00 529 TYR A O 1
ATOM 4129 N N . TYR A 1 530 ? -5.739 -0.379 27.248 1.00 61.19 530 TYR A N 1
ATOM 4130 C CA . TYR A 1 530 ? -5.618 -0.594 28.691 1.00 61.19 530 TYR A CA 1
ATOM 4131 C C . TYR A 1 530 ? -5.128 0.673 29.401 1.00 61.19 530 TYR A C 1
ATOM 4133 O O . TYR A 1 530 ? -4.126 0.674 30.116 1.00 61.19 530 TYR A O 1
ATOM 4141 N N . LYS A 1 531 ? -5.861 1.786 29.261 1.00 58.72 531 LYS A N 1
ATOM 4142 C CA . LYS A 1 531 ? -5.658 2.939 30.137 1.00 58.72 531 LYS A CA 1
ATOM 4143 C C . LYS A 1 531 ? -5.878 2.478 31.576 1.00 58.72 531 LYS A C 1
ATOM 4145 O O . LYS A 1 531 ? -6.981 2.046 31.938 1.00 58.72 531 LYS A O 1
ATOM 4150 N N . LYS A 1 532 ? -4.807 2.569 32.378 1.00 61.41 532 LYS A N 1
ATOM 4151 C CA . LYS A 1 532 ? -4.799 2.275 33.818 1.00 61.41 532 LYS A CA 1
ATOM 4152 C C . LYS A 1 532 ? -6.039 2.898 34.474 1.00 61.41 532 LYS A C 1
ATOM 4154 O O . LYS A 1 532 ? -6.490 3.979 34.080 1.00 61.41 532 LYS A O 1
ATOM 4159 N N . LYS A 1 533 ? -6.616 2.195 35.460 1.00 69.62 533 LYS A N 1
ATOM 4160 C CA . LYS A 1 533 ? -7.650 2.755 36.351 1.00 69.62 533 LYS A CA 1
ATOM 4161 C C . LYS A 1 533 ? -7.230 4.167 36.753 1.00 69.62 533 LYS A C 1
ATOM 4163 O O . LYS A 1 533 ? -6.037 4.395 36.973 1.00 69.62 533 LYS A O 1
ATOM 4168 N N . ASN A 1 534 ? -8.179 5.101 36.813 1.00 77.75 534 ASN A N 1
ATOM 4169 C CA . ASN A 1 534 ? -7.852 6.460 37.224 1.00 77.75 534 ASN A CA 1
ATOM 4170 C C . ASN A 1 534 ? -7.534 6.431 38.725 1.00 77.75 534 ASN A C 1
ATOM 4172 O O . ASN A 1 534 ? -8.422 6.587 39.558 1.00 77.75 534 ASN A O 1
ATOM 4176 N N . LYS A 1 535 ? -6.269 6.145 39.060 1.00 83.75 535 LYS A N 1
ATOM 4177 C CA . LYS A 1 535 ? -5.801 5.994 40.442 1.00 83.75 535 LYS A CA 1
ATOM 4178 C C . LYS A 1 535 ? -6.092 7.251 41.260 1.00 83.75 535 LYS A C 1
ATOM 4180 O O . LYS A 1 535 ? -6.374 7.127 42.443 1.00 83.75 535 LYS A O 1
ATOM 4185 N N . ALA A 1 536 ? -6.090 8.423 40.620 1.00 83.06 536 ALA A N 1
ATOM 4186 C CA . ALA A 1 536 ? -6.448 9.680 41.259 1.00 83.06 536 ALA A CA 1
ATOM 4187 C C . ALA A 1 536 ? -7.927 9.711 41.671 1.00 83.06 536 ALA A C 1
ATOM 4189 O O . ALA A 1 536 ? -8.219 10.047 42.809 1.00 83.06 536 ALA A O 1
ATOM 4190 N N . LEU A 1 537 ? -8.853 9.289 40.800 1.00 82.44 537 LEU A N 1
ATOM 4191 C CA . LEU A 1 537 ? -10.282 9.247 41.142 1.00 82.44 537 LEU A CA 1
ATOM 4192 C C . LEU A 1 537 ? -10.556 8.251 42.278 1.00 82.44 537 LEU A C 1
ATOM 4194 O O . LEU A 1 537 ? -11.273 8.574 43.217 1.00 82.44 537 LEU A O 1
ATOM 4198 N N . LEU A 1 538 ? -9.928 7.070 42.228 1.00 82.75 538 LEU A N 1
ATOM 4199 C CA . LEU A 1 538 ? -10.019 6.086 43.310 1.00 82.75 538 LEU A CA 1
ATOM 4200 C C . LEU A 1 538 ? -9.449 6.648 44.624 1.00 82.75 538 LEU A C 1
ATOM 4202 O O . LEU A 1 538 ? -10.053 6.473 45.676 1.00 82.75 538 LEU A O 1
ATOM 4206 N N . GLY A 1 539 ? -8.318 7.357 44.554 1.00 86.38 539 GLY A N 1
ATOM 4207 C CA . GLY A 1 539 ? -7.720 8.047 45.696 1.00 86.38 539 GLY A CA 1
ATOM 4208 C C . GLY A 1 539 ? -8.646 9.109 46.290 1.00 86.38 539 GLY A C 1
ATOM 4209 O O . GLY A 1 539 ? -8.831 9.137 47.501 1.00 86.38 539 GLY A O 1
ATOM 4210 N N . ILE A 1 540 ? -9.300 9.919 45.452 1.00 86.38 540 ILE A N 1
ATOM 4211 C CA . ILE A 1 540 ? -10.284 10.922 45.889 1.00 86.38 540 ILE A CA 1
ATOM 4212 C C . ILE A 1 540 ? -11.490 10.250 46.559 1.00 86.38 540 ILE A C 1
ATOM 4214 O O . ILE A 1 540 ? -11.926 10.716 47.612 1.00 86.38 540 ILE A O 1
ATOM 4218 N N . CYS A 1 541 ? -12.004 9.138 46.018 1.00 84.31 541 CYS A N 1
ATOM 4219 C CA . CYS A 1 541 ? -13.082 8.377 46.664 1.00 84.31 541 CYS A CA 1
ATOM 4220 C C . CYS A 1 541 ? -12.685 7.899 48.066 1.00 84.31 541 CYS A C 1
ATOM 4222 O O . CYS A 1 541 ? -13.473 8.028 49.000 1.00 84.31 541 CYS A O 1
ATOM 4224 N N . ILE A 1 542 ? -11.463 7.376 48.220 1.00 88.88 542 ILE A N 1
ATOM 4225 C CA . ILE A 1 542 ? -10.951 6.891 49.510 1.00 88.88 542 ILE A CA 1
ATOM 4226 C C . ILE A 1 542 ? -10.804 8.053 50.497 1.00 88.88 542 ILE A C 1
ATOM 4228 O O . ILE A 1 542 ? -11.288 7.960 51.619 1.00 88.88 542 ILE A O 1
ATOM 4232 N N . ILE A 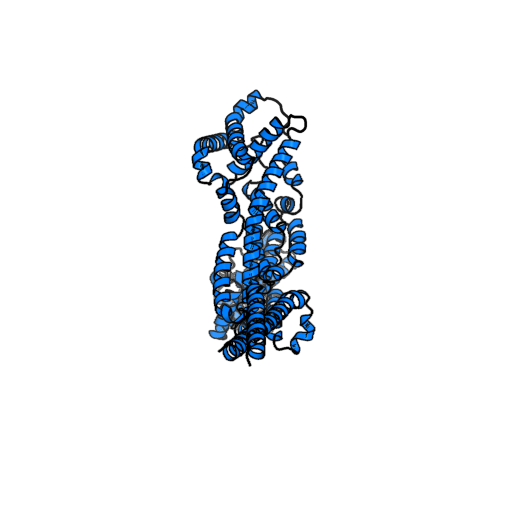1 543 ? -10.198 9.167 50.077 1.00 91.19 543 ILE A N 1
ATOM 4233 C CA . ILE A 1 543 ? -10.000 10.344 50.937 1.00 91.19 543 ILE A CA 1
ATOM 4234 C C . ILE A 1 543 ? -11.345 10.928 51.389 1.00 91.19 543 ILE A C 1
ATOM 4236 O O . ILE A 1 543 ? -11.538 11.178 52.575 1.00 91.19 543 ILE A O 1
ATOM 4240 N N . THR A 1 544 ? -12.298 11.106 50.471 1.00 88.38 544 THR A N 1
ATOM 4241 C CA . THR A 1 544 ? -13.636 11.635 50.803 1.00 88.38 544 THR A CA 1
ATOM 4242 C C . THR A 1 544 ? -14.418 10.706 51.731 1.00 88.38 544 THR A C 1
ATOM 4244 O O . THR A 1 544 ? -15.103 11.187 52.632 1.00 88.38 544 THR A O 1
ATOM 4247 N N . LEU A 1 545 ? -14.266 9.386 51.579 1.00 88.25 545 LEU A N 1
ATOM 4248 C CA . LEU A 1 545 ? -14.858 8.410 52.494 1.00 88.25 545 LEU A CA 1
ATOM 4249 C C . LEU A 1 545 ? -14.221 8.482 53.893 1.00 88.25 545 LEU A C 1
ATOM 4251 O O . LEU A 1 545 ? -14.938 8.456 54.889 1.00 88.25 545 LEU A O 1
ATOM 4255 N N . LEU A 1 546 ? -12.896 8.629 53.984 1.00 90.56 546 LEU A N 1
ATOM 4256 C CA . LEU A 1 546 ? -12.200 8.791 55.266 1.00 90.56 546 LEU A CA 1
ATOM 4257 C C . LEU A 1 546 ? -12.628 10.074 55.993 1.00 90.56 546 LEU A C 1
ATOM 4259 O O . LEU A 1 546 ? -12.868 10.036 57.197 1.00 90.56 546 LEU A O 1
ATOM 4263 N N . ILE A 1 547 ? -12.793 11.187 55.267 1.00 89.94 547 ILE A N 1
ATOM 4264 C CA . ILE A 1 547 ? -13.318 12.447 55.823 1.00 89.94 547 ILE A CA 1
ATOM 4265 C C . ILE A 1 547 ? -14.743 12.253 56.353 1.00 89.94 547 ILE A C 1
ATOM 4267 O O . ILE A 1 547 ? -15.064 12.747 57.436 1.00 89.94 547 ILE A O 1
ATOM 4271 N N . ALA A 1 548 ? -15.588 11.519 55.623 1.00 89.38 548 ALA A N 1
ATOM 4272 C CA . ALA A 1 548 ? -16.950 11.227 56.056 1.00 89.38 548 ALA A CA 1
ATOM 4273 C C . ALA A 1 548 ? -16.973 10.424 57.367 1.00 89.38 548 ALA A C 1
ATOM 4275 O O . ALA A 1 548 ? -17.653 10.821 58.312 1.00 89.38 548 ALA A O 1
ATOM 4276 N N . ILE A 1 549 ? -16.180 9.349 57.443 1.00 90.38 549 ILE A N 1
ATOM 4277 C CA . ILE A 1 549 ? -16.058 8.500 58.637 1.00 90.38 549 ILE A CA 1
ATOM 4278 C C . ILE A 1 549 ? -15.541 9.316 59.826 1.00 90.38 549 ILE A C 1
ATOM 4280 O O . ILE A 1 549 ? -16.148 9.283 60.894 1.00 90.38 549 ILE A O 1
ATOM 4284 N N . ALA A 1 550 ? -14.471 10.095 59.638 1.00 92.50 550 ALA A N 1
ATOM 4285 C CA . ALA A 1 550 ? -13.909 10.937 60.691 1.00 92.50 550 ALA A CA 1
ATOM 4286 C C . ALA A 1 550 ? -14.917 11.986 61.192 1.00 92.50 550 ALA A C 1
ATOM 4288 O O . ALA A 1 550 ? -15.061 12.177 62.396 1.00 92.50 550 ALA A O 1
ATOM 4289 N N . SER A 1 551 ? -15.657 12.629 60.285 1.00 90.44 551 SER A N 1
ATOM 4290 C CA . SER A 1 551 ? -16.654 13.649 60.643 1.00 90.44 551 SER A CA 1
ATOM 4291 C C . SER A 1 551 ? -17.835 13.063 61.420 1.00 90.44 551 SER A C 1
ATOM 4293 O O . SER A 1 551 ? -18.310 13.687 62.367 1.00 90.44 551 SER A O 1
ATOM 4295 N N . LEU A 1 552 ? -18.295 11.863 61.046 1.00 87.88 552 LEU A N 1
ATOM 4296 C CA . LEU A 1 552 ? -19.363 11.148 61.753 1.00 87.88 552 LEU A CA 1
ATOM 4297 C C . LEU A 1 552 ? -18.900 10.646 63.125 1.00 87.88 552 LEU A C 1
ATOM 4299 O O . LEU A 1 552 ? -19.640 10.764 64.098 1.00 87.88 552 LEU A O 1
ATOM 4303 N N . TYR A 1 553 ? -17.667 10.144 63.216 1.00 92.88 553 TYR A N 1
ATOM 4304 C CA . TYR A 1 553 ? -17.068 9.710 64.476 1.00 92.88 553 TYR A CA 1
ATOM 4305 C C . TYR A 1 553 ? -16.921 10.874 65.465 1.00 92.88 553 TYR A C 1
ATOM 4307 O O . TYR A 1 553 ? -17.355 10.771 66.609 1.00 92.88 553 TYR A O 1
ATOM 4315 N N . LEU A 1 554 ? -16.378 12.009 65.008 1.00 92.00 554 LEU A N 1
ATOM 4316 C CA . LEU A 1 554 ? -16.246 13.215 65.830 1.00 92.00 554 LEU A CA 1
ATOM 4317 C C . LEU A 1 554 ? -17.604 13.771 66.265 1.00 92.00 554 LEU A C 1
ATOM 4319 O O . LEU A 1 554 ? -17.734 14.226 67.396 1.00 92.00 554 LEU A O 1
ATOM 4323 N N . TYR A 1 555 ? -18.617 13.710 65.394 1.00 92.19 555 TYR A N 1
ATOM 4324 C CA . TYR A 1 555 ? -19.976 14.109 65.752 1.00 92.19 555 TYR A CA 1
ATOM 4325 C C . TYR A 1 555 ? -20.527 13.266 66.910 1.00 92.19 555 TYR A C 1
ATOM 4327 O O . TYR A 1 555 ? -21.007 13.845 67.878 1.00 92.19 555 TYR A O 1
ATOM 4335 N N . ASN A 1 556 ? -20.372 11.939 66.849 1.00 92.38 556 ASN A N 1
ATOM 4336 C CA . ASN A 1 556 ? -20.873 11.010 67.868 1.00 92.38 556 ASN A CA 1
ATOM 4337 C C . ASN A 1 556 ? -20.177 11.152 69.234 1.00 92.38 556 ASN A C 1
ATOM 4339 O O . ASN A 1 556 ? -20.760 10.826 70.254 1.00 92.38 556 ASN A O 1
ATOM 4343 N N . ILE A 1 557 ? -18.923 11.617 69.265 1.00 94.75 557 ILE A N 1
ATOM 4344 C CA . ILE A 1 557 ? -18.223 11.932 70.524 1.00 94.75 557 ILE A CA 1
ATOM 4345 C C . ILE A 1 557 ? -18.720 13.257 71.118 1.00 94.75 557 ILE A C 1
ATOM 4347 O O . ILE A 1 557 ? -18.691 13.442 72.330 1.00 94.75 557 ILE A O 1
ATOM 4351 N N . SER A 1 558 ? -19.116 14.202 70.262 1.00 89.00 558 SER A N 1
ATOM 4352 C CA . SER A 1 558 ? -19.540 15.544 70.678 1.00 89.00 558 SER A CA 1
ATOM 4353 C C . SER A 1 558 ? -21.012 15.654 71.087 1.00 89.00 558 SER A C 1
ATOM 4355 O O . SER A 1 558 ? -21.386 16.662 71.684 1.00 89.00 558 SER A O 1
ATOM 4357 N N . SER A 1 559 ? -21.834 14.670 70.712 1.00 84.06 559 SER A N 1
ATOM 4358 C CA . SER A 1 559 ? -23.256 14.540 71.059 1.00 84.06 559 SER A CA 1
ATOM 4359 C C . SER A 1 559 ? -23.433 13.658 72.281 1.00 84.06 559 SER A C 1
ATOM 4361 O O . SER A 1 559 ? -24.242 14.037 73.152 1.00 84.06 559 SER A O 1
#

Radius of gyration: 33.8 Å; chains: 1; bounding box: 82×46×124 Å

Sequence (559 aa):
MLFFIGIFSTVVSVSFFALELKAVKKRKEIRKMVNFVLTDFSSGRIRNESLVLGGGAVANTIFDLYSTLDNHEQFLDVIEHRFPNEMGDATPLEWINKVETLYQDGDNSVSGYVSAYAGQQAENITVDHLTSSGEQASQFESRIHENDDVRAIDENGIITDYSVKSYGSIDSFNQAVTDHPESSHYFVNHELYAQLEEKGLLSSYLNKGIDIEDGGYLNETLRSEASSALDAIHGASDVADHIPFLGLAMLGIKSVRNTHEYYKGKQSGNEFGINVVSDTVRIGASTGGAVVGAKAGAIIGTAIAPGIGTIVAGGIGGIVCSMATGSMVNWFKEKWKWGDILKAQYNIGSQFINGFSQHMKSTIKHRTLPYKEVQSKLEIAQSIKDKYRKQLKPYSFKKVSHSAVLAYLHESNLSAFLKRINNAAEITERQLLDLCGQAAARQVANDSHKKKKEVASRFLGELVLTSSYLKSDFDMKRKFGNEIHMYEKQKSKNPNHPFQFSQPSDSIIEGIAIRSLFNSPLIDVKSTYYKKKNKALLGICIITLLIAIASLYLYNISS